Protein AF-A0A7Y5PHQ1-F1 (afdb_monomer)

Structure (mmCIF, N/CA/C/O backbone):
data_AF-A0A7Y5PHQ1-F1
#
_entry.id   AF-A0A7Y5PHQ1-F1
#
loop_
_atom_site.group_PDB
_atom_site.id
_atom_site.type_symbol
_atom_site.label_atom_id
_atom_site.label_alt_id
_atom_site.label_comp_id
_atom_site.label_asym_id
_atom_site.label_entity_id
_atom_site.label_seq_id
_atom_site.pdbx_PDB_ins_code
_atom_site.Cartn_x
_atom_site.Cartn_y
_atom_site.Cartn_z
_atom_site.occupancy
_atom_site.B_iso_or_equiv
_atom_site.auth_seq_id
_atom_site.auth_comp_id
_atom_site.auth_asym_id
_atom_site.auth_atom_id
_atom_site.pdbx_PDB_model_num
ATOM 1 N N . MET A 1 1 ? -17.947 -77.359 0.960 1.00 32.84 1 MET A N 1
ATOM 2 C CA . MET A 1 1 ? -16.778 -77.724 1.801 1.00 32.84 1 MET A CA 1
ATOM 3 C C . MET A 1 1 ? -15.516 -77.309 1.055 1.00 32.84 1 MET A C 1
ATOM 5 O O . MET A 1 1 ? -15.532 -77.548 -0.146 1.00 32.84 1 MET A O 1
ATOM 9 N N . PRO A 1 2 ? -14.446 -76.759 1.671 1.00 34.12 2 PRO A N 1
ATOM 10 C CA . PRO A 1 2 ? -14.236 -76.218 3.032 1.00 34.12 2 PRO A CA 1
ATOM 11 C C . PRO A 1 2 ? -14.144 -74.661 3.037 1.00 34.12 2 PRO A C 1
ATOM 13 O O . PRO A 1 2 ? -13.795 -74.059 2.034 1.00 34.12 2 PRO A O 1
ATOM 16 N N . ARG A 1 3 ? -14.679 -73.945 4.041 1.00 28.48 3 ARG A N 1
ATOM 17 C CA . ARG A 1 3 ? -14.024 -73.412 5.269 1.00 28.48 3 ARG A CA 1
ATOM 18 C C . ARG A 1 3 ? -12.760 -72.554 5.052 1.00 28.48 3 ARG A C 1
ATOM 20 O O . ARG A 1 3 ? -11.703 -73.120 4.802 1.00 28.48 3 ARG A O 1
ATOM 27 N N . ARG A 1 4 ? -12.866 -71.243 5.349 1.00 26.73 4 ARG A N 1
ATOM 28 C CA . ARG A 1 4 ? -12.079 -70.491 6.367 1.00 26.73 4 ARG A CA 1
ATOM 29 C C . ARG A 1 4 ? -12.508 -69.005 6.444 1.00 26.73 4 ARG A C 1
ATOM 31 O O . ARG A 1 4 ? -12.346 -68.262 5.489 1.00 26.73 4 ARG A O 1
ATOM 38 N N . THR A 1 5 ? -13.034 -68.592 7.596 1.00 26.98 5 THR A N 1
ATOM 39 C CA . THR A 1 5 ? -12.918 -67.241 8.200 1.00 26.98 5 THR A CA 1
ATOM 40 C C . THR A 1 5 ? -11.604 -67.171 9.016 1.00 26.98 5 THR A C 1
ATOM 42 O O . THR A 1 5 ? -10.972 -68.216 9.189 1.00 26.98 5 THR A O 1
ATOM 45 N N . PRO A 1 6 ? -11.244 -66.055 9.685 1.00 40.41 6 PRO A N 1
ATOM 46 C CA . PRO A 1 6 ? -11.075 -64.670 9.225 1.00 40.41 6 PRO A CA 1
ATOM 47 C C . PRO A 1 6 ? -9.682 -64.113 9.639 1.00 40.41 6 PRO A C 1
ATOM 49 O O . PRO A 1 6 ? -9.020 -64.663 10.514 1.00 40.41 6 PRO A O 1
ATOM 52 N N . ALA A 1 7 ? -9.251 -62.978 9.088 1.00 26.36 7 ALA A N 1
ATOM 53 C CA . ALA A 1 7 ? -8.226 -62.148 9.728 1.00 26.36 7 ALA A CA 1
ATOM 54 C C . ALA A 1 7 ? -8.713 -60.700 9.727 1.00 26.36 7 ALA A C 1
ATOM 56 O O . ALA A 1 7 ? -8.785 -60.047 8.689 1.00 26.36 7 ALA A O 1
ATOM 57 N N . ALA A 1 8 ? -9.122 -60.252 10.910 1.00 29.03 8 ALA A N 1
ATOM 58 C CA . ALA A 1 8 ? -9.400 -58.864 11.208 1.00 29.03 8 ALA A CA 1
ATOM 59 C C . ALA A 1 8 ? -8.099 -58.057 11.109 1.00 29.03 8 ALA A C 1
ATOM 61 O O . ALA A 1 8 ? -7.104 -58.417 11.735 1.00 29.03 8 ALA A O 1
ATOM 62 N N . ILE A 1 9 ? -8.122 -56.950 10.373 1.00 26.72 9 ILE A N 1
ATOM 63 C CA . ILE A 1 9 ? -7.193 -55.843 10.589 1.00 26.72 9 ILE A CA 1
ATOM 64 C C . ILE A 1 9 ? -8.068 -54.626 10.849 1.00 26.72 9 ILE A C 1
ATOM 66 O O . ILE A 1 9 ? -8.874 -54.221 10.013 1.00 26.72 9 ILE A O 1
ATOM 70 N N . ALA A 1 10 ? -7.967 -54.139 12.080 1.00 24.73 10 ALA A N 1
ATOM 71 C CA . ALA A 1 10 ? -8.690 -53.000 12.597 1.00 24.73 10 ALA A CA 1
ATOM 72 C C . ALA A 1 10 ? -8.439 -51.763 11.725 1.00 24.73 10 ALA A C 1
ATOM 74 O O . ALA A 1 10 ? -7.294 -51.376 11.494 1.00 24.73 10 ALA A O 1
ATOM 75 N N . ALA A 1 11 ? -9.522 -51.129 11.277 1.00 25.25 11 ALA A N 1
ATOM 76 C CA . ALA A 1 11 ? -9.487 -49.764 10.784 1.00 25.25 11 ALA A CA 1
ATOM 77 C C . ALA A 1 11 ? -9.199 -48.850 11.981 1.00 25.25 11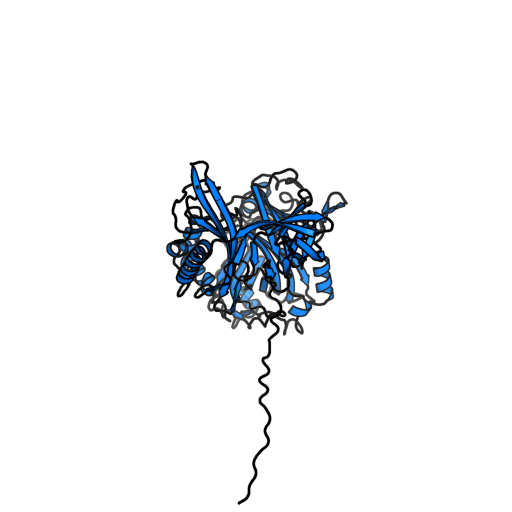 ALA A C 1
ATOM 79 O O . ALA A 1 11 ? -10.095 -48.476 12.734 1.00 25.25 11 ALA A O 1
ATOM 80 N N . LEU A 1 12 ? -7.918 -48.552 12.190 1.00 23.28 12 LEU A N 1
ATOM 81 C CA . LEU A 1 12 ? -7.487 -47.461 13.043 1.00 23.28 12 LEU A CA 1
ATOM 82 C C . LEU A 1 12 ? -7.802 -46.176 12.269 1.00 23.28 12 LEU A C 1
ATOM 84 O O . LEU A 1 12 ? -7.046 -45.766 11.391 1.00 23.28 12 LEU A O 1
ATOM 88 N N . THR A 1 13 ? -8.962 -45.578 12.535 1.00 24.84 13 THR A N 1
ATOM 89 C CA . THR A 1 13 ? -9.289 -44.222 12.092 1.00 24.84 13 THR A CA 1
ATOM 90 C C . THR A 1 13 ? -8.340 -43.279 12.825 1.00 24.84 13 THR A C 1
ATOM 92 O O . THR A 1 13 ? -8.631 -42.783 13.911 1.00 24.84 13 THR A O 1
ATOM 95 N N . LEU A 1 14 ? -7.146 -43.096 12.262 1.00 22.38 14 LEU A N 1
ATOM 96 C CA . LEU A 1 14 ? -6.234 -42.049 12.674 1.00 22.38 14 LEU A CA 1
ATOM 97 C C . LEU A 1 14 ? -6.908 -40.738 12.270 1.00 22.38 14 LEU A C 1
ATOM 99 O O . LEU A 1 14 ? -6.928 -40.360 11.099 1.00 22.38 14 LEU A O 1
ATOM 103 N N . VAL A 1 15 ? -7.526 -40.081 13.248 1.00 23.91 15 VAL A N 1
ATOM 104 C CA . VAL A 1 15 ? -7.834 -38.658 13.176 1.00 23.91 15 VAL A CA 1
ATOM 105 C C . VAL A 1 15 ? -6.485 -37.977 12.990 1.00 23.91 15 VAL A C 1
ATOM 107 O O . VAL A 1 15 ? -5.736 -37.779 13.944 1.00 23.91 15 VAL A O 1
ATOM 110 N N . VAL A 1 16 ? -6.127 -37.702 11.737 1.00 23.42 16 VAL A N 1
ATOM 111 C CA . VAL A 1 16 ? -5.035 -36.794 11.415 1.00 23.42 16 VAL A CA 1
ATOM 112 C C . VAL A 1 16 ? -5.528 -35.431 11.871 1.00 23.42 16 VAL A C 1
ATOM 114 O O . VAL A 1 16 ? -6.216 -34.718 11.143 1.00 23.42 16 VAL A O 1
ATOM 117 N N . ALA A 1 17 ? -5.226 -35.109 13.127 1.00 22.61 17 ALA A N 1
ATOM 118 C CA . ALA A 1 17 ? -5.084 -33.742 13.571 1.00 22.61 17 ALA A CA 1
ATOM 119 C C . ALA A 1 17 ? -4.004 -33.138 12.673 1.00 22.61 17 ALA A C 1
ATOM 121 O O . ALA A 1 17 ? -2.806 -33.279 12.919 1.00 22.61 17 ALA A O 1
ATOM 122 N N . ALA A 1 18 ? -4.439 -32.558 11.556 1.00 24.22 18 ALA A N 1
ATOM 123 C CA . ALA A 1 18 ? -3.630 -31.622 10.817 1.00 24.22 18 ALA A CA 1
ATOM 124 C C . ALA A 1 18 ? -3.289 -30.526 11.822 1.00 24.22 18 ALA A C 1
ATOM 126 O O . ALA A 1 18 ? -4.163 -29.768 12.243 1.00 24.22 18 ALA A O 1
ATOM 127 N N . ALA A 1 19 ? -2.033 -30.519 12.263 1.00 21.67 19 ALA A N 1
ATOM 128 C CA . ALA A 1 19 ? -1.434 -29.374 12.906 1.00 21.67 19 ALA A CA 1
ATOM 129 C C . ALA A 1 19 ? -1.627 -28.208 11.934 1.00 21.67 19 ALA A C 1
ATOM 131 O O . ALA A 1 19 ? -0.926 -28.094 10.928 1.00 21.67 19 ALA A O 1
ATOM 132 N N . GLN A 1 20 ? -2.661 -27.407 12.187 1.00 22.95 20 GLN A N 1
ATOM 133 C CA . GLN A 1 20 ? -2.781 -26.087 11.611 1.00 22.95 20 GLN A CA 1
ATOM 134 C C . GLN A 1 20 ? -1.508 -25.369 12.035 1.00 22.95 20 GLN A C 1
ATOM 136 O O . GLN A 1 20 ? -1.281 -25.144 13.222 1.00 22.95 20 GLN A O 1
ATOM 141 N N . ALA A 1 21 ? -0.633 -25.098 11.069 1.00 22.09 21 ALA A N 1
ATOM 142 C CA . ALA A 1 21 ? 0.415 -24.118 11.256 1.00 22.09 21 ALA A CA 1
ATOM 143 C C . ALA A 1 21 ? -0.269 -22.866 11.811 1.00 22.09 21 ALA A C 1
ATOM 145 O O . ALA A 1 21 ? -1.237 -22.390 11.215 1.00 22.09 21 ALA A O 1
ATOM 146 N N . ASN A 1 22 ? 0.169 -22.440 12.997 1.00 23.20 22 ASN A N 1
ATOM 147 C CA . ASN A 1 22 ? -0.414 -21.346 13.756 1.00 23.20 22 ASN A CA 1
ATOM 148 C C . ASN A 1 22 ? -0.631 -20.146 12.829 1.00 23.20 22 ASN A C 1
ATOM 150 O O . ASN A 1 22 ? 0.315 -19.442 12.475 1.00 23.20 22 ASN A O 1
ATOM 154 N N . ALA A 1 23 ? -1.881 -19.906 12.439 1.00 25.14 23 ALA A N 1
ATOM 155 C CA . ALA A 1 23 ? -2.300 -18.547 12.182 1.00 25.14 23 ALA A CA 1
ATOM 156 C C . ALA A 1 23 ? -2.100 -17.843 13.525 1.00 25.14 23 ALA A C 1
ATOM 158 O O . ALA A 1 23 ? -2.728 -18.234 14.508 1.00 25.14 23 ALA A O 1
ATOM 159 N N . GLU A 1 24 ? -1.152 -16.911 13.611 1.00 33.88 24 GLU A N 1
ATOM 160 C CA . GLU A 1 24 ? -1.009 -16.063 14.791 1.00 33.88 24 GLU A CA 1
ATOM 161 C C . GLU A 1 24 ? -2.308 -15.268 14.941 1.00 33.88 24 GLU A C 1
ATOM 163 O O . GLU A 1 24 ? -2.481 -14.202 14.358 1.00 33.88 24 GLU A O 1
ATOM 168 N N . THR A 1 25 ? -3.267 -15.814 15.684 1.00 38.88 25 THR A N 1
ATOM 169 C CA . THR A 1 25 ? -4.423 -15.064 16.152 1.00 38.88 25 THR A CA 1
ATOM 170 C C . THR A 1 25 ? -3.891 -13.940 17.027 1.00 38.88 25 THR A C 1
ATOM 172 O O . THR A 1 25 ? -3.351 -14.194 18.104 1.00 38.88 25 THR A O 1
ATOM 175 N N . GLN A 1 26 ? -4.059 -12.691 16.585 1.00 63.06 26 GLN A N 1
ATOM 176 C CA . GLN A 1 26 ? -3.770 -11.486 17.374 1.00 63.06 26 GLN A CA 1
ATOM 177 C C . GLN A 1 26 ? -4.796 -11.267 18.504 1.00 63.06 26 GLN A C 1
ATOM 179 O O . GLN A 1 26 ? -5.111 -10.138 18.875 1.00 63.06 26 GLN A O 1
ATOM 184 N N . GLU A 1 27 ? -5.351 -12.345 19.050 1.00 77.31 27 GLU A N 1
ATOM 185 C CA . GLU A 1 27 ? -6.377 -12.299 20.079 1.00 77.31 27 GLU A CA 1
ATOM 186 C C . GLU A 1 27 ? -5.736 -12.408 21.461 1.00 77.31 27 GLU A C 1
ATOM 188 O O . GLU A 1 27 ? -4.901 -13.279 21.712 1.00 77.31 27 GLU A O 1
ATOM 193 N N . ILE A 1 28 ? -6.134 -11.516 22.367 1.00 89.88 28 ILE A N 1
ATOM 194 C CA . ILE A 1 28 ? -5.777 -11.629 23.777 1.00 89.88 28 ILE A CA 1
ATOM 195 C C . ILE A 1 28 ? -6.799 -12.559 24.418 1.00 89.88 28 ILE A C 1
ATOM 197 O O . ILE A 1 28 ? -7.989 -12.244 24.465 1.00 89.88 28 ILE A O 1
ATOM 201 N N . VAL A 1 29 ? -6.343 -13.705 24.908 1.00 92.69 29 VAL A N 1
ATOM 202 C CA . VAL A 1 29 ? -7.222 -14.761 25.419 1.00 92.69 29 VAL A CA 1
ATOM 203 C C . VAL A 1 29 ? -6.878 -15.046 26.867 1.00 92.69 29 VAL A C 1
ATOM 205 O O . VAL A 1 29 ? -5.723 -15.302 27.197 1.00 92.69 29 VAL A O 1
ATOM 208 N N . TYR A 1 30 ? -7.891 -15.038 27.727 1.00 95.06 30 TYR A N 1
ATOM 209 C CA . TYR A 1 30 ? -7.808 -15.595 29.067 1.00 95.06 30 TYR A CA 1
ATOM 210 C C . TYR A 1 30 ? -8.525 -16.945 29.100 1.00 95.06 30 TYR A C 1
ATOM 212 O O . TYR A 1 30 ? -9.756 -17.023 29.027 1.00 95.06 30 TYR A O 1
ATOM 220 N N . ASP A 1 31 ? -7.750 -18.017 29.235 1.00 92.88 31 ASP A N 1
ATOM 221 C CA . ASP A 1 31 ? -8.287 -19.348 29.481 1.00 92.88 31 ASP A CA 1
ATOM 222 C C . ASP A 1 31 ? -8.535 -19.526 30.981 1.00 92.88 31 ASP A C 1
ATOM 224 O O . ASP A 1 31 ? -7.614 -19.705 31.780 1.00 92.88 31 ASP A O 1
ATOM 228 N N . ALA A 1 32 ? -9.809 -19.501 31.369 1.00 89.31 32 ALA A N 1
ATOM 229 C CA . ALA A 1 32 ? -10.227 -19.688 32.753 1.00 89.31 32 ALA A CA 1
ATOM 230 C C . ALA A 1 32 ? -9.879 -21.082 33.315 1.00 89.31 32 ALA A C 1
ATOM 232 O O . ALA A 1 32 ? -9.831 -21.240 34.533 1.00 89.31 32 ALA A O 1
ATOM 233 N N . THR A 1 33 ? -9.625 -22.080 32.458 1.00 91.12 33 THR A N 1
ATOM 234 C CA . THR A 1 33 ? -9.282 -23.451 32.870 1.00 91.12 33 THR A CA 1
ATOM 235 C C . THR A 1 33 ? -7.829 -23.548 33.315 1.00 91.12 33 THR A C 1
ATOM 237 O O . THR A 1 33 ? -7.544 -24.060 34.395 1.00 91.12 33 THR A O 1
ATOM 240 N N . SER A 1 34 ? -6.903 -23.055 32.489 1.00 93.56 34 SER A N 1
ATOM 241 C CA . SER A 1 34 ? -5.472 -23.017 32.818 1.00 93.56 34 SER A CA 1
ATOM 242 C C . SER A 1 34 ? -5.087 -21.812 33.679 1.00 93.56 34 SER A C 1
ATOM 244 O O . SER A 1 34 ? -4.012 -21.795 34.276 1.00 93.56 34 SER A O 1
ATOM 246 N N . GLY A 1 35 ? -5.948 -20.795 33.747 1.00 94.44 35 GLY A N 1
ATOM 247 C CA . GLY A 1 35 ? -5.654 -19.523 34.392 1.00 94.44 35 GLY A CA 1
ATOM 248 C C . GLY A 1 35 ? -4.663 -18.665 33.604 1.00 94.44 35 GLY A C 1
ATOM 249 O O . GLY A 1 35 ? -4.171 -17.681 34.151 1.00 94.44 35 GLY A O 1
ATOM 250 N N . VAL A 1 36 ? -4.355 -19.002 32.351 1.00 95.88 36 VAL A N 1
ATOM 251 C CA . VAL A 1 36 ? -3.359 -18.287 31.546 1.00 95.88 36 VAL A CA 1
ATOM 252 C C . VAL A 1 36 ? -4.026 -17.197 30.713 1.00 95.88 36 VAL A C 1
ATOM 254 O O . VAL A 1 36 ? -5.000 -17.435 30.004 1.00 95.88 36 VAL A O 1
ATOM 257 N N . LEU A 1 37 ? -3.476 -15.989 30.801 1.00 95.81 37 LEU A N 1
ATOM 258 C CA . LEU A 1 37 ? -3.756 -14.864 29.920 1.00 95.81 37 LEU A CA 1
ATOM 259 C C . LEU A 1 37 ? -2.630 -14.761 28.888 1.00 95.81 37 LEU A C 1
ATOM 261 O O . LEU A 1 37 ? -1.492 -14.442 29.237 1.00 95.81 37 LEU A O 1
ATOM 265 N N . THR A 1 38 ? -2.954 -15.025 27.629 1.00 94.56 38 THR A N 1
ATOM 266 C CA . THR A 1 38 ? -2.040 -14.918 26.492 1.00 94.56 38 THR A CA 1
ATOM 267 C C . THR A 1 38 ? -2.268 -13.595 25.782 1.00 94.56 38 THR A C 1
ATOM 269 O O . THR A 1 38 ? -3.381 -13.290 25.363 1.00 94.56 38 THR A O 1
ATOM 272 N N . ILE A 1 39 ? -1.202 -12.816 25.638 1.00 93.06 39 ILE A N 1
ATOM 273 C CA . ILE A 1 39 ? -1.182 -11.523 24.966 1.00 93.06 39 ILE A CA 1
ATOM 274 C C . ILE A 1 39 ? -0.179 -11.630 23.804 1.00 93.06 39 ILE A C 1
ATOM 276 O O . ILE A 1 39 ? 1.013 -11.842 24.053 1.00 93.06 39 ILE A O 1
ATOM 280 N N . PRO A 1 40 ? -0.619 -11.484 22.540 1.00 88.12 40 PRO A N 1
ATOM 281 C CA . PRO A 1 40 ? 0.257 -11.637 21.378 1.00 88.12 40 PRO A CA 1
ATOM 282 C C . PRO A 1 40 ? 1.474 -10.718 21.445 1.00 88.12 40 PRO A C 1
ATOM 284 O O . PRO A 1 40 ? 2.605 -11.169 21.252 1.00 88.12 40 PRO A O 1
ATOM 287 N N . SER A 1 41 ? 1.251 -9.448 21.789 1.00 87.75 41 SER A N 1
ATOM 288 C CA . SER A 1 41 ? 2.318 -8.471 21.970 1.00 87.75 41 SER A CA 1
ATOM 289 C C . SER A 1 41 ? 1.958 -7.340 22.937 1.00 87.75 41 SER A C 1
ATOM 291 O O . SER A 1 41 ? 0.814 -6.878 22.985 1.00 87.75 41 SER A O 1
ATOM 293 N N . VAL A 1 42 ? 2.956 -6.861 23.690 1.00 90.94 42 VAL A N 1
ATOM 294 C CA . VAL A 1 42 ? 2.874 -5.725 24.626 1.00 90.94 42 VAL A CA 1
ATOM 295 C C . VAL A 1 42 ? 3.959 -4.699 24.302 1.00 90.94 42 VAL A C 1
ATOM 297 O O . VAL A 1 42 ? 5.140 -5.034 24.231 1.00 90.94 42 VAL A O 1
ATOM 300 N N . SER A 1 43 ? 3.565 -3.436 24.149 1.00 89.94 43 SER A N 1
ATOM 301 C CA . SER A 1 43 ? 4.488 -2.304 24.028 1.00 89.94 43 SER A CA 1
ATOM 302 C C . SER A 1 43 ? 4.858 -1.789 25.419 1.00 89.94 43 SER A C 1
ATOM 304 O O . SER A 1 43 ? 3.988 -1.631 26.273 1.00 89.94 43 SER A O 1
ATOM 306 N N . VAL A 1 44 ? 6.145 -1.539 25.656 1.00 90.94 44 VAL A N 1
ATOM 307 C CA . VAL A 1 44 ? 6.713 -1.044 26.918 1.00 90.94 44 VAL A CA 1
ATOM 308 C C . VAL A 1 44 ? 7.654 0.114 26.589 1.00 90.94 44 VAL A C 1
ATOM 310 O O . VAL A 1 44 ? 8.818 -0.087 26.236 1.00 90.94 44 VAL A O 1
ATOM 313 N N . GLY A 1 45 ? 7.146 1.344 26.656 1.00 85.56 45 GLY A N 1
ATOM 314 C CA . GLY A 1 45 ? 7.883 2.510 26.164 1.00 85.56 45 GLY A CA 1
ATOM 315 C C . GLY A 1 45 ? 8.211 2.364 24.673 1.00 85.56 45 GLY A C 1
ATOM 316 O O . GLY A 1 45 ? 7.307 2.311 23.846 1.00 85.56 45 GLY A O 1
ATOM 317 N N . THR A 1 46 ? 9.500 2.294 24.335 1.00 76.88 46 THR A N 1
ATOM 318 C CA . THR A 1 46 ? 9.989 2.085 22.958 1.00 76.88 46 THR A CA 1
ATOM 319 C C . THR A 1 46 ? 10.262 0.619 22.610 1.00 76.88 46 THR A C 1
ATOM 321 O O . THR A 1 46 ? 10.633 0.331 21.474 1.00 76.88 46 THR A O 1
ATOM 324 N N . ALA A 1 47 ? 10.108 -0.303 23.564 1.00 85.31 47 ALA A N 1
ATOM 325 C CA . ALA A 1 47 ? 10.313 -1.732 23.366 1.00 85.31 47 ALA A CA 1
ATOM 326 C C . ALA A 1 47 ? 8.987 -2.460 23.122 1.00 85.31 47 ALA A C 1
ATOM 328 O O . ALA A 1 47 ? 7.928 -2.016 23.567 1.00 85.31 47 ALA A O 1
ATOM 329 N N . THR A 1 48 ? 9.063 -3.623 22.480 1.00 85.56 48 THR A N 1
ATOM 330 C CA . THR A 1 48 ? 7.919 -4.520 22.295 1.00 85.56 48 THR A CA 1
ATOM 331 C C . THR A 1 48 ? 8.299 -5.919 22.722 1.00 85.56 48 THR A C 1
ATOM 333 O O . THR A 1 48 ? 9.412 -6.374 22.468 1.00 85.56 48 THR A O 1
ATOM 336 N N . PHE A 1 49 ? 7.367 -6.604 23.366 1.00 88.75 49 PHE A N 1
ATOM 337 C CA . PHE A 1 49 ? 7.488 -7.997 23.757 1.00 88.75 49 PHE A CA 1
ATOM 338 C C . PHE A 1 49 ? 6.377 -8.794 23.089 1.00 88.75 49 PHE A C 1
ATOM 340 O O . PHE A 1 49 ? 5.257 -8.306 22.983 1.00 88.75 49 PHE A O 1
ATOM 347 N N . THR A 1 50 ? 6.680 -10.006 22.645 1.00 88.69 50 THR A N 1
ATOM 348 C CA . THR A 1 50 ? 5.737 -10.940 22.020 1.00 88.69 50 THR A CA 1
ATOM 349 C C . THR A 1 50 ? 5.573 -12.183 22.876 1.00 88.69 50 THR A C 1
ATOM 351 O O . THR A 1 50 ? 6.396 -12.443 23.761 1.00 88.69 50 THR A O 1
ATOM 354 N N . GLN A 1 51 ? 4.509 -12.946 22.610 1.00 87.56 51 GLN A N 1
ATOM 355 C CA . GLN A 1 51 ? 4.202 -14.190 23.323 1.00 87.56 51 GLN A CA 1
ATOM 356 C C . GLN A 1 51 ? 4.145 -13.957 24.839 1.00 87.56 51 GLN A C 1
ATOM 358 O O . GLN A 1 51 ? 4.706 -14.715 25.630 1.00 87.56 51 GLN A O 1
ATOM 363 N N . VAL A 1 52 ? 3.519 -12.848 25.241 1.00 94.25 52 VAL A N 1
ATOM 364 C CA . VAL A 1 52 ? 3.441 -12.471 26.647 1.00 94.25 52 VAL A CA 1
ATOM 365 C C . VAL A 1 52 ? 2.377 -13.332 27.310 1.00 94.25 52 VAL A C 1
ATOM 367 O O . VAL A 1 52 ? 1.224 -13.345 26.891 1.00 94.25 52 VAL A O 1
ATOM 370 N N . THR A 1 53 ? 2.754 -14.051 28.358 1.00 96.44 53 THR A N 1
ATOM 371 C CA . THR A 1 53 ? 1.835 -14.911 29.111 1.00 96.44 53 THR A CA 1
ATOM 372 C C . THR A 1 53 ? 1.837 -14.518 30.574 1.00 96.44 53 THR A C 1
ATOM 374 O O . THR A 1 53 ? 2.904 -14.461 31.194 1.00 96.44 53 THR A O 1
ATOM 377 N N . LEU A 1 54 ? 0.655 -14.287 31.140 1.00 97.44 54 LEU A N 1
ATOM 378 C CA . LEU A 1 54 ? 0.460 -14.057 32.568 1.00 97.44 54 LEU A CA 1
ATOM 379 C C . LEU A 1 54 ? -0.353 -15.210 33.170 1.00 97.44 54 LEU A C 1
ATOM 381 O O . LEU A 1 54 ? -1.304 -15.681 32.556 1.00 97.44 54 LEU A O 1
ATOM 385 N N . LEU A 1 55 ? -0.008 -15.653 34.377 1.00 97.38 55 LEU A N 1
ATOM 386 C CA . LEU A 1 55 ? -0.732 -16.699 35.101 1.00 97.38 55 LEU A CA 1
ATOM 387 C C . LEU A 1 55 ? -1.581 -16.083 36.209 1.00 97.38 55 LEU A C 1
ATOM 389 O O . LEU A 1 55 ? -1.044 -15.394 37.073 1.00 97.38 55 LEU A O 1
ATOM 393 N N . ASN A 1 56 ? -2.881 -16.367 36.216 1.00 96.19 56 ASN A N 1
ATOM 394 C CA . ASN A 1 56 ? -3.780 -15.995 37.300 1.00 96.19 56 ASN A CA 1
ATOM 395 C C . ASN A 1 56 ? -3.446 -16.810 38.558 1.00 96.19 56 ASN A C 1
ATOM 397 O O . ASN A 1 56 ? -3.679 -18.016 38.614 1.00 96.19 56 ASN A O 1
ATOM 401 N N . THR A 1 57 ? -2.930 -16.141 39.584 1.00 94.56 57 THR A N 1
ATOM 402 C CA . THR A 1 57 ? -2.595 -16.718 40.891 1.00 94.56 57 THR A CA 1
ATOM 403 C C . THR A 1 57 ? -3.753 -16.632 41.894 1.00 94.56 57 THR A C 1
ATOM 405 O O . THR A 1 57 ? -3.567 -16.918 43.075 1.00 94.56 57 THR A O 1
ATOM 408 N N . GLY A 1 58 ? -4.944 -16.221 41.446 1.00 90.69 58 GLY A N 1
ATOM 409 C CA . GLY A 1 58 ? -6.149 -16.035 42.255 1.00 90.69 58 GLY A CA 1
ATOM 410 C C . GLY A 1 58 ? -6.559 -14.565 42.381 1.00 90.69 58 GLY A C 1
ATOM 411 O O . GLY A 1 58 ? -5.742 -13.660 42.227 1.00 90.69 58 GLY A O 1
ATOM 412 N N . ASN A 1 59 ? -7.846 -14.320 42.659 1.00 91.00 59 ASN A N 1
ATOM 413 C CA . ASN A 1 59 ? -8.427 -12.975 42.819 1.00 91.00 59 ASN A CA 1
ATOM 414 C C . ASN A 1 59 ? -8.103 -12.009 41.660 1.00 91.00 59 ASN A C 1
ATOM 416 O O . ASN A 1 59 ? -7.870 -10.825 41.890 1.00 91.00 59 ASN A O 1
ATOM 420 N N . TYR A 1 60 ? -8.044 -12.524 40.424 1.00 92.38 60 TYR A N 1
ATOM 421 C CA . TYR A 1 60 ? -7.665 -11.763 39.223 1.00 92.38 60 TYR A CA 1
ATOM 422 C C . TYR A 1 60 ? -6.314 -11.043 39.362 1.00 92.38 60 TYR A C 1
ATOM 424 O O . TYR A 1 60 ? -6.132 -9.912 38.906 1.00 92.38 60 TYR A O 1
ATOM 432 N N . THR A 1 61 ? -5.374 -11.717 40.023 1.00 95.69 61 THR A N 1
ATOM 433 C CA . THR A 1 61 ? -3.973 -11.317 40.126 1.00 95.69 61 THR A CA 1
ATOM 434 C C . THR A 1 61 ? -3.157 -12.180 39.176 1.00 95.69 61 THR A C 1
ATOM 436 O O . THR A 1 61 ? -3.244 -13.400 39.231 1.00 95.69 61 THR A O 1
ATOM 439 N N . PHE A 1 62 ? -2.377 -11.559 38.302 1.00 97.25 62 PHE A N 1
ATOM 440 C CA . PHE A 1 62 ? -1.701 -12.197 37.185 1.00 97.25 62 PHE A CA 1
ATOM 441 C C . PHE A 1 62 ? -0.189 -12.005 37.289 1.00 97.25 62 PHE A C 1
ATOM 443 O O . PHE A 1 62 ? 0.291 -10.878 37.252 1.00 97.25 62 PHE A O 1
ATOM 450 N N . ALA A 1 63 ? 0.577 -13.086 37.384 1.00 96.50 63 ALA A N 1
ATOM 451 C CA . ALA A 1 63 ? 2.037 -13.037 37.423 1.00 96.50 63 ALA A CA 1
ATOM 452 C C . ALA A 1 63 ? 2.633 -13.331 36.041 1.00 96.50 63 ALA A C 1
ATOM 454 O O . ALA A 1 63 ? 2.290 -14.346 35.427 1.00 96.50 63 ALA A O 1
ATOM 455 N N . LEU A 1 64 ? 3.548 -12.482 35.565 1.00 96.94 64 LEU A N 1
ATOM 456 C CA . LEU A 1 64 ? 4.270 -12.704 34.309 1.00 96.94 64 LEU A CA 1
ATOM 457 C C . LEU A 1 64 ? 5.004 -14.054 34.312 1.00 96.94 64 LEU A C 1
ATOM 459 O O . LEU A 1 64 ? 5.800 -14.331 35.204 1.00 96.94 64 LEU A O 1
ATOM 463 N N . GLN A 1 65 ? 4.740 -14.879 33.299 1.00 96.88 65 GLN A N 1
ATOM 464 C CA . GLN A 1 65 ? 5.392 -16.179 33.093 1.00 96.88 65 GLN A CA 1
ATOM 465 C C . GLN A 1 65 ? 6.427 -16.140 31.969 1.00 96.88 65 GLN A C 1
ATOM 467 O O . GLN A 1 65 ? 7.441 -16.828 32.031 1.00 96.88 65 GLN A O 1
ATOM 472 N N . GLY A 1 66 ? 6.173 -15.339 30.935 1.00 92.56 66 GLY A N 1
ATOM 473 C CA . GLY A 1 66 ? 6.994 -15.312 29.735 1.00 92.56 66 GLY A CA 1
ATOM 474 C C . GLY A 1 66 ? 6.723 -14.069 28.907 1.00 92.56 66 GLY A C 1
ATOM 475 O O . GLY A 1 66 ? 5.600 -13.568 28.883 1.00 92.56 66 GLY A O 1
ATOM 476 N N . ALA A 1 67 ? 7.779 -13.558 28.284 1.00 93.56 67 ALA A N 1
ATOM 477 C CA . ALA A 1 67 ? 7.753 -12.462 27.331 1.00 93.56 67 ALA A CA 1
ATOM 478 C C . ALA A 1 67 ? 9.049 -12.508 26.517 1.00 93.56 67 ALA A C 1
ATOM 480 O O . ALA A 1 67 ? 10.144 -12.468 27.081 1.00 93.56 67 ALA A O 1
ATOM 481 N N . SER A 1 68 ? 8.931 -12.568 25.197 1.00 90.94 68 SER A N 1
ATOM 482 C CA . SER A 1 68 ? 10.075 -12.548 24.286 1.00 90.94 68 SER A CA 1
ATOM 483 C C . SER A 1 68 ? 10.269 -11.140 23.753 1.00 90.94 68 SER A C 1
ATOM 485 O O . SER A 1 68 ? 9.360 -10.585 23.138 1.00 90.94 68 SER A O 1
ATOM 487 N N . ALA A 1 69 ? 11.438 -10.538 23.976 1.00 86.56 69 ALA A N 1
ATOM 488 C CA . ALA A 1 69 ? 11.738 -9.234 23.393 1.00 86.56 69 ALA A CA 1
ATOM 489 C C . ALA A 1 69 ? 11.658 -9.314 21.859 1.00 86.56 69 ALA A C 1
ATOM 491 O O . ALA A 1 69 ? 12.314 -10.151 21.240 1.00 86.56 69 ALA A O 1
ATOM 492 N N . GLN A 1 70 ? 10.860 -8.439 21.254 1.00 76.62 70 GLN A N 1
ATOM 493 C CA . GLN A 1 70 ? 10.787 -8.275 19.811 1.00 76.62 70 GLN A CA 1
ATOM 494 C C . GLN A 1 70 ? 11.761 -7.174 19.401 1.00 76.62 70 GLN A C 1
ATOM 496 O O . GLN A 1 70 ? 11.630 -6.019 19.815 1.00 76.62 70 GLN A O 1
ATOM 501 N N . VAL A 1 71 ? 12.754 -7.545 18.597 1.00 70.81 71 VAL A N 1
ATOM 502 C CA . VAL A 1 71 ? 13.767 -6.620 18.094 1.00 70.81 71 VAL A CA 1
ATOM 503 C C . VAL A 1 71 ? 13.751 -6.644 16.574 1.00 70.81 71 VAL A C 1
ATOM 505 O O . VAL A 1 71 ? 13.950 -7.711 15.992 1.00 70.81 71 VAL A O 1
ATOM 508 N N . PRO A 1 72 ? 13.584 -5.477 15.930 1.00 60.31 72 PRO A N 1
ATOM 509 C CA . PRO A 1 72 ? 13.125 -4.194 16.454 1.00 60.31 72 PRO A CA 1
ATOM 510 C C . PRO A 1 72 ? 11.699 -4.260 17.003 1.00 60.31 72 PRO A C 1
ATOM 512 O O . PRO A 1 72 ? 10.906 -5.129 16.647 1.00 60.31 72 PRO A O 1
ATOM 515 N N . ALA A 1 73 ? 11.381 -3.283 17.845 1.00 65.12 73 ALA A N 1
ATOM 516 C CA . ALA A 1 73 ? 10.042 -3.103 18.372 1.00 65.12 73 ALA A CA 1
ATOM 517 C C . ALA A 1 73 ? 9.004 -2.938 17.246 1.00 65.12 73 ALA A C 1
ATOM 519 O O . ALA A 1 73 ? 9.254 -2.288 16.227 1.00 65.12 73 ALA A O 1
ATOM 520 N N . ALA A 1 74 ? 7.821 -3.504 17.462 1.00 62.06 74 ALA A N 1
ATOM 521 C CA . ALA A 1 74 ? 6.653 -3.364 16.602 1.00 62.06 74 ALA A CA 1
ATOM 522 C C . ALA A 1 74 ? 5.436 -2.882 17.409 1.00 62.06 74 ALA A C 1
ATOM 524 O O . ALA A 1 74 ? 5.437 -2.963 18.633 1.00 62.06 74 ALA A O 1
ATOM 525 N N . PRO A 1 75 ? 4.363 -2.389 16.785 1.00 65.69 75 PRO A N 1
ATOM 526 C CA . PRO A 1 75 ? 3.121 -2.109 17.468 1.00 65.69 75 PRO A CA 1
ATOM 527 C C . PRO A 1 75 ? 2.615 -3.377 18.101 1.00 65.69 75 PRO A C 1
ATOM 529 O O . PRO A 1 75 ? 2.689 -4.472 17.544 1.00 65.69 75 PRO A O 1
ATOM 532 N N . ALA A 1 76 ? 2.112 -3.178 19.295 1.00 76.19 76 ALA A N 1
ATOM 533 C CA . ALA A 1 76 ? 1.666 -4.246 20.128 1.00 76.19 76 ALA A CA 1
ATOM 534 C C . ALA A 1 76 ? 0.147 -4.251 20.207 1.00 76.19 76 ALA A C 1
ATOM 536 O O . ALA A 1 76 ? -0.484 -3.195 20.161 1.00 76.19 76 ALA A O 1
ATOM 537 N N . THR A 1 77 ? -0.424 -5.435 20.403 1.00 82.31 77 THR A N 1
ATOM 538 C CA . THR A 1 77 ? -1.850 -5.593 20.706 1.00 82.31 77 THR A CA 1
ATOM 539 C C . THR A 1 77 ? -2.235 -4.963 22.045 1.00 82.31 77 THR A C 1
ATOM 541 O O . THR A 1 77 ? -3.394 -4.637 22.255 1.00 82.31 77 THR A O 1
ATOM 544 N N . ALA A 1 78 ? -1.271 -4.769 22.946 1.00 89.81 78 ALA A N 1
ATOM 545 C CA . ALA A 1 78 ? -1.452 -4.193 24.272 1.00 89.81 78 ALA A CA 1
ATOM 546 C C . ALA A 1 78 ? -0.349 -3.174 24.602 1.00 89.81 78 ALA A C 1
ATOM 548 O O . ALA A 1 78 ? 0.710 -3.130 23.965 1.00 89.81 78 ALA A O 1
ATOM 549 N N . ARG A 1 79 ? -0.568 -2.358 25.635 1.00 93.00 79 ARG A N 1
ATOM 550 C CA . ARG A 1 79 ? 0.406 -1.358 26.094 1.00 93.00 79 ARG A CA 1
ATOM 551 C C . ARG A 1 79 ? 0.584 -1.427 27.598 1.00 93.00 79 ARG A C 1
ATOM 553 O O . ARG A 1 79 ? -0.382 -1.311 28.337 1.00 93.00 79 ARG A O 1
ATOM 560 N N . TYR A 1 80 ? 1.828 -1.524 28.041 1.00 95.25 80 TYR A N 1
ATOM 561 C CA . TYR A 1 80 ? 2.216 -1.303 29.423 1.00 95.25 80 TYR A CA 1
ATOM 562 C C . TYR A 1 80 ? 2.836 0.084 29.570 1.00 95.25 80 TYR A C 1
ATOM 564 O O . TYR A 1 80 ? 3.859 0.406 28.960 1.00 95.25 80 TYR A O 1
ATOM 572 N N . ASP A 1 81 ? 2.198 0.921 30.376 1.00 93.38 81 ASP A N 1
ATOM 573 C CA . ASP A 1 81 ? 2.668 2.262 30.673 1.00 93.38 81 ASP A CA 1
ATOM 574 C C . ASP A 1 81 ? 3.485 2.256 31.968 1.00 93.38 81 ASP A C 1
ATOM 576 O O . ASP A 1 81 ? 2.960 2.068 33.064 1.00 93.38 81 ASP A O 1
ATOM 580 N N . THR A 1 82 ? 4.791 2.484 31.845 1.00 90.88 82 THR A N 1
ATOM 581 C CA . THR A 1 82 ? 5.724 2.470 32.979 1.00 90.88 82 THR A CA 1
ATOM 582 C C . THR A 1 82 ? 5.565 3.665 33.918 1.00 90.88 82 THR A C 1
ATOM 584 O O . THR A 1 82 ? 6.115 3.639 35.013 1.00 90.88 82 THR A O 1
ATOM 587 N N . SER A 1 83 ? 4.860 4.725 33.508 1.00 92.69 83 SER A N 1
ATOM 588 C CA . SER A 1 83 ? 4.608 5.895 34.358 1.00 92.69 83 SER A CA 1
ATOM 589 C C . SER A 1 83 ? 3.412 5.684 35.284 1.00 92.69 83 SER A C 1
ATOM 591 O O . SER A 1 83 ? 3.436 6.122 36.432 1.00 92.69 83 SER A O 1
ATOM 593 N N . THR A 1 84 ? 2.390 4.973 34.805 1.00 94.44 84 THR A N 1
ATOM 594 C CA . THR A 1 84 ? 1.180 4.658 35.580 1.00 94.44 84 THR A CA 1
ATOM 595 C C . THR A 1 84 ? 1.184 3.241 36.145 1.00 94.44 84 THR A C 1
ATOM 597 O O . THR A 1 84 ? 0.340 2.919 36.977 1.00 94.44 84 THR A O 1
ATOM 600 N N . ASN A 1 85 ? 2.140 2.402 35.733 1.00 96.19 85 ASN A N 1
ATOM 601 C CA . ASN A 1 85 ? 2.212 0.974 36.039 1.00 96.19 85 ASN A CA 1
ATOM 602 C C . ASN A 1 85 ? 0.978 0.186 35.568 1.00 96.19 85 ASN A C 1
ATOM 604 O O . ASN A 1 85 ? 0.675 -0.868 36.121 1.00 96.19 85 ASN A O 1
ATOM 608 N N . VAL A 1 86 ? 0.273 0.658 34.538 1.00 96.62 86 VAL A N 1
ATOM 609 C CA . VAL A 1 86 ? -0.934 0.003 34.013 1.00 96.62 86 VAL A CA 1
ATOM 610 C C . VAL A 1 86 ? -0.628 -0.722 32.707 1.00 96.62 86 VAL A C 1
ATOM 612 O O . VAL A 1 86 ? -0.075 -0.146 31.770 1.00 96.62 86 VAL A O 1
ATOM 615 N N . LEU A 1 87 ? -1.021 -1.992 32.639 1.00 96.50 87 LEU A N 1
ATOM 616 C CA . LEU A 1 87 ? -1.121 -2.775 31.414 1.00 96.50 87 LEU A CA 1
ATOM 617 C C . LEU A 1 87 ? -2.547 -2.657 30.872 1.00 96.50 87 LEU A C 1
ATOM 619 O O . LEU A 1 87 ? -3.497 -3.114 31.503 1.00 96.50 87 LEU A O 1
ATOM 623 N N . TRP A 1 88 ? -2.681 -2.034 29.709 1.00 94.50 88 TRP A N 1
ATOM 624 C CA . TRP A 1 88 ? -3.932 -1.866 28.984 1.00 94.50 88 TRP A CA 1
ATOM 625 C C . TRP A 1 88 ? -4.052 -2.905 27.871 1.00 94.50 88 TRP A C 1
ATOM 627 O O . TRP A 1 88 ? -3.146 -3.056 27.041 1.00 94.50 88 TRP A O 1
ATOM 637 N N . LEU A 1 89 ? -5.187 -3.601 27.861 1.00 92.75 89 LEU A N 1
ATOM 638 C CA . LEU A 1 89 ? -5.562 -4.612 26.884 1.00 92.75 89 LEU A CA 1
ATOM 639 C C . LEU A 1 89 ? -6.875 -4.151 26.214 1.00 92.75 89 LEU A C 1
ATOM 641 O O . LEU A 1 89 ? -7.880 -4.005 26.912 1.00 92.75 89 LEU A O 1
ATOM 645 N N . PRO A 1 90 ? -6.900 -3.923 24.889 1.00 87.12 90 PRO A N 1
ATOM 646 C CA . PRO A 1 90 ? -8.072 -3.374 24.198 1.00 87.12 90 PRO A CA 1
ATOM 647 C C . PRO A 1 90 ? -9.306 -4.268 24.314 1.00 87.12 90 PRO A C 1
ATOM 649 O O . PRO A 1 90 ? -10.402 -3.794 24.603 1.00 87.12 90 PRO A O 1
ATOM 652 N N . ALA A 1 91 ? -9.117 -5.568 24.098 1.00 89.25 91 ALA A N 1
ATOM 653 C CA . ALA A 1 91 ? -10.160 -6.574 24.167 1.00 89.25 91 ALA A CA 1
ATOM 654 C C . ALA A 1 91 ? -9.552 -7.902 24.628 1.00 89.25 91 ALA A C 1
ATOM 656 O O . ALA A 1 91 ? -8.518 -8.308 24.104 1.00 89.25 91 ALA A O 1
ATOM 657 N N . VAL A 1 92 ? -10.189 -8.568 25.591 1.00 91.56 92 VAL A N 1
ATOM 658 C CA . VAL A 1 92 ? -9.787 -9.872 26.131 1.00 91.56 92 VAL A CA 1
ATOM 659 C C . VAL A 1 92 ? -10.945 -10.848 25.992 1.00 91.56 92 VAL A C 1
ATOM 661 O O . VAL A 1 92 ? -12.034 -10.612 26.522 1.00 91.56 92 VAL A O 1
ATOM 664 N N . GLN A 1 93 ? -10.707 -11.961 25.310 1.00 90.06 93 GLN A N 1
ATOM 665 C CA . GLN A 1 93 ? -11.664 -13.052 25.213 1.00 90.06 93 GLN A CA 1
ATOM 666 C C . GLN A 1 93 ? -11.577 -13.936 26.461 1.00 90.06 93 GLN A C 1
ATOM 668 O O . GLN A 1 93 ? -10.510 -14.441 26.807 1.00 90.06 93 GLN A O 1
ATOM 673 N N . VAL A 1 94 ? -12.709 -14.135 27.135 1.00 90.31 94 VAL A N 1
ATOM 674 C CA . VAL A 1 94 ? -12.856 -14.974 28.330 1.00 90.31 94 VAL A CA 1
ATOM 675 C C . VAL A 1 94 ? -13.959 -15.994 28.061 1.00 90.31 94 VAL A C 1
ATOM 677 O O . VAL A 1 94 ? -15.153 -15.705 28.185 1.00 90.31 94 VAL A O 1
ATOM 680 N N . GLY A 1 95 ? -13.571 -17.199 27.645 1.00 85.31 95 GLY A N 1
ATOM 681 C CA . GLY A 1 95 ? -14.527 -18.203 27.177 1.00 85.31 95 GLY A CA 1
ATOM 682 C C . GLY A 1 95 ? -15.355 -17.673 25.999 1.00 85.31 95 GLY A C 1
ATOM 683 O O . GLY A 1 95 ? -14.810 -17.382 24.939 1.00 85.31 95 GLY A O 1
ATOM 684 N N . GLY A 1 96 ? -16.673 -17.539 26.180 1.00 81.62 96 GLY A N 1
ATOM 685 C CA . GLY A 1 96 ? -17.590 -17.001 25.164 1.00 81.62 96 GLY A CA 1
ATOM 686 C C . GLY A 1 96 ? -17.794 -15.481 25.199 1.00 81.62 96 GLY A C 1
ATOM 687 O O . GLY A 1 96 ? -18.480 -14.955 24.325 1.00 81.62 96 GLY A O 1
ATOM 688 N N . THR A 1 97 ? -17.224 -14.777 26.180 1.00 86.56 97 THR A N 1
ATOM 689 C CA . THR A 1 97 ? -17.479 -13.349 26.423 1.00 86.56 97 THR A CA 1
ATOM 690 C C . THR A 1 97 ? -16.233 -12.519 26.143 1.00 86.56 97 THR A C 1
ATOM 692 O O . THR A 1 97 ? -15.143 -12.872 26.584 1.00 86.56 97 THR A O 1
ATOM 695 N N . THR A 1 98 ? -16.393 -11.382 25.470 1.00 89.94 98 THR A N 1
ATOM 696 C CA . THR A 1 98 ? -15.318 -10.398 25.286 1.00 89.94 98 THR A CA 1
ATOM 697 C C . THR A 1 98 ? -15.419 -9.310 26.354 1.00 89.94 98 THR A C 1
ATOM 699 O O . THR A 1 98 ? -16.508 -8.799 26.618 1.00 89.94 98 THR A O 1
ATOM 702 N N . PHE A 1 99 ? -14.292 -8.930 26.947 1.00 91.31 99 PHE A N 1
ATOM 703 C CA . PHE A 1 99 ? -14.172 -7.769 27.827 1.00 91.31 99 PHE A CA 1
ATOM 704 C C . PHE A 1 99 ? -13.310 -6.703 27.157 1.00 91.31 99 PHE A C 1
ATOM 706 O O . PHE A 1 99 ? -12.246 -7.021 26.640 1.00 91.31 99 PHE A O 1
ATOM 713 N N . LEU A 1 100 ? -13.763 -5.456 27.166 1.00 91.06 100 LEU A N 1
ATOM 714 C CA . LEU A 1 100 ? -13.091 -4.305 26.574 1.00 91.06 100 LEU A CA 1
ATOM 715 C C . LEU A 1 100 ? -12.382 -3.464 27.633 1.00 91.06 100 LEU A C 1
ATOM 717 O O . LEU A 1 100 ? -12.756 -3.494 28.812 1.00 91.06 100 LEU A O 1
ATOM 721 N N . ASP A 1 101 ? -11.389 -2.700 27.175 1.00 89.12 101 ASP A N 1
ATOM 722 C CA . ASP A 1 101 ? -10.644 -1.715 27.966 1.00 89.12 101 ASP A CA 1
ATOM 723 C C . ASP A 1 101 ? -10.122 -2.297 29.287 1.00 89.12 101 ASP A C 1
ATOM 725 O O . ASP A 1 101 ? -10.216 -1.685 30.356 1.00 89.12 101 ASP A O 1
ATOM 729 N N . VAL A 1 102 ? -9.593 -3.521 29.218 1.00 93.94 102 VAL A N 1
ATOM 730 C CA . VAL A 1 102 ? -9.128 -4.240 30.400 1.00 93.94 102 VAL A CA 1
ATOM 731 C C . VAL A 1 102 ? -7.835 -3.603 30.890 1.00 93.94 102 VAL A C 1
ATOM 733 O O . VAL A 1 102 ? -6.853 -3.498 30.155 1.00 93.94 102 VAL A O 1
ATOM 736 N N . THR A 1 103 ? -7.823 -3.188 32.151 1.00 96.56 103 THR A N 1
ATOM 737 C CA . THR A 1 103 ? -6.663 -2.570 32.795 1.00 96.56 103 THR A CA 1
ATOM 738 C C . THR A 1 103 ? -6.175 -3.432 33.944 1.00 96.56 103 THR A C 1
ATOM 740 O O . THR A 1 103 ? -6.942 -3.806 34.834 1.00 96.56 103 THR A O 1
ATOM 743 N N . LEU A 1 104 ? -4.881 -3.751 33.930 1.00 97.38 104 LEU A N 1
ATOM 744 C CA . LEU A 1 104 ? -4.211 -4.482 34.998 1.00 97.38 104 LEU A CA 1
ATOM 745 C C . LEU A 1 104 ? -3.111 -3.599 35.609 1.00 97.38 104 LEU A C 1
ATOM 747 O O . LEU A 1 104 ? -2.211 -3.150 34.901 1.00 97.38 104 LEU A O 1
ATOM 751 N N . LEU A 1 105 ? -3.156 -3.351 36.917 1.00 97.38 105 LEU A N 1
ATOM 752 C CA . LEU A 1 105 ? -2.147 -2.564 37.631 1.00 97.38 105 LEU A CA 1
ATOM 753 C C . LEU A 1 105 ? -0.997 -3.450 38.083 1.00 97.38 105 LEU A C 1
ATOM 755 O O . LEU A 1 105 ? -1.211 -4.377 38.857 1.00 97.38 105 LEU A O 1
ATOM 759 N N . ASN A 1 106 ? 0.228 -3.123 37.687 1.00 96.31 106 ASN A N 1
ATOM 760 C CA . ASN A 1 106 ? 1.423 -3.750 38.230 1.00 96.31 106 ASN A CA 1
ATOM 761 C C . ASN A 1 106 ? 1.623 -3.320 39.692 1.00 96.31 106 ASN A C 1
ATOM 763 O O . ASN A 1 106 ? 1.942 -2.167 39.979 1.00 96.31 106 ASN A O 1
ATOM 767 N N . VAL A 1 107 ? 1.454 -4.269 40.610 1.00 95.25 107 VAL A N 1
ATOM 768 C CA . VAL A 1 107 ? 1.633 -4.090 42.060 1.00 95.25 107 VAL A CA 1
ATOM 769 C C . VAL A 1 107 ? 3.039 -4.478 42.537 1.00 95.25 107 VAL A C 1
ATOM 771 O O . VAL A 1 107 ? 3.311 -4.483 43.736 1.00 95.25 107 VAL A O 1
ATOM 774 N N . GLY A 1 108 ? 3.946 -4.784 41.605 1.00 91.56 108 GLY A N 1
ATOM 775 C CA . GLY A 1 108 ? 5.339 -5.141 41.865 1.00 91.56 108 GLY A CA 1
ATOM 776 C C . GLY A 1 108 ? 5.717 -6.489 41.257 1.00 91.56 108 GLY A C 1
ATOM 777 O O . GLY A 1 108 ? 4.876 -7.364 41.074 1.00 91.56 108 GLY A O 1
ATOM 778 N N . ASN A 1 109 ? 7.004 -6.663 40.933 1.00 91.38 109 ASN A N 1
ATOM 779 C CA . ASN A 1 109 ? 7.559 -7.895 40.349 1.00 91.38 109 ASN A CA 1
ATOM 780 C C . ASN A 1 109 ? 6.790 -8.408 39.114 1.00 91.38 109 ASN A C 1
ATOM 782 O O . ASN A 1 109 ? 6.664 -9.615 38.926 1.00 91.38 109 ASN A O 1
ATOM 786 N N . TYR A 1 110 ? 6.243 -7.497 38.298 1.00 92.12 110 TYR A N 1
ATOM 787 C CA . TYR A 1 110 ? 5.397 -7.828 37.141 1.00 92.12 110 TYR A CA 1
ATOM 788 C C . TYR A 1 110 ? 4.213 -8.738 37.506 1.00 92.12 110 TYR A C 1
ATOM 790 O O . TYR A 1 110 ? 3.824 -9.634 36.754 1.00 92.12 110 TYR A O 1
ATOM 798 N N . THR A 1 111 ? 3.659 -8.501 38.694 1.00 95.81 111 THR A N 1
ATOM 799 C CA . THR A 1 111 ? 2.389 -9.053 39.151 1.00 95.81 111 THR A CA 1
ATOM 800 C C . THR A 1 111 ? 1.327 -7.984 38.973 1.00 95.81 111 THR A C 1
ATOM 802 O O . THR A 1 111 ? 1.479 -6.872 39.474 1.00 95.81 111 THR A O 1
ATOM 805 N N . PHE A 1 112 ? 0.260 -8.308 38.254 1.00 97.19 112 PHE A N 1
ATOM 806 C CA . PHE A 1 112 ? -0.763 -7.362 37.844 1.00 97.19 112 PHE A CA 1
ATOM 807 C C . PHE A 1 112 ? -2.113 -7.690 38.475 1.00 97.19 112 PHE A C 1
ATOM 809 O O . PHE A 1 112 ? -2.548 -8.833 38.420 1.00 97.19 112 PHE A O 1
ATOM 816 N N . THR A 1 113 ? -2.811 -6.708 39.032 1.00 96.69 113 THR A N 1
ATOM 817 C CA . THR A 1 113 ? -4.172 -6.877 39.559 1.00 96.69 113 THR A CA 1
ATOM 818 C C . THR A 1 113 ? -5.188 -6.222 38.635 1.00 96.69 113 THR A C 1
ATOM 820 O O . THR A 1 113 ? -4.969 -5.114 38.146 1.00 96.69 113 THR A O 1
ATOM 823 N N . LEU A 1 114 ? -6.308 -6.900 38.378 1.00 96.69 114 LEU A N 1
ATOM 824 C CA . LEU A 1 114 ? -7.392 -6.339 37.572 1.00 96.69 114 LEU A CA 1
ATOM 825 C C . LEU A 1 114 ? -7.956 -5.062 38.218 1.00 96.69 114 LEU A C 1
ATOM 827 O O . LEU A 1 114 ? -8.385 -5.086 39.370 1.00 96.69 114 LEU A O 1
ATOM 831 N N . GLN A 1 115 ? -7.984 -3.964 37.463 1.00 95.81 115 GLN A N 1
ATOM 832 C CA . GLN A 1 115 ? -8.589 -2.693 37.875 1.00 95.81 115 GLN A CA 1
ATOM 833 C C . GLN A 1 115 ? -9.935 -2.438 37.204 1.00 95.81 115 GLN A C 1
ATOM 835 O O . GLN A 1 115 ? -10.856 -1.929 37.842 1.00 95.81 115 GLN A O 1
ATOM 840 N N . GLY A 1 116 ? -10.055 -2.783 35.925 1.00 93.44 116 GLY A N 1
ATOM 841 C CA . GLY A 1 116 ? -11.258 -2.541 35.144 1.00 93.44 116 GLY A CA 1
ATOM 842 C C . GLY A 1 116 ? -11.375 -3.522 33.991 1.00 93.44 116 GLY A C 1
ATOM 843 O O . GLY A 1 116 ? -10.371 -3.941 33.422 1.00 93.44 116 GLY A O 1
ATOM 844 N N . ALA A 1 117 ? -12.610 -3.900 33.681 1.00 93.06 117 ALA A N 1
ATOM 845 C CA . ALA A 1 117 ? -12.978 -4.681 32.510 1.00 93.06 117 ALA A CA 1
ATOM 846 C C . ALA A 1 117 ? -14.457 -4.422 32.214 1.00 93.06 117 ALA A C 1
ATOM 848 O O . ALA A 1 117 ? -15.310 -4.649 33.076 1.00 93.06 117 ALA A O 1
ATOM 849 N N . ALA A 1 118 ? -14.771 -3.949 31.011 1.00 90.88 118 ALA A N 1
ATOM 850 C CA . ALA A 1 118 ? -16.147 -3.730 30.586 1.00 90.88 118 ALA A CA 1
ATOM 851 C C . ALA A 1 118 ? -16.613 -4.920 29.744 1.00 90.88 118 ALA A C 1
ATOM 853 O O . ALA A 1 118 ? -16.041 -5.194 28.695 1.00 90.88 118 ALA A O 1
ATOM 854 N N . ALA A 1 119 ? -17.642 -5.647 30.179 1.00 90.38 119 ALA A N 1
ATOM 855 C CA . ALA A 1 119 ? -18.198 -6.718 29.356 1.00 90.38 119 ALA A CA 1
ATOM 856 C C . ALA A 1 119 ? -18.794 -6.133 28.066 1.00 90.38 119 ALA A C 1
ATOM 858 O O . ALA A 1 119 ? -19.564 -5.170 28.113 1.00 90.38 119 ALA A O 1
ATOM 859 N N . LEU A 1 120 ? -18.447 -6.722 26.921 1.00 90.38 120 LEU A N 1
ATOM 860 C CA . LEU A 1 120 ? -19.037 -6.356 25.643 1.00 90.38 120 LEU A CA 1
ATOM 861 C C . LEU A 1 120 ? -20.529 -6.703 25.655 1.00 90.38 120 LEU A C 1
ATOM 863 O O . LEU A 1 120 ? -20.917 -7.839 25.933 1.00 90.38 120 LEU A O 1
ATOM 867 N N . ASP A 1 121 ? -21.357 -5.723 25.311 1.00 90.25 121 ASP A N 1
ATOM 868 C CA . ASP A 1 121 ? -22.790 -5.923 25.138 1.00 90.25 121 ASP A CA 1
ATOM 869 C C . ASP A 1 121 ? -23.056 -6.914 23.991 1.00 90.25 121 ASP A C 1
ATOM 871 O O . ASP A 1 121 ? -22.670 -6.693 22.839 1.00 90.25 121 ASP A O 1
ATOM 875 N N . ALA A 1 122 ? -23.731 -8.020 24.308 1.00 87.62 122 ALA A N 1
ATOM 876 C CA . ALA A 1 122 ? -24.082 -9.044 23.332 1.00 87.62 122 ALA A CA 1
ATOM 877 C C . ALA A 1 122 ? -24.983 -8.491 22.216 1.00 87.62 122 ALA A C 1
ATOM 879 O O . ALA A 1 122 ? -24.861 -8.925 21.068 1.00 87.62 122 ALA A O 1
ATOM 880 N N . GLN A 1 123 ? -25.845 -7.514 22.529 1.00 91.88 123 GLN A N 1
ATOM 881 C CA . GLN A 1 123 ? -26.689 -6.865 21.530 1.00 91.88 123 GLN A CA 1
ATOM 882 C C . GLN A 1 123 ? -25.849 -6.024 20.568 1.00 91.88 123 GLN A C 1
ATOM 884 O O . GLN A 1 123 ? -26.046 -6.105 19.359 1.00 91.88 123 GLN A O 1
ATOM 889 N N . LEU A 1 124 ? -24.849 -5.297 21.078 1.00 92.94 124 LEU A N 1
ATOM 890 C CA . LEU A 1 124 ? -23.921 -4.535 20.244 1.00 92.94 124 LEU A CA 1
ATOM 891 C C . LEU A 1 124 ? -23.207 -5.430 19.223 1.00 92.94 124 LEU A C 1
ATOM 893 O O . LEU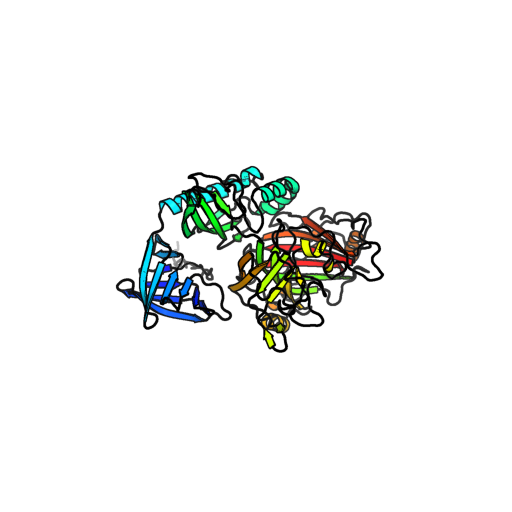 A 1 124 ? -23.141 -5.098 18.039 1.00 92.94 124 LEU A O 1
ATOM 897 N N . LEU A 1 125 ? -22.699 -6.585 19.663 1.00 90.88 125 LEU A N 1
ATOM 898 C CA . LEU A 1 125 ? -22.055 -7.545 18.767 1.00 90.88 125 LEU A CA 1
ATOM 899 C C . LEU A 1 125 ? -23.034 -8.108 17.726 1.00 90.88 125 LEU A C 1
ATOM 901 O O . LEU A 1 125 ? -22.660 -8.275 16.563 1.00 90.88 125 LEU A O 1
ATOM 905 N N . ALA A 1 126 ? -24.277 -8.394 18.120 1.00 93.25 126 ALA A N 1
ATOM 906 C CA . ALA A 1 126 ? -25.314 -8.861 17.204 1.00 93.25 126 ALA A CA 1
ATOM 907 C C . ALA A 1 126 ? -25.659 -7.805 16.138 1.00 93.25 126 ALA A C 1
ATOM 909 O O . ALA A 1 126 ? -25.724 -8.136 14.954 1.00 93.25 126 ALA A O 1
ATOM 910 N N . ASP A 1 127 ? -25.796 -6.539 16.531 1.00 95.62 127 ASP A N 1
ATOM 911 C CA . ASP A 1 127 ? -26.109 -5.433 15.623 1.00 95.62 127 ASP A CA 1
ATOM 912 C C . ASP A 1 127 ? -24.975 -5.177 14.617 1.00 95.62 127 ASP A C 1
ATOM 914 O O . ASP A 1 127 ? -25.219 -4.994 13.421 1.00 95.62 127 ASP A O 1
ATOM 918 N N . VAL A 1 128 ? -23.719 -5.222 15.076 1.00 95.62 128 VAL A N 1
ATOM 919 C CA . VAL A 1 128 ? -22.541 -5.113 14.200 1.00 95.62 128 VAL A CA 1
ATOM 920 C C . VAL A 1 128 ? -22.491 -6.278 13.210 1.00 95.62 128 VAL A C 1
ATOM 922 O O . VAL A 1 128 ? -22.271 -6.064 12.017 1.00 95.62 128 VAL A O 1
ATOM 925 N N . ARG A 1 129 ? -22.755 -7.510 13.663 1.00 95.50 129 ARG A N 1
ATOM 926 C CA . ARG A 1 129 ? -22.841 -8.682 12.775 1.00 95.50 129 ARG A CA 1
ATOM 927 C C . ARG A 1 129 ? -23.962 -8.546 11.748 1.00 95.50 129 ARG A C 1
ATOM 929 O O . ARG A 1 129 ? -23.763 -8.938 10.604 1.00 95.50 129 ARG A O 1
ATOM 936 N N . ALA A 1 130 ? -25.102 -7.964 12.118 1.00 96.50 130 ALA A N 1
ATOM 937 C CA . ALA A 1 130 ? -26.198 -7.714 11.186 1.00 96.50 130 ALA A CA 1
ATOM 938 C C . ALA A 1 130 ? -25.802 -6.718 10.081 1.00 96.50 130 ALA A C 1
ATOM 940 O O . ALA A 1 130 ? -26.099 -6.963 8.912 1.00 96.50 130 ALA A O 1
ATOM 941 N N . LEU A 1 131 ? -25.078 -5.641 10.417 1.00 97.38 131 LEU A N 1
ATOM 942 C CA . LEU A 1 131 ? -24.543 -4.708 9.416 1.00 97.38 131 LEU A CA 1
ATOM 943 C C . LEU A 1 131 ? -23.550 -5.395 8.465 1.00 97.38 131 LEU A C 1
ATOM 945 O O . LEU A 1 131 ? -23.620 -5.196 7.254 1.00 97.38 131 LEU A O 1
ATOM 949 N N . LEU A 1 132 ? -22.635 -6.208 8.998 1.00 96.50 132 LEU A N 1
ATOM 950 C CA . LEU A 1 132 ? -21.634 -6.916 8.192 1.00 96.50 132 LEU A CA 1
ATOM 951 C C . LEU A 1 132 ? -22.275 -7.977 7.285 1.00 96.50 132 LEU A C 1
ATOM 953 O O . LEU A 1 132 ? -21.903 -8.090 6.122 1.00 96.50 132 LEU A O 1
ATOM 957 N N . ALA A 1 133 ? -23.297 -8.688 7.766 1.00 96.31 133 ALA A N 1
ATOM 958 C CA . ALA A 1 133 ? -24.079 -9.605 6.939 1.00 96.31 133 ALA A CA 1
ATOM 959 C C . ALA A 1 133 ? -24.837 -8.872 5.816 1.00 96.31 133 ALA A C 1
ATOM 961 O O . ALA A 1 133 ? -24.969 -9.399 4.711 1.00 96.31 133 ALA A O 1
ATOM 962 N N . ALA A 1 134 ? -25.312 -7.646 6.070 1.00 96.88 134 ALA A N 1
ATOM 963 C CA . ALA A 1 134 ? -25.899 -6.808 5.029 1.00 96.88 134 ALA A CA 1
ATOM 964 C C . ALA A 1 134 ? -24.859 -6.387 3.976 1.00 96.88 134 ALA A C 1
ATOM 966 O O . ALA A 1 134 ? -25.193 -6.357 2.794 1.00 96.88 134 ALA A O 1
ATOM 967 N N . ASP A 1 135 ? -23.610 -6.114 4.371 1.00 95.94 135 ASP A N 1
ATOM 968 C CA . ASP A 1 135 ? -22.514 -5.851 3.427 1.00 95.94 135 ASP A CA 1
ATOM 969 C C . ASP A 1 135 ? -22.189 -7.088 2.575 1.00 95.94 135 ASP A C 1
ATOM 971 O O . ASP A 1 135 ? -22.115 -6.976 1.353 1.00 95.94 135 ASP A O 1
ATOM 975 N N . ASP A 1 136 ? -22.091 -8.281 3.170 1.00 95.88 136 ASP A N 1
ATOM 976 C CA . ASP A 1 136 ? -21.916 -9.533 2.414 1.00 95.88 136 ASP A CA 1
ATOM 977 C C . ASP A 1 136 ? -23.051 -9.755 1.401 1.00 95.88 136 ASP A C 1
ATOM 979 O O . ASP A 1 136 ? -22.803 -10.126 0.251 1.00 95.88 136 ASP A O 1
ATOM 983 N N . ALA A 1 137 ? -24.296 -9.455 1.784 1.00 96.62 137 ALA A N 1
ATOM 984 C CA . ALA A 1 137 ? -25.451 -9.580 0.900 1.00 96.62 137 ALA A CA 1
ATOM 985 C C . ALA A 1 137 ? -25.364 -8.670 -0.339 1.00 96.62 137 ALA A C 1
ATOM 987 O O . ALA A 1 137 ? -25.824 -9.073 -1.410 1.00 96.62 137 ALA A O 1
ATOM 988 N N . LEU A 1 138 ? -24.742 -7.485 -0.235 1.00 96.62 138 LEU A N 1
ATOM 989 C CA . LEU A 1 138 ? -24.512 -6.617 -1.397 1.00 96.62 138 LEU A CA 1
ATOM 990 C C . LEU A 1 138 ? -23.631 -7.312 -2.442 1.00 96.62 138 LEU A C 1
ATOM 992 O O . LEU A 1 138 ? -23.899 -7.216 -3.637 1.00 96.62 138 LEU A O 1
ATOM 996 N N . TRP A 1 139 ? -22.606 -8.037 -1.994 1.00 96.25 139 TRP A N 1
ATOM 997 C CA . TRP A 1 139 ? -21.600 -8.676 -2.847 1.00 96.25 139 TRP A CA 1
ATOM 998 C C . TRP A 1 139 ? -21.934 -10.121 -3.235 1.00 96.25 139 TRP A C 1
ATOM 1000 O O . TRP A 1 139 ? -21.153 -10.762 -3.935 1.00 96.25 139 TRP A O 1
ATOM 1010 N N . ALA A 1 140 ? -23.080 -10.657 -2.814 1.00 95.88 140 ALA A N 1
ATOM 1011 C CA . ALA A 1 140 ? -23.385 -12.082 -2.939 1.00 95.88 140 ALA A CA 1
ATOM 1012 C C . ALA A 1 140 ? -23.438 -12.598 -4.390 1.00 95.88 140 ALA A C 1
ATOM 1014 O O . ALA A 1 140 ? -23.090 -13.751 -4.638 1.00 95.88 140 ALA A O 1
ATOM 1015 N N . GLN A 1 141 ? -23.888 -11.773 -5.343 1.00 94.56 141 GLN A N 1
ATOM 1016 C CA . GLN A 1 141 ? -24.166 -12.217 -6.721 1.00 94.56 141 GLN A CA 1
ATOM 1017 C C . GLN A 1 141 ? -23.418 -11.430 -7.801 1.00 94.56 141 GLN A C 1
ATOM 1019 O O . GLN A 1 141 ? -23.176 -11.957 -8.884 1.00 94.56 141 GLN A O 1
ATOM 1024 N N . ALA A 1 142 ? -23.070 -10.173 -7.535 1.00 94.31 142 ALA A N 1
ATOM 1025 C CA . ALA A 1 142 ? -22.424 -9.289 -8.496 1.00 94.31 142 ALA A CA 1
ATOM 1026 C C . ALA A 1 142 ? -21.667 -8.174 -7.770 1.00 94.31 142 ALA A C 1
ATOM 1028 O O . ALA A 1 142 ? -21.863 -7.951 -6.576 1.00 94.31 142 ALA A O 1
ATOM 1029 N N . VAL A 1 143 ? -20.833 -7.441 -8.509 1.00 94.75 143 VAL A N 1
ATOM 1030 C CA . VAL A 1 143 ? -20.284 -6.173 -8.018 1.00 94.75 143 VAL A CA 1
ATOM 1031 C C . VAL A 1 143 ? -21.436 -5.161 -7.909 1.00 94.75 143 VAL A C 1
ATOM 1033 O O . VAL A 1 143 ? -22.073 -4.880 -8.929 1.00 94.75 143 VAL A O 1
ATOM 1036 N N . PRO A 1 144 ? -21.731 -4.605 -6.717 1.00 94.56 144 PRO A N 1
ATOM 1037 C CA . PRO A 1 144 ? -22.817 -3.643 -6.562 1.00 94.56 144 PRO A CA 1
ATOM 1038 C C . PRO A 1 144 ? -22.544 -2.357 -7.343 1.00 94.56 144 PRO A C 1
ATOM 1040 O O . PRO A 1 144 ? -21.408 -1.878 -7.398 1.00 94.56 144 PRO A O 1
ATOM 1043 N N . ALA A 1 145 ? -23.606 -1.736 -7.861 1.00 91.50 145 ALA A N 1
ATOM 1044 C CA . ALA A 1 145 ? -23.529 -0.375 -8.386 1.00 91.50 145 ALA A CA 1
ATOM 1045 C C . ALA A 1 145 ? -23.053 0.610 -7.300 1.00 91.50 145 ALA A C 1
ATOM 1047 O O . ALA A 1 145 ? -23.274 0.385 -6.107 1.00 91.50 145 ALA A O 1
ATOM 1048 N N . ALA A 1 146 ? -22.430 1.721 -7.707 1.00 88.81 146 ALA A N 1
ATOM 1049 C CA . ALA A 1 146 ? -21.748 2.650 -6.801 1.00 88.81 146 ALA A CA 1
ATOM 1050 C C . ALA A 1 146 ? -22.629 3.134 -5.631 1.00 88.81 146 ALA A C 1
ATOM 1052 O O . ALA A 1 146 ? -22.233 3.022 -4.470 1.00 88.81 146 ALA A O 1
ATOM 1053 N N . ALA A 1 147 ? -23.854 3.589 -5.917 1.00 88.44 147 ALA A N 1
ATOM 1054 C CA . ALA A 1 147 ? -24.796 4.036 -4.890 1.00 88.44 147 ALA A CA 1
ATOM 1055 C C . ALA A 1 147 ? -25.181 2.914 -3.907 1.00 88.44 147 ALA A C 1
ATOM 1057 O O . ALA A 1 147 ? -25.221 3.133 -2.697 1.00 88.44 147 ALA A O 1
ATOM 1058 N N . THR A 1 148 ? -25.421 1.701 -4.414 1.00 92.75 148 THR A N 1
ATOM 1059 C CA . THR A 1 148 ? -25.770 0.532 -3.595 1.00 92.75 148 THR A CA 1
ATOM 1060 C C . THR A 1 148 ? -24.598 0.099 -2.719 1.00 92.75 148 THR A C 1
ATOM 1062 O O . THR A 1 148 ? -24.795 -0.182 -1.543 1.00 92.75 148 THR A O 1
ATOM 1065 N N . ARG A 1 149 ? -23.371 0.115 -3.252 1.00 89.94 149 ARG A N 1
ATOM 1066 C CA . ARG A 1 149 ? -22.144 -0.235 -2.520 1.00 89.94 149 ARG A CA 1
ATOM 1067 C C . ARG A 1 149 ? -21.946 0.610 -1.262 1.00 89.94 149 ARG A C 1
ATOM 1069 O O . ARG A 1 149 ? -21.450 0.108 -0.262 1.00 89.94 149 ARG A O 1
ATOM 1076 N N . PHE A 1 150 ?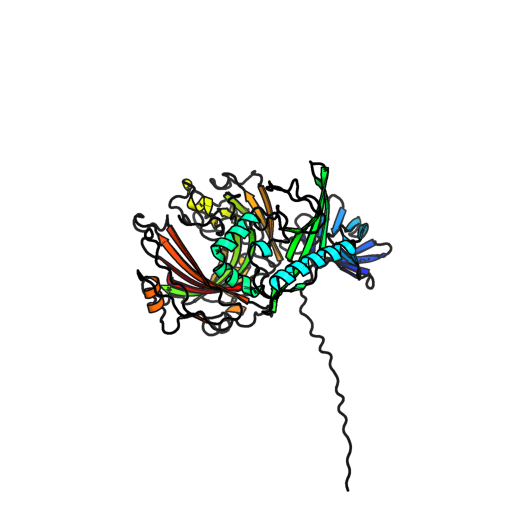 -22.323 1.887 -1.312 1.00 92.56 150 PHE A N 1
ATOM 1077 C CA . PHE A 1 150 ? -22.188 2.817 -0.190 1.00 92.56 150 PHE A CA 1
ATOM 1078 C C . PHE A 1 150 ? -23.521 3.141 0.501 1.00 92.56 150 PHE A C 1
ATOM 1080 O O . PHE A 1 150 ? -23.604 4.138 1.226 1.00 92.56 150 PHE A O 1
ATOM 1087 N N . SER A 1 151 ? -24.558 2.312 0.327 1.00 94.56 151 SER A N 1
ATOM 1088 C CA . SER A 1 151 ? -25.840 2.489 1.029 1.00 94.56 151 SER A CA 1
ATOM 1089 C C . SER A 1 151 ? -25.701 2.303 2.545 1.00 94.56 151 SER A C 1
ATOM 1091 O O . SER A 1 151 ? -26.389 2.969 3.312 1.00 94.56 151 SER A O 1
ATOM 1093 N N . LEU A 1 152 ? -24.757 1.458 2.969 1.00 96.25 152 LEU A N 1
ATOM 1094 C CA . LEU A 1 152 ? -24.440 1.163 4.370 1.00 96.25 152 LEU A CA 1
ATOM 1095 C C . LEU A 1 152 ? -23.387 2.112 4.973 1.00 96.25 152 LEU A C 1
ATOM 1097 O O . LEU A 1 152 ? -23.034 1.988 6.146 1.00 96.25 152 LEU A O 1
ATOM 1101 N N . ALA A 1 153 ? -22.851 3.045 4.184 1.00 96.44 153 ALA A N 1
ATOM 1102 C CA . ALA A 1 153 ? -21.840 3.998 4.631 1.00 96.44 153 ALA A CA 1
ATOM 1103 C C . ALA A 1 153 ? -22.474 5.317 5.087 1.00 96.44 153 ALA A C 1
ATOM 1105 O O . ALA A 1 153 ? -23.375 5.841 4.426 1.00 96.44 153 ALA A O 1
ATOM 1106 N N . ASP A 1 154 ? -21.949 5.883 6.171 1.00 97.19 154 ASP A N 1
ATOM 1107 C CA . ASP A 1 154 ? -22.326 7.203 6.675 1.00 97.19 154 ASP A CA 1
ATOM 1108 C C . ASP A 1 154 ? -22.013 8.302 5.642 1.00 97.19 154 ASP A C 1
ATOM 1110 O O . ASP A 1 154 ? -21.141 8.139 4.780 1.00 97.19 154 ASP A O 1
ATOM 1114 N N . SER A 1 155 ? -22.709 9.438 5.705 1.00 94.88 155 SER A N 1
ATOM 1115 C CA . SER A 1 155 ? -22.399 10.595 4.854 1.00 94.88 155 SER A CA 1
ATOM 1116 C C . SER A 1 155 ? -20.974 11.119 5.075 1.00 94.88 155 SER A C 1
ATOM 1118 O O . SER A 1 155 ? -20.336 11.556 4.118 1.00 94.88 155 SER A O 1
ATOM 1120 N N . CYS A 1 156 ? -20.443 10.991 6.296 1.00 94.94 156 CYS A N 1
ATOM 1121 C CA . CYS A 1 156 ? -19.072 11.353 6.658 1.00 94.94 156 CYS A CA 1
ATOM 1122 C C . CYS A 1 156 ? -18.044 10.237 6.403 1.00 94.94 156 CYS A C 1
ATOM 1124 O O . CYS A 1 156 ? -16.922 10.295 6.920 1.00 94.94 156 CYS A O 1
ATOM 1126 N N . TYR A 1 157 ? -18.400 9.199 5.639 1.00 95.38 157 TYR A N 1
ATOM 1127 C CA . TYR A 1 157 ? -17.480 8.106 5.351 1.00 95.38 157 TYR A CA 1
ATOM 1128 C C . TYR A 1 157 ? -16.218 8.608 4.644 1.00 95.38 157 TYR A C 1
ATOM 1130 O O . TYR A 1 157 ? -16.272 9.250 3.586 1.00 95.38 157 TYR A O 1
ATOM 1138 N N . ARG A 1 158 ? -15.070 8.240 5.218 1.00 92.75 158 ARG A N 1
ATOM 1139 C CA . ARG A 1 158 ? -13.749 8.454 4.633 1.00 92.75 158 ARG A CA 1
ATOM 1140 C C . ARG A 1 158 ? -12.866 7.244 4.873 1.00 92.75 158 ARG A C 1
ATOM 1142 O O . ARG A 1 158 ? -12.753 6.747 5.996 1.00 92.75 158 ARG A O 1
ATOM 1149 N N . ARG A 1 159 ? -12.188 6.807 3.817 1.00 91.56 159 ARG A N 1
ATOM 1150 C CA . ARG A 1 159 ? -11.241 5.700 3.865 1.00 91.56 159 ARG A CA 1
ATOM 1151 C C . ARG A 1 159 ? -10.022 5.998 3.010 1.00 91.56 159 ARG A C 1
ATOM 1153 O O . ARG A 1 159 ? -10.168 6.295 1.829 1.00 91.56 159 ARG A O 1
ATOM 1160 N N . ASP A 1 160 ? -8.835 5.867 3.598 1.00 91.44 160 ASP A N 1
ATOM 1161 C CA . ASP A 1 160 ? -7.554 5.912 2.879 1.00 91.44 160 ASP A CA 1
ATOM 1162 C C . ASP A 1 160 ? -7.433 7.140 1.952 1.00 91.44 160 ASP A C 1
ATOM 1164 O O . ASP A 1 160 ? -7.098 7.024 0.769 1.00 91.44 160 ASP A O 1
ATOM 1168 N N . GLY A 1 161 ? -7.780 8.316 2.489 1.00 90.00 161 GLY A N 1
ATOM 1169 C CA . GLY A 1 161 ? -7.750 9.600 1.784 1.00 90.00 161 GLY A CA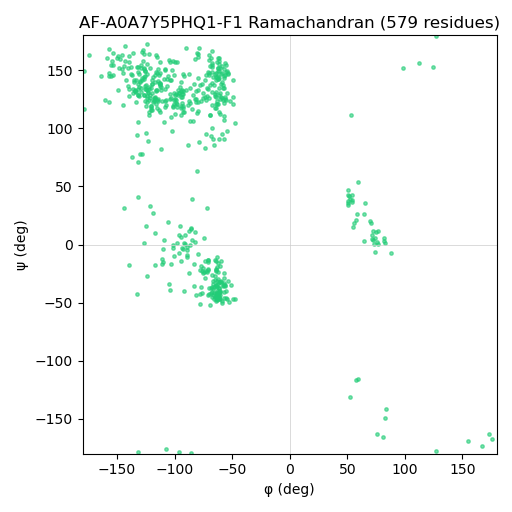 1
ATOM 1170 C C . GLY A 1 161 ? -8.871 9.839 0.775 1.00 90.00 161 GLY A C 1
ATOM 1171 O O . GLY A 1 161 ? -8.796 10.793 0.012 1.00 90.00 161 GLY A O 1
ATOM 1172 N N . ARG A 1 162 ? -9.911 8.996 0.749 1.00 92.44 162 ARG A N 1
ATOM 1173 C CA . ARG A 1 162 ? -11.060 9.130 -0.158 1.00 92.44 162 ARG A CA 1
ATOM 1174 C C . ARG A 1 162 ? -12.356 9.294 0.625 1.00 92.44 162 ARG A C 1
ATOM 1176 O O . ARG A 1 162 ? -12.642 8.500 1.523 1.00 92.44 162 ARG A O 1
ATOM 1183 N N . THR A 1 163 ? -13.162 10.291 0.278 1.00 92.88 163 THR A N 1
ATOM 1184 C CA . THR A 1 163 ? -14.536 10.435 0.786 1.00 92.88 163 THR A CA 1
ATOM 1185 C C . THR A 1 163 ? -15.497 9.512 0.047 1.00 92.88 163 THR A C 1
ATOM 1187 O O . THR A 1 163 ? -15.232 9.086 -1.077 1.00 92.88 163 THR A O 1
ATOM 1190 N N . LYS A 1 164 ? -16.667 9.256 0.640 1.00 93.19 164 LYS A N 1
ATOM 1191 C CA . LYS A 1 164 ? -17.778 8.563 -0.034 1.00 93.19 164 LYS A CA 1
ATOM 1192 C C . LYS A 1 164 ? -18.093 9.157 -1.407 1.00 93.19 164 LYS A C 1
ATOM 1194 O O . LYS A 1 164 ? -18.212 8.409 -2.368 1.00 93.19 164 LYS A O 1
ATOM 1199 N N . SER A 1 165 ? -18.194 10.484 -1.507 1.00 91.31 165 SER A N 1
ATOM 1200 C CA . SER A 1 165 ? -18.514 11.168 -2.765 1.00 91.31 165 SER A CA 1
ATOM 1201 C C . SER A 1 165 ? -17.450 10.949 -3.837 1.00 91.31 165 SER A C 1
ATOM 1203 O O . SER A 1 165 ? -17.797 10.635 -4.972 1.00 91.31 165 SER A O 1
ATOM 1205 N N . TRP A 1 166 ? -16.169 11.055 -3.470 1.00 91.81 166 TRP A N 1
ATOM 1206 C CA . TRP A 1 166 ? -15.062 10.806 -4.389 1.00 91.81 166 TRP A CA 1
ATOM 1207 C C . TRP A 1 166 ? -15.097 9.369 -4.910 1.00 91.81 166 TRP A C 1
ATOM 1209 O O . TRP A 1 166 ? -15.014 9.154 -6.115 1.00 91.81 166 TRP A O 1
ATOM 1219 N N . ILE A 1 167 ? -15.279 8.384 -4.017 1.00 92.12 167 ILE A N 1
ATOM 1220 C CA . ILE A 1 167 ? -15.291 6.977 -4.433 1.00 92.12 167 ILE A CA 1
ATOM 1221 C C . ILE A 1 167 ? -16.496 6.704 -5.327 1.00 92.12 167 ILE A C 1
ATOM 1223 O O . ILE A 1 167 ? -16.324 6.115 -6.383 1.00 92.12 167 ILE A O 1
ATOM 1227 N N . THR A 1 168 ? -17.697 7.150 -4.956 1.00 93.50 168 THR A N 1
ATOM 1228 C CA . THR A 1 168 ? -18.890 6.974 -5.799 1.00 93.50 168 THR A CA 1
ATOM 1229 C C . THR A 1 168 ? -18.667 7.530 -7.206 1.00 93.50 168 THR A C 1
ATOM 1231 O O . THR A 1 168 ? -18.921 6.817 -8.173 1.00 93.50 168 THR A O 1
ATOM 1234 N N . ALA A 1 169 ? -18.116 8.743 -7.323 1.00 92.00 169 ALA A N 1
ATOM 1235 C CA . ALA A 1 169 ? -17.826 9.361 -8.616 1.00 92.00 169 ALA A CA 1
ATOM 1236 C C . ALA A 1 169 ? -16.785 8.572 -9.434 1.00 92.00 169 ALA A C 1
ATOM 1238 O O . ALA A 1 169 ? -16.968 8.387 -10.636 1.00 92.00 169 ALA A O 1
ATOM 1239 N N . ASP A 1 170 ? -15.722 8.065 -8.800 1.00 90.00 170 ASP A N 1
ATOM 1240 C CA . ASP A 1 170 ? -14.718 7.226 -9.469 1.00 90.00 170 ASP A CA 1
ATOM 1241 C C . ASP A 1 170 ? -15.318 5.906 -9.982 1.00 90.00 170 ASP A C 1
ATOM 1243 O O . ASP A 1 170 ? -15.084 5.509 -11.127 1.00 90.00 170 ASP A O 1
ATOM 1247 N N . LEU A 1 171 ? -16.147 5.246 -9.166 1.00 91.56 171 LEU A N 1
ATOM 1248 C CA . LEU A 1 171 ? -16.816 4.005 -9.560 1.00 91.56 171 LEU A CA 1
ATOM 1249 C C . LEU A 1 171 ? -17.791 4.226 -10.723 1.00 91.56 171 LEU A C 1
ATOM 1251 O O . LEU A 1 171 ? -17.916 3.352 -11.576 1.00 91.56 171 LEU A O 1
ATOM 1255 N N . GLU A 1 172 ? -18.476 5.369 -10.771 1.00 92.44 172 GLU A N 1
ATOM 1256 C CA . GLU A 1 172 ? -19.381 5.723 -11.870 1.00 92.44 172 GLU A CA 1
ATOM 1257 C C . GLU A 1 172 ? -18.614 6.048 -13.158 1.00 92.44 172 GLU A C 1
ATOM 1259 O O . GLU A 1 172 ? -18.972 5.552 -14.227 1.00 92.44 172 GLU A O 1
ATOM 1264 N N . ALA A 1 173 ? -17.521 6.811 -13.062 1.00 92.00 173 ALA A N 1
ATOM 1265 C CA . ALA A 1 173 ? -16.692 7.175 -14.210 1.00 92.00 173 ALA A CA 1
ATOM 1266 C C . ALA A 1 173 ? -15.963 5.968 -14.831 1.00 92.00 173 ALA A C 1
ATOM 1268 O O . ALA A 1 173 ? -15.749 5.932 -16.043 1.00 92.00 173 ALA A O 1
ATOM 1269 N N . ASN A 1 174 ? -15.604 4.969 -14.016 1.00 89.38 174 ASN A N 1
ATOM 1270 C CA . ASN A 1 174 ? -14.784 3.820 -14.413 1.00 89.38 174 ASN A CA 1
ATOM 1271 C C . ASN A 1 174 ? -15.506 2.467 -14.258 1.00 89.38 174 ASN A C 1
ATOM 1273 O O . ASN A 1 174 ? -14.855 1.434 -14.074 1.00 89.38 174 ASN A O 1
ATOM 1277 N N . ALA A 1 175 ? -16.842 2.451 -14.347 1.00 89.56 175 ALA A N 1
ATOM 1278 C CA . ALA A 1 175 ? -17.694 1.325 -13.945 1.00 89.56 175 ALA A CA 1
ATOM 1279 C C . ALA A 1 175 ? -17.247 -0.054 -14.467 1.00 89.56 175 ALA A C 1
ATOM 1281 O O . ALA A 1 175 ? -17.167 -1.004 -13.690 1.00 89.56 175 ALA A O 1
ATOM 1282 N N . ALA A 1 176 ? -16.910 -0.176 -15.756 1.00 89.31 176 ALA A N 1
ATOM 1283 C CA . ALA A 1 176 ? -16.504 -1.457 -16.343 1.00 89.31 176 ALA A CA 1
ATOM 1284 C C . ALA A 1 176 ? -15.150 -1.959 -15.806 1.00 89.31 176 ALA A C 1
ATOM 1286 O O . ALA A 1 176 ? -15.022 -3.126 -15.434 1.00 89.31 176 ALA A O 1
ATOM 1287 N N . LEU A 1 177 ? -14.150 -1.074 -15.727 1.00 88.81 177 LEU A N 1
ATOM 1288 C CA . LEU A 1 177 ? -12.821 -1.411 -15.209 1.00 88.81 177 LEU A CA 1
ATOM 1289 C C . LEU A 1 177 ? -12.899 -1.796 -13.727 1.00 88.81 177 LEU A C 1
ATOM 1291 O O . LEU A 1 177 ? -12.313 -2.788 -13.300 1.00 88.81 177 LEU A O 1
ATOM 1295 N N . VAL A 1 178 ? -13.661 -1.022 -12.956 1.00 88.94 178 VAL A N 1
ATOM 1296 C CA . VAL A 1 178 ? -13.901 -1.243 -11.529 1.00 88.94 178 VAL A CA 1
ATOM 1297 C C . VAL A 1 178 ? -14.637 -2.555 -11.279 1.00 88.94 178 VAL A C 1
ATOM 1299 O O . VAL A 1 178 ? -14.245 -3.300 -10.384 1.00 88.94 178 VAL A O 1
ATOM 1302 N N . ALA A 1 179 ? -15.677 -2.861 -12.059 1.00 91.38 179 ALA A N 1
ATOM 1303 C CA . ALA A 1 179 ? -16.407 -4.117 -11.933 1.00 91.38 179 ALA A CA 1
ATOM 1304 C C . ALA A 1 179 ? -15.495 -5.323 -12.191 1.00 91.38 179 ALA A C 1
ATOM 1306 O O . ALA A 1 179 ? -15.544 -6.295 -11.443 1.00 91.38 179 ALA A O 1
ATOM 1307 N N . ALA A 1 180 ? -14.612 -5.243 -13.191 1.00 92.25 180 ALA A N 1
ATOM 1308 C CA . ALA A 1 180 ? -13.634 -6.294 -13.458 1.00 92.25 180 ALA A CA 1
ATOM 1309 C C . ALA A 1 180 ? -12.593 -6.425 -12.327 1.00 92.25 180 ALA A C 1
ATOM 1311 O O . ALA A 1 180 ? -12.300 -7.535 -11.887 1.00 92.25 180 ALA A O 1
ATOM 1312 N N . ARG A 1 181 ? -12.078 -5.300 -11.810 1.00 92.75 181 ARG A N 1
ATOM 1313 C CA . ARG A 1 181 ? -11.131 -5.258 -10.679 1.00 92.75 181 ARG A CA 1
ATOM 1314 C C . ARG A 1 181 ? -11.714 -5.864 -9.402 1.00 92.75 181 ARG A C 1
ATOM 1316 O O . ARG A 1 181 ? -11.020 -6.587 -8.694 1.00 92.75 181 ARG A O 1
ATOM 1323 N N . ASP A 1 182 ? -12.972 -5.550 -9.099 1.00 93.56 182 ASP A N 1
ATOM 1324 C CA . ASP A 1 182 ? -13.621 -5.918 -7.837 1.00 93.56 182 ASP A CA 1
ATOM 1325 C C . ASP A 1 182 ? -14.382 -7.255 -7.922 1.00 93.56 182 ASP A C 1
ATOM 1327 O O . ASP A 1 182 ? -14.859 -7.748 -6.900 1.00 93.56 182 ASP A O 1
ATOM 1331 N N . ALA A 1 183 ? -14.449 -7.887 -9.100 1.00 93.00 183 ALA A N 1
ATOM 1332 C CA . ALA A 1 183 ? -15.091 -9.187 -9.311 1.00 93.00 183 ALA A CA 1
ATOM 1333 C C . ALA A 1 183 ? -14.644 -10.301 -8.338 1.00 93.00 183 ALA A C 1
ATOM 1335 O O . ALA A 1 183 ? -15.507 -11.080 -7.932 1.00 93.00 183 ALA A O 1
ATOM 1336 N N . PRO A 1 184 ? -13.373 -10.385 -7.880 1.00 90.88 184 PRO A N 1
ATOM 1337 C CA . PRO A 1 184 ? -12.977 -11.369 -6.865 1.00 90.88 184 PRO A CA 1
ATOM 1338 C C . PRO A 1 184 ? -13.715 -11.230 -5.523 1.00 90.88 184 PRO A C 1
ATOM 1340 O O . PRO A 1 184 ? -13.743 -12.174 -4.741 1.00 90.88 184 PRO A O 1
ATOM 1343 N N . SER A 1 185 ? -14.332 -10.072 -5.253 1.00 93.50 185 SER A N 1
ATOM 1344 C CA . SER A 1 185 ? -15.149 -9.849 -4.051 1.00 93.50 185 SER A CA 1
ATOM 1345 C C . SER A 1 185 ? -16.562 -10.433 -4.156 1.00 93.50 185 SER A C 1
ATOM 1347 O O . SER A 1 185 ? -17.279 -10.434 -3.157 1.00 93.50 185 SER A O 1
ATOM 1349 N N . ILE A 1 186 ? -16.987 -10.915 -5.331 1.00 95.00 186 ILE A N 1
ATOM 1350 C CA . ILE A 1 186 ? -18.296 -11.558 -5.496 1.00 95.00 186 ILE A CA 1
ATOM 1351 C C . ILE A 1 186 ? -18.333 -12.840 -4.660 1.00 95.00 186 ILE A C 1
ATOM 1353 O O . ILE A 1 186 ? -17.462 -13.700 -4.776 1.00 95.00 186 ILE A O 1
ATOM 1357 N N . GLY A 1 187 ? -19.352 -12.966 -3.811 1.00 95.38 187 GLY A N 1
ATOM 1358 C CA . GLY A 1 187 ? -19.499 -14.099 -2.899 1.00 95.38 187 GLY A CA 1
ATOM 1359 C C . GLY A 1 187 ? -18.480 -14.116 -1.755 1.00 95.38 187 GLY A C 1
ATOM 1360 O O . GLY A 1 187 ? -18.278 -15.174 -1.155 1.00 95.38 187 GLY A O 1
ATOM 1361 N N . LYS A 1 188 ? -17.833 -12.977 -1.450 1.00 95.19 188 LYS A N 1
ATOM 1362 C CA . LYS A 1 188 ? -17.008 -12.843 -0.242 1.00 95.19 188 LYS A CA 1
ATOM 1363 C C . LYS A 1 188 ? -17.821 -13.183 1.013 1.00 95.19 188 LYS A C 1
ATOM 1365 O O . LYS A 1 188 ? -19.044 -13.034 1.028 1.00 95.19 188 LYS A O 1
ATOM 1370 N N . ARG A 1 189 ? -17.127 -13.602 2.068 1.00 95.69 189 ARG A N 1
ATOM 1371 C CA . ARG A 1 189 ? -17.720 -13.837 3.388 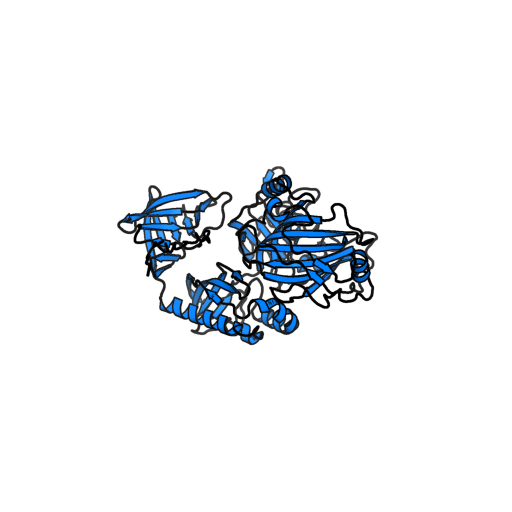1.00 95.69 189 ARG A CA 1
ATOM 1372 C C . ARG A 1 189 ? -16.908 -13.152 4.467 1.00 95.69 189 ARG A C 1
ATOM 1374 O O . ARG A 1 189 ? -15.699 -13.372 4.552 1.00 95.69 189 ARG A O 1
ATOM 1381 N N . ILE A 1 190 ? -17.579 -12.366 5.294 1.00 95.88 190 ILE A N 1
ATOM 1382 C CA . ILE A 1 190 ? -17.014 -11.801 6.510 1.00 95.88 190 ILE A CA 1
ATOM 1383 C C . ILE A 1 190 ? -17.074 -12.858 7.618 1.00 95.88 190 ILE A C 1
ATOM 1385 O O . ILE A 1 190 ? -18.123 -13.421 7.930 1.00 95.88 190 ILE A O 1
ATOM 1389 N N . GLU A 1 191 ? -15.924 -13.133 8.220 1.00 93.00 191 GLU A N 1
ATOM 1390 C CA . GLU A 1 191 ? -15.728 -14.156 9.243 1.00 93.00 191 GLU A CA 1
ATOM 1391 C C . GLU A 1 191 ? -15.033 -13.545 10.471 1.00 93.00 191 GLU A C 1
ATOM 1393 O O . GLU A 1 191 ? -14.503 -12.432 10.426 1.00 93.00 191 GLU A O 1
ATOM 1398 N N . ASN A 1 192 ? -15.051 -14.271 11.594 1.00 89.75 192 ASN A N 1
ATOM 1399 C CA . ASN A 1 192 ? -14.305 -13.926 12.811 1.00 89.75 192 ASN A CA 1
ATOM 1400 C C . ASN A 1 192 ? -14.514 -12.480 13.309 1.00 89.75 192 ASN A C 1
ATOM 1402 O O . ASN A 1 192 ? -13.571 -11.810 13.721 1.00 89.75 192 ASN A O 1
ATOM 1406 N N . VAL A 1 193 ? -15.762 -11.999 13.278 1.00 91.06 193 VAL A N 1
ATOM 1407 C CA . VAL A 1 193 ? -16.123 -10.636 13.699 1.00 91.06 193 VAL A CA 1
ATOM 1408 C C . VAL A 1 193 ? -15.829 -10.415 15.183 1.00 91.06 193 VAL A C 1
ATOM 1410 O O . VAL A 1 193 ? -16.431 -11.075 16.037 1.00 91.06 193 VAL A O 1
ATOM 1413 N N . ARG A 1 194 ? -14.976 -9.426 15.468 1.00 88.00 194 ARG A N 1
ATOM 1414 C CA . ARG A 1 194 ? -14.573 -8.983 16.809 1.00 88.00 194 ARG A CA 1
ATOM 1415 C C . ARG A 1 194 ? -14.788 -7.479 16.968 1.00 88.00 194 ARG A C 1
ATOM 1417 O O . ARG A 1 194 ? -14.533 -6.713 16.043 1.00 88.00 194 ARG A O 1
ATOM 1424 N N . ILE A 1 195 ? -15.212 -7.050 18.152 1.00 90.00 195 ILE A N 1
ATOM 1425 C CA . ILE A 1 195 ? -15.236 -5.633 18.535 1.00 90.00 195 ILE A CA 1
ATOM 1426 C C . ILE A 1 195 ? -13.989 -5.365 19.370 1.00 90.00 195 ILE A C 1
ATOM 1428 O O . ILE A 1 195 ? -13.788 -6.026 20.384 1.00 90.00 195 ILE A O 1
ATOM 1432 N N . VAL A 1 196 ? -13.154 -4.425 18.923 1.00 85.62 196 VAL A N 1
ATOM 1433 C CA . VAL A 1 196 ? -11.857 -4.130 19.561 1.00 85.62 196 VAL A CA 1
ATOM 1434 C C . VAL A 1 196 ? -11.825 -2.782 20.276 1.00 85.62 196 VAL A C 1
ATOM 1436 O O . VAL A 1 196 ? -10.930 -2.550 21.080 1.00 85.62 196 VAL A O 1
ATOM 1439 N N . ALA A 1 197 ? -12.794 -1.904 20.010 1.00 86.56 197 ALA A N 1
ATOM 1440 C CA . ALA A 1 197 ? -12.979 -0.659 20.747 1.00 86.56 197 ALA A CA 1
ATOM 1441 C C . ALA A 1 197 ? -14.426 -0.165 20.635 1.00 86.56 197 ALA A C 1
ATOM 1443 O O . ALA A 1 197 ? -15.065 -0.344 19.594 1.00 86.56 197 ALA A O 1
ATOM 1444 N N . VAL A 1 198 ? -14.915 0.497 21.686 1.00 91.12 198 VAL A N 1
ATOM 1445 C CA . VAL A 1 198 ? -16.216 1.180 21.726 1.00 91.12 198 VAL A CA 1
ATOM 1446 C C . VAL A 1 198 ? -16.001 2.580 22.289 1.00 91.12 198 VAL A C 1
ATOM 1448 O O . VAL A 1 198 ? -15.298 2.748 23.281 1.00 91.12 198 VAL A O 1
ATOM 1451 N N . ARG A 1 199 ? -16.584 3.598 21.655 1.00 91.38 199 ARG A N 1
ATOM 1452 C CA . ARG A 1 199 ? -16.492 4.989 22.112 1.00 91.38 199 ARG A CA 1
ATOM 1453 C C . ARG A 1 199 ? -17.865 5.631 22.088 1.00 91.38 199 ARG A C 1
ATOM 1455 O O . ARG A 1 199 ? -18.490 5.708 21.035 1.00 91.38 199 ARG A O 1
ATOM 1462 N N . ASP A 1 200 ? -18.294 6.133 23.235 1.00 92.31 200 ASP A N 1
ATOM 1463 C CA . ASP A 1 200 ? -19.506 6.928 23.384 1.00 92.31 200 ASP A CA 1
ATOM 1464 C C . ASP A 1 200 ? -19.103 8.387 23.624 1.00 92.31 200 ASP A C 1
ATOM 1466 O O . ASP A 1 200 ? -18.385 8.700 24.576 1.00 92.31 200 ASP A O 1
ATOM 1470 N N . THR A 1 201 ? -19.524 9.288 22.737 1.00 91.88 201 THR A N 1
ATOM 1471 C CA . THR A 1 201 ? -19.173 10.710 22.794 1.00 91.88 201 THR A CA 1
ATOM 1472 C C . THR A 1 201 ? -20.400 11.601 22.636 1.00 91.88 201 THR A C 1
ATOM 1474 O O . THR A 1 201 ? -21.377 11.274 21.959 1.00 91.88 201 THR A O 1
ATOM 1477 N N . VAL A 1 202 ? -20.346 12.761 23.289 1.00 92.81 202 VAL A N 1
ATOM 1478 C CA . VAL A 1 202 ? -21.276 13.866 23.052 1.00 92.81 202 VAL A CA 1
ATOM 1479 C C . VAL A 1 202 ? -20.543 14.874 22.181 1.00 92.81 202 VAL A C 1
ATOM 1481 O O . VAL A 1 202 ? -19.486 15.382 22.559 1.00 92.81 202 VAL A O 1
ATOM 1484 N N . ASN A 1 203 ? -21.081 15.125 20.995 1.00 89.06 203 ASN A N 1
ATOM 1485 C CA . ASN A 1 203 ? -20.528 16.079 20.049 1.00 89.06 203 ASN A CA 1
ATOM 1486 C C . ASN A 1 203 ? -20.678 17.518 20.588 1.00 89.06 203 ASN A C 1
ATOM 1488 O O . ASN A 1 203 ? -21.534 17.776 21.439 1.00 89.06 203 ASN A O 1
ATOM 1492 N N . PRO A 1 204 ? -19.904 18.492 20.072 1.00 84.81 204 PRO A N 1
ATOM 1493 C CA . PRO A 1 204 ? -20.019 19.895 20.486 1.00 84.81 204 PRO A CA 1
ATOM 1494 C C . PRO A 1 204 ? -21.420 20.503 20.308 1.00 84.81 204 PRO A C 1
ATOM 1496 O O . PRO A 1 204 ? -21.775 21.442 21.012 1.00 84.81 204 PRO A O 1
ATOM 1499 N N . ASP A 1 205 ? -22.223 19.962 19.389 1.00 87.94 205 ASP A N 1
ATOM 1500 C CA . ASP A 1 205 ? -23.620 20.349 19.154 1.00 87.94 205 ASP A CA 1
ATOM 1501 C C . ASP A 1 205 ? -24.629 19.617 20.066 1.00 87.94 205 ASP A C 1
ATOM 1503 O O . ASP A 1 205 ? -25.831 19.644 19.806 1.00 87.94 205 ASP A O 1
ATOM 1507 N N . ALA A 1 206 ? -24.145 18.953 21.121 1.00 91.44 206 ALA A N 1
ATOM 1508 C CA . ALA A 1 206 ? -24.893 18.121 22.067 1.00 91.44 206 ALA A CA 1
ATOM 1509 C C . ALA A 1 206 ? -25.535 16.847 21.483 1.00 91.44 206 ALA A C 1
ATOM 1511 O O . ALA A 1 206 ? -26.189 16.103 22.217 1.00 91.44 206 ALA A O 1
ATOM 1512 N N . SER A 1 207 ? -25.335 16.544 20.196 1.00 93.81 207 SER A N 1
ATOM 1513 C CA . SER A 1 207 ? -25.759 15.262 19.631 1.00 93.81 207 SER A CA 1
ATOM 1514 C C . SER A 1 207 ? -24.886 14.116 20.151 1.00 93.81 207 SER A C 1
ATOM 1516 O O . SER A 1 207 ? -23.702 14.293 20.434 1.00 93.81 207 SER A O 1
ATOM 1518 N N . THR A 1 208 ? -25.462 12.924 20.292 1.00 94.44 208 THR A N 1
ATOM 1519 C CA . THR A 1 208 ? -24.723 11.743 20.749 1.00 94.44 208 THR A CA 1
ATOM 1520 C C . THR A 1 208 ? -24.176 10.945 19.575 1.00 94.44 208 THR A C 1
ATOM 1522 O O . THR A 1 208 ? -24.788 10.853 18.505 1.00 94.44 208 THR A O 1
ATOM 1525 N N . ARG A 1 209 ? -23.011 10.348 19.795 1.00 94.88 209 ARG A N 1
ATOM 1526 C CA . ARG A 1 209 ? -22.278 9.539 18.834 1.00 94.88 209 ARG A CA 1
ATOM 1527 C C . ARG A 1 209 ? -21.763 8.297 19.532 1.00 94.88 209 ARG A C 1
ATOM 1529 O O . ARG A 1 209 ? -21.181 8.384 20.609 1.00 94.88 209 ARG A O 1
ATOM 1536 N N . ARG A 1 210 ? -21.945 7.154 18.883 1.00 95.62 210 ARG A N 1
ATOM 1537 C CA . ARG A 1 210 ? -21.347 5.894 19.300 1.00 95.62 210 ARG A CA 1
ATOM 1538 C C . ARG A 1 210 ? -20.530 5.321 18.163 1.00 95.62 210 ARG A C 1
ATOM 1540 O O . ARG A 1 210 ? -21.044 5.152 17.061 1.00 95.62 210 ARG A O 1
ATOM 1547 N N . GLU A 1 211 ? -19.274 5.016 18.432 1.00 95.19 211 GLU A N 1
ATOM 1548 C CA . GLU A 1 211 ? -18.373 4.369 17.491 1.00 95.19 211 GLU A CA 1
ATOM 1549 C C . GLU A 1 211 ? -17.941 3.000 17.972 1.00 95.19 211 GLU A C 1
ATOM 1551 O O . GLU A 1 211 ? -17.765 2.769 19.169 1.00 95.19 211 GLU A O 1
ATOM 1556 N N . VAL A 1 212 ? -17.703 2.121 17.008 1.00 94.25 212 VAL A N 1
ATOM 1557 C CA . VAL A 1 212 ? -17.135 0.798 17.234 1.00 94.25 212 VAL A CA 1
ATOM 1558 C C . VAL A 1 212 ? -16.045 0.547 16.215 1.00 94.25 212 VAL A C 1
ATOM 1560 O O . VAL A 1 212 ? -16.280 0.723 15.023 1.00 94.25 212 VAL A O 1
ATOM 1563 N N . ASP A 1 213 ? -14.889 0.072 16.660 1.00 92.88 213 ASP A N 1
ATOM 1564 C CA . ASP A 1 213 ? -13.917 -0.528 15.751 1.00 92.88 213 ASP A CA 1
ATOM 1565 C C . ASP A 1 213 ? -14.180 -2.033 15.687 1.00 92.88 213 ASP A C 1
ATOM 1567 O O . ASP A 1 213 ? -14.041 -2.755 16.679 1.00 92.88 213 ASP A O 1
ATOM 1571 N N . ALA A 1 214 ? -14.603 -2.494 14.511 1.00 92.38 214 ALA A N 1
ATOM 1572 C CA . ALA A 1 214 ? -14.841 -3.899 14.224 1.00 92.38 214 ALA A CA 1
ATOM 1573 C C . ALA A 1 214 ? -13.655 -4.467 13.442 1.00 92.38 214 ALA A C 1
ATOM 1575 O O . ALA A 1 214 ? -13.302 -3.946 12.382 1.00 92.38 214 ALA A O 1
ATOM 1576 N N . MET A 1 215 ? -13.055 -5.533 13.965 1.00 90.94 215 MET A N 1
ATOM 1577 C CA . MET A 1 215 ? -12.009 -6.311 13.313 1.00 90.94 215 MET A CA 1
ATOM 1578 C C . MET A 1 215 ? -12.619 -7.575 12.713 1.00 90.94 215 MET A C 1
ATOM 1580 O O . MET A 1 215 ? -13.367 -8.284 13.389 1.00 90.94 215 MET A O 1
ATOM 1584 N N . VAL A 1 216 ? -12.322 -7.842 11.443 1.00 93.06 216 VAL A N 1
ATOM 1585 C CA . VAL A 1 216 ? -12.899 -8.964 10.698 1.00 93.06 216 VAL A CA 1
ATOM 1586 C C . VAL A 1 216 ? -11.869 -9.650 9.814 1.00 93.06 216 VAL A C 1
ATOM 1588 O O . VAL A 1 216 ? -10.908 -9.022 9.366 1.00 93.06 216 VAL A O 1
ATOM 1591 N N . ASP A 1 217 ? -12.145 -10.904 9.481 1.00 94.00 217 ASP A N 1
ATOM 1592 C CA . ASP A 1 217 ? -11.505 -11.586 8.363 1.00 94.00 217 ASP A CA 1
ATOM 1593 C C . ASP A 1 217 ? -12.466 -11.618 7.169 1.00 94.00 217 ASP A C 1
ATOM 1595 O O . ASP A 1 217 ? -13.686 -11.639 7.331 1.00 94.00 217 ASP A O 1
ATOM 1599 N N . VAL A 1 218 ? -11.929 -11.627 5.952 1.00 95.44 218 VAL A N 1
ATOM 1600 C CA . VAL A 1 218 ? -12.705 -11.739 4.713 1.00 95.44 218 VAL A CA 1
ATOM 1601 C C . VAL A 1 218 ? -12.171 -12.910 3.909 1.00 95.44 218 VAL A C 1
ATOM 1603 O O . VAL A 1 218 ? -11.009 -12.903 3.507 1.00 95.44 218 VAL A O 1
ATOM 1606 N N . ALA A 1 219 ? -13.018 -13.903 3.659 1.00 94.88 219 ALA A N 1
ATOM 1607 C CA . ALA A 1 219 ? -12.716 -15.026 2.782 1.00 94.88 219 ALA A CA 1
ATOM 1608 C C . ALA A 1 219 ? -13.286 -14.779 1.379 1.00 94.88 219 ALA A C 1
ATOM 1610 O O . ALA A 1 219 ? -14.453 -14.407 1.237 1.00 94.88 219 ALA A O 1
ATOM 1611 N N . TYR A 1 220 ? -12.474 -15.019 0.349 1.00 94.25 220 TYR A N 1
ATOM 1612 C CA . TYR A 1 220 ? -12.865 -14.887 -1.055 1.00 94.25 220 TYR A CA 1
ATOM 1613 C C . TYR A 1 220 ? -13.074 -16.256 -1.709 1.00 94.25 220 TYR A C 1
ATOM 1615 O O . TYR A 1 220 ? -12.555 -17.279 -1.253 1.00 94.25 220 TYR A O 1
ATOM 1623 N N . ALA A 1 221 ? -13.833 -16.281 -2.807 1.00 90.88 221 ALA A N 1
ATOM 1624 C CA . ALA A 1 221 ? -14.174 -17.515 -3.518 1.00 90.88 221 ALA A CA 1
ATOM 1625 C C . ALA A 1 221 ? -12.958 -18.230 -4.135 1.00 90.88 221 ALA A C 1
ATOM 1627 O O . ALA A 1 221 ? -13.000 -19.437 -4.360 1.00 90.88 221 ALA A O 1
ATOM 1628 N N . ASP A 1 222 ? -11.868 -17.504 -4.389 1.00 87.44 222 ASP A N 1
ATOM 1629 C CA . ASP A 1 222 ? -10.623 -18.055 -4.931 1.00 87.44 222 ASP A CA 1
ATOM 1630 C C . ASP A 1 222 ? -9.682 -18.645 -3.869 1.00 87.44 222 ASP A C 1
ATOM 1632 O O . ASP A 1 222 ? -8.584 -19.092 -4.201 1.00 87.44 222 ASP A O 1
ATOM 1636 N N . GLY A 1 223 ? -10.116 -18.672 -2.605 1.00 89.75 223 GLY A N 1
ATOM 1637 C CA . GLY A 1 223 ? -9.363 -19.214 -1.478 1.00 89.75 223 GLY A CA 1
ATOM 1638 C C . GLY A 1 223 ? -8.430 -18.210 -0.802 1.00 89.75 223 GLY A C 1
ATOM 1639 O O . GLY A 1 223 ? -7.882 -18.527 0.255 1.00 89.75 223 GLY A O 1
ATOM 1640 N N . THR A 1 224 ? -8.264 -17.004 -1.352 1.00 93.06 224 THR A N 1
ATOM 1641 C CA . THR A 1 224 ? -7.531 -15.939 -0.660 1.00 93.06 224 THR A CA 1
ATOM 1642 C C . THR A 1 224 ? -8.311 -15.415 0.546 1.00 93.06 224 THR A C 1
ATOM 1644 O O . THR A 1 224 ? -9.533 -15.576 0.660 1.00 93.06 224 THR A O 1
ATOM 1647 N N . ARG A 1 225 ? -7.592 -14.793 1.485 1.00 93.19 225 ARG A N 1
ATOM 1648 C CA . ARG A 1 225 ? -8.159 -14.249 2.720 1.00 93.19 225 ARG A CA 1
ATOM 1649 C C . ARG A 1 225 ? -7.517 -12.919 3.059 1.00 93.19 225 ARG A C 1
ATOM 1651 O O . ARG A 1 225 ? -6.301 -12.819 3.023 1.00 93.19 225 ARG A O 1
ATOM 1658 N N . ALA A 1 226 ? -8.313 -11.938 3.458 1.00 92.19 226 ALA A N 1
ATOM 1659 C CA . ALA A 1 226 ? -7.823 -10.735 4.118 1.00 92.19 226 ALA A CA 1
ATOM 1660 C C . ALA A 1 226 ? -8.061 -10.877 5.624 1.00 92.19 226 ALA A C 1
ATOM 1662 O O . ALA A 1 226 ? -9.213 -11.030 6.021 1.00 92.19 226 ALA A O 1
ATOM 1663 N N . THR A 1 227 ? -7.024 -10.826 6.452 1.00 89.06 227 THR A N 1
ATOM 1664 C CA . THR A 1 227 ? -7.157 -10.987 7.907 1.00 89.06 227 THR A CA 1
ATOM 1665 C C . THR A 1 227 ? -7.051 -9.656 8.644 1.00 89.06 227 THR A C 1
ATOM 1667 O O . THR A 1 227 ? -6.501 -8.684 8.116 1.00 89.06 227 THR A O 1
ATOM 1670 N N . ASP A 1 228 ? -7.614 -9.609 9.853 1.00 84.88 228 ASP A N 1
ATOM 1671 C CA . ASP A 1 228 ? -7.489 -8.496 10.808 1.00 84.88 228 ASP A CA 1
ATOM 1672 C C . ASP A 1 228 ? -7.836 -7.118 10.217 1.00 84.88 228 ASP A C 1
ATOM 1674 O O . ASP A 1 228 ? -7.210 -6.086 10.484 1.00 84.88 228 ASP A O 1
ATOM 1678 N N . ARG A 1 229 ? -8.869 -7.075 9.372 1.00 87.12 229 ARG A N 1
ATOM 1679 C CA . ARG A 1 229 ? -9.337 -5.839 8.747 1.00 87.12 229 ARG A CA 1
ATOM 1680 C C . ARG A 1 229 ? -10.193 -5.059 9.729 1.00 87.12 229 ARG A C 1
ATOM 1682 O O . ARG A 1 229 ? -11.284 -5.485 10.089 1.00 87.12 229 ARG A O 1
ATOM 1689 N N . VAL A 1 230 ? -9.704 -3.887 10.123 1.00 88.38 230 VAL A N 1
ATOM 1690 C CA . VAL A 1 230 ? -10.418 -2.978 11.024 1.00 88.38 230 VAL A CA 1
ATOM 1691 C C . VAL A 1 230 ? -11.236 -1.964 10.230 1.00 88.38 230 VAL A C 1
ATOM 1693 O O . VAL A 1 230 ? -10.734 -1.331 9.298 1.00 88.38 230 VAL A O 1
ATOM 1696 N N . SER A 1 231 ? -12.498 -1.790 10.615 1.00 89.06 231 SER A N 1
ATOM 1697 C CA . SER A 1 231 ? -13.370 -0.711 10.146 1.00 89.06 231 SER A CA 1
ATOM 1698 C C . SER A 1 231 ? -14.037 -0.017 11.326 1.00 89.06 231 SER A C 1
ATOM 1700 O O . SER A 1 231 ? -14.563 -0.688 12.212 1.00 89.06 231 SER A O 1
ATOM 1702 N N . THR A 1 232 ? -14.073 1.316 11.306 1.00 94.44 232 THR A N 1
ATOM 1703 C CA . THR A 1 232 ? -14.862 2.084 12.272 1.00 94.44 232 THR A CA 1
ATOM 1704 C C . THR A 1 232 ? -16.304 2.188 11.786 1.00 94.44 232 THR A C 1
ATOM 1706 O O . THR A 1 232 ? -16.586 2.567 10.642 1.00 94.44 232 THR A O 1
ATOM 1709 N N . LEU A 1 233 ? -17.221 1.832 12.673 1.00 97.00 233 LEU A N 1
ATOM 1710 C CA . LEU A 1 233 ? -18.664 1.905 12.520 1.00 97.00 233 LEU A CA 1
ATOM 1711 C C . LEU A 1 233 ? -19.199 3.024 13.409 1.00 97.00 233 LEU A C 1
ATOM 1713 O O . LEU A 1 233 ? -18.625 3.305 14.459 1.00 97.00 233 LEU A O 1
ATOM 1717 N N . ILE A 1 234 ? -20.303 3.642 13.005 1.00 97.44 234 ILE A N 1
ATOM 1718 C CA . ILE A 1 234 ? -20.947 4.727 13.744 1.00 97.44 234 ILE A CA 1
ATOM 1719 C C . ILE A 1 234 ? -22.458 4.515 13.859 1.00 97.44 234 ILE A C 1
ATOM 1721 O O . ILE A 1 234 ? -23.117 4.086 12.909 1.00 97.44 234 ILE A O 1
ATOM 1725 N N . SER A 1 235 ? -23.000 4.857 15.023 1.00 97.44 235 SER A N 1
ATOM 1726 C CA . SER A 1 235 ? -24.420 5.066 15.295 1.00 97.44 235 SER A CA 1
ATOM 1727 C C . SER A 1 235 ? -24.606 6.420 15.997 1.00 97.44 235 SER A C 1
ATOM 1729 O O . SER A 1 235 ? -23.683 6.955 16.613 1.00 97.44 235 SER A O 1
ATOM 1731 N N . GLY A 1 236 ? -25.788 7.020 15.869 1.00 96.56 236 GLY A N 1
ATOM 1732 C CA . GLY A 1 236 ? -26.049 8.395 16.291 1.00 96.56 236 GLY A CA 1
ATOM 1733 C C . GLY A 1 236 ? -25.624 9.407 15.227 1.00 96.56 236 GLY A C 1
ATOM 1734 O O . GLY A 1 236 ? -25.856 9.183 14.033 1.00 96.56 236 GLY A O 1
ATOM 1735 N N . SER A 1 237 ? -25.060 10.529 15.671 1.00 96.56 237 SER A N 1
ATOM 1736 C CA . SER A 1 237 ? -24.667 11.678 14.851 1.00 96.56 237 SER A CA 1
ATOM 1737 C C . SER A 1 237 ? -23.190 11.637 14.464 1.00 96.56 237 SER A C 1
ATOM 1739 O O . SER A 1 237 ? -22.317 11.517 15.323 1.00 96.56 237 SER A O 1
ATOM 1741 N N . SER A 1 238 ? -22.895 11.820 13.176 1.00 95.50 238 SER A N 1
ATOM 1742 C CA . SER A 1 238 ? -21.528 11.998 12.670 1.00 95.50 238 SER A CA 1
ATOM 1743 C C . SER A 1 238 ? -21.038 13.453 12.688 1.00 95.50 238 SER A C 1
ATOM 1745 O O . SER A 1 238 ? -19.969 13.753 12.143 1.00 95.50 238 SER A O 1
ATOM 1747 N N . SER A 1 239 ? -21.771 14.354 13.352 1.00 93.69 239 SER A N 1
ATOM 1748 C CA . SER A 1 239 ? -21.335 15.731 13.610 1.00 93.69 239 SER A CA 1
ATOM 1749 C C . SER A 1 239 ? -19.965 15.771 14.298 1.00 93.69 239 SER A C 1
ATOM 1751 O O . SER A 1 239 ? -19.587 14.861 15.036 1.00 93.69 239 SER A O 1
ATOM 1753 N N . GLY A 1 240 ? -19.171 16.795 13.987 1.00 87.56 240 GLY A N 1
ATOM 1754 C CA . GLY A 1 240 ? -17.800 16.931 14.489 1.00 87.56 240 GLY A CA 1
ATOM 1755 C C . GLY A 1 240 ? -16.770 15.977 13.865 1.00 87.56 240 GLY A C 1
ATOM 1756 O O . GLY A 1 240 ? -15.596 16.056 14.219 1.00 87.56 240 GLY A O 1
ATOM 1757 N N . THR A 1 241 ? -17.150 15.101 12.923 1.00 90.38 241 THR A N 1
ATOM 1758 C CA . THR A 1 241 ? -16.166 14.304 12.168 1.00 90.38 241 THR A CA 1
ATOM 1759 C C . THR A 1 241 ? -15.283 15.224 11.329 1.00 90.38 241 THR A C 1
ATOM 1761 O O . THR A 1 241 ? -15.774 15.951 10.465 1.00 90.38 241 THR A O 1
ATOM 1764 N N . THR A 1 242 ? -13.971 15.180 11.559 1.00 85.12 242 THR A N 1
ATOM 1765 C CA . THR A 1 242 ? -13.005 16.050 10.882 1.00 85.12 242 THR A CA 1
ATOM 1766 C C . THR A 1 242 ? -13.103 15.940 9.360 1.00 85.12 242 THR A C 1
ATOM 1768 O O . THR A 1 242 ? -12.962 14.853 8.800 1.00 85.12 242 THR A O 1
ATOM 1771 N N . GLY A 1 243 ? -13.302 17.076 8.686 1.00 82.31 243 GLY A N 1
ATOM 1772 C CA . GLY A 1 243 ? -13.436 17.147 7.226 1.00 82.31 243 GLY A CA 1
ATOM 1773 C C . GLY A 1 243 ? -14.832 16.804 6.691 1.00 82.31 243 GLY A C 1
ATOM 1774 O O . GLY A 1 243 ? -15.022 16.809 5.478 1.00 82.31 243 GLY A O 1
ATOM 1775 N N . CYS A 1 244 ? -15.815 16.531 7.556 1.00 88.50 244 CYS A N 1
ATOM 1776 C CA . CYS A 1 244 ? -17.196 16.303 7.142 1.00 88.50 244 CYS A CA 1
ATOM 1777 C C . CYS A 1 244 ? -18.036 17.583 7.221 1.00 88.50 244 CYS A C 1
ATOM 1779 O O . CYS A 1 244 ? -18.122 18.215 8.271 1.00 88.50 244 CYS A O 1
ATOM 1781 N N . THR A 1 245 ? -18.700 17.939 6.120 1.00 88.31 245 THR A N 1
ATOM 1782 C CA . THR A 1 245 ? -19.562 19.133 6.034 1.00 88.31 245 THR A CA 1
ATOM 1783 C C . THR A 1 245 ? -21.056 18.818 6.093 1.00 88.31 245 THR A C 1
ATOM 1785 O O . THR A 1 245 ? -21.862 19.712 6.325 1.00 88.31 245 THR A O 1
ATOM 1788 N N . THR A 1 246 ? -21.444 17.560 5.878 1.00 92.00 246 THR A N 1
ATOM 1789 C CA . THR A 1 246 ? -22.845 17.110 5.841 1.00 92.00 246 THR A CA 1
ATOM 1790 C C . THR A 1 246 ? -23.012 15.886 6.739 1.00 92.00 246 THR A C 1
ATOM 1792 O O . THR A 1 246 ? -23.011 14.755 6.248 1.00 92.00 246 THR A O 1
ATOM 1795 N N . PRO A 1 247 ? -23.093 16.077 8.068 1.00 93.44 247 PRO A N 1
ATOM 1796 C CA . PRO A 1 247 ? -23.251 14.971 9.000 1.00 93.44 247 PRO A CA 1
ATOM 1797 C C . PRO A 1 247 ? -24.615 14.297 8.857 1.00 93.44 247 PRO A C 1
ATOM 1799 O O . PRO A 1 247 ? -25.599 14.903 8.431 1.00 93.44 247 PRO A O 1
ATOM 1802 N N . GLN A 1 248 ? -24.660 13.030 9.243 1.00 95.00 248 GLN A N 1
ATOM 1803 C CA . GLN A 1 248 ? -25.855 12.205 9.273 1.00 95.00 248 GLN A CA 1
ATOM 1804 C C . GLN A 1 248 ? -26.147 11.792 10.714 1.00 95.00 248 GLN A C 1
ATOM 1806 O O . GLN A 1 248 ? -25.247 11.420 11.467 1.00 95.00 248 GLN A O 1
ATOM 1811 N N . THR A 1 249 ? -27.430 11.797 11.071 1.00 95.94 249 THR A N 1
ATOM 1812 C CA . THR A 1 249 ? -27.919 11.286 12.354 1.00 95.94 249 THR A CA 1
ATOM 1813 C C . THR A 1 249 ? -28.827 10.090 12.116 1.00 95.94 249 THR A C 1
ATOM 1815 O O . THR A 1 249 ? -29.732 10.146 11.284 1.00 95.94 249 THR A O 1
ATOM 1818 N N . GLY A 1 250 ? -28.610 9.004 12.853 1.00 94.56 250 GLY A N 1
ATOM 1819 C CA . GLY A 1 250 ? -29.489 7.838 12.811 1.00 94.56 250 GLY A CA 1
ATOM 1820 C C . GLY A 1 250 ? -29.058 6.733 13.768 1.00 94.56 250 GLY A C 1
ATOM 1821 O O . GLY A 1 250 ? -27.867 6.565 14.017 1.00 94.56 250 GLY A O 1
ATOM 1822 N N . ALA A 1 251 ? -30.022 5.964 14.275 1.00 92.69 251 ALA A N 1
ATOM 1823 C CA . ALA A 1 251 ? -29.778 4.902 15.256 1.00 92.69 251 ALA A CA 1
ATOM 1824 C C . ALA A 1 251 ? -29.157 3.621 14.660 1.00 92.69 251 ALA A C 1
ATOM 1826 O O . ALA A 1 251 ? -28.526 2.852 15.380 1.00 92.69 251 ALA A O 1
ATOM 1827 N N . GLY A 1 252 ? -29.321 3.378 13.355 1.00 94.31 252 GLY A N 1
ATOM 1828 C CA . GLY A 1 252 ? -28.734 2.210 12.691 1.00 94.31 252 GLY A CA 1
ATOM 1829 C C . GLY A 1 252 ? -27.224 2.351 12.500 1.00 94.31 252 GLY A C 1
ATOM 1830 O O . GLY A 1 252 ? -26.752 3.438 12.170 1.00 94.31 252 GLY A O 1
ATOM 1831 N N . TRP A 1 253 ? -26.478 1.260 12.668 1.00 97.50 253 TRP A N 1
ATOM 1832 C CA . TRP A 1 253 ? -25.037 1.234 12.414 1.00 97.50 253 TRP A CA 1
ATOM 1833 C C . TRP A 1 253 ? -24.707 1.484 10.946 1.00 97.50 253 TRP A C 1
ATOM 1835 O O . TRP A 1 253 ? -25.399 1.006 10.047 1.00 97.50 253 TRP A O 1
ATOM 1845 N N . ARG A 1 254 ? -23.631 2.234 10.711 1.00 97.88 254 ARG A N 1
ATOM 1846 C CA . ARG A 1 254 ? -23.129 2.584 9.379 1.00 97.88 254 ARG A CA 1
ATOM 1847 C C . ARG A 1 254 ? -21.611 2.536 9.366 1.00 97.88 254 ARG A C 1
ATOM 1849 O O . ARG A 1 254 ? -20.976 2.805 10.383 1.00 97.88 254 ARG A O 1
ATOM 1856 N N . PHE A 1 255 ? -21.012 2.256 8.215 1.00 97.19 255 PHE A N 1
ATOM 1857 C CA . PHE A 1 255 ? -19.563 2.376 8.066 1.00 97.19 255 PHE A CA 1
ATOM 1858 C C . PHE A 1 255 ? -19.155 3.850 8.084 1.00 97.19 255 PHE A C 1
ATOM 1860 O O . PHE A 1 255 ? -19.635 4.634 7.267 1.00 97.19 255 PHE A O 1
ATOM 1867 N N . LEU A 1 256 ? -18.223 4.212 8.964 1.00 96.06 256 LEU A N 1
ATOM 1868 C CA . LEU A 1 256 ? -17.576 5.526 8.977 1.00 96.06 256 LEU A CA 1
ATOM 1869 C C . LEU A 1 256 ? -16.243 5.512 8.199 1.00 96.06 256 LEU A C 1
ATOM 1871 O O . LEU A 1 256 ? -15.716 6.563 7.837 1.00 96.06 256 LEU A O 1
ATOM 1875 N N . GLY A 1 257 ? -15.712 4.327 7.889 1.00 92.62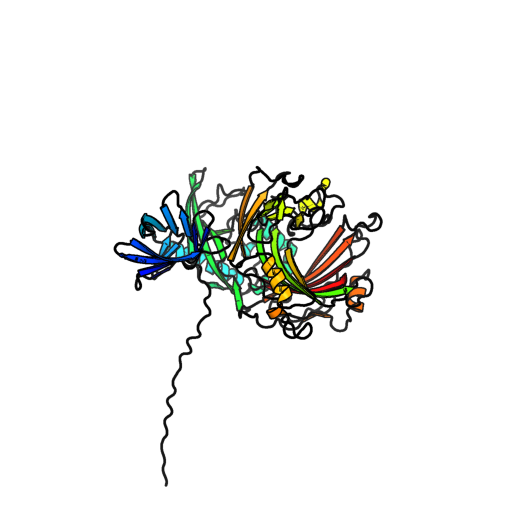 257 GLY A N 1
ATOM 1876 C CA . GLY A 1 257 ? -14.401 4.162 7.257 1.00 92.62 257 GLY A CA 1
ATOM 1877 C C . GLY A 1 257 ? -13.268 4.262 8.281 1.00 92.62 257 GLY A C 1
ATOM 1878 O O . GLY A 1 257 ? -13.515 4.159 9.473 1.00 92.62 257 GLY A O 1
ATOM 1879 N N . ASN A 1 258 ? -12.020 4.425 7.839 1.00 88.44 258 ASN A N 1
ATOM 1880 C CA . ASN A 1 258 ? -10.862 4.492 8.747 1.00 88.44 258 ASN A CA 1
ATOM 1881 C C . ASN A 1 258 ? -10.406 5.923 9.065 1.00 88.44 258 ASN A C 1
ATOM 1883 O O . ASN A 1 258 ? -9.408 6.109 9.757 1.00 88.44 258 ASN A O 1
ATOM 1887 N N . GLN A 1 259 ? -11.101 6.925 8.516 1.00 88.19 259 GLN A N 1
ATOM 1888 C CA . GLN A 1 259 ? -10.864 8.346 8.770 1.00 88.19 259 GLN A CA 1
ATOM 1889 C C . GLN A 1 259 ? -9.426 8.824 8.492 1.00 88.19 259 GLN A C 1
ATOM 1891 O O . GLN A 1 259 ? -9.033 9.906 8.927 1.00 88.19 259 GLN A O 1
ATOM 1896 N N . LYS A 1 260 ? -8.645 8.066 7.712 1.00 90.75 260 LYS A N 1
ATOM 1897 C CA . LYS A 1 260 ? -7.307 8.480 7.283 1.00 90.75 260 LYS A CA 1
ATOM 1898 C C . LYS A 1 260 ? -7.392 9.518 6.159 1.00 90.75 260 LYS A C 1
ATOM 1900 O O . LYS A 1 260 ? -8.175 9.368 5.221 1.00 90.75 260 LYS A O 1
ATOM 1905 N N . TRP A 1 261 ? -6.543 10.539 6.249 1.00 90.62 261 TRP A N 1
ATOM 1906 C CA . TRP A 1 261 ? -6.339 11.602 5.261 1.00 90.62 261 TRP A CA 1
ATOM 1907 C C . TRP A 1 261 ? -5.585 11.124 4.026 1.00 90.62 261 TRP A C 1
ATOM 1909 O O . TRP A 1 261 ? -5.814 11.643 2.944 1.00 90.62 261 TRP A O 1
ATOM 1919 N N . VAL A 1 262 ? -4.731 10.113 4.178 1.00 94.75 262 VAL A N 1
ATOM 1920 C CA . VAL A 1 262 ? -4.054 9.441 3.067 1.00 94.75 262 VAL A CA 1
ATOM 1921 C C . VAL A 1 262 ? -4.163 7.930 3.241 1.00 94.75 262 VAL A C 1
ATOM 1923 O O . VAL A 1 262 ? -4.275 7.425 4.361 1.00 94.75 262 VAL A O 1
ATOM 1926 N N . GLY A 1 263 ? -4.127 7.191 2.138 1.00 94.38 263 GLY A N 1
ATOM 1927 C CA . GLY A 1 263 ? -3.874 5.755 2.184 1.00 94.38 263 GLY A CA 1
ATOM 1928 C C . GLY A 1 263 ? -2.414 5.518 2.548 1.00 94.38 263 GLY A C 1
ATOM 1929 O O . GLY A 1 263 ? -1.546 6.176 1.984 1.00 94.38 263 GLY A O 1
ATOM 1930 N N . ALA A 1 264 ? -2.143 4.606 3.481 1.00 94.25 264 ALA A N 1
ATOM 1931 C CA . ALA A 1 264 ? -0.788 4.262 3.903 1.00 94.25 264 ALA A CA 1
ATOM 1932 C C . ALA A 1 264 ? -0.693 2.768 4.236 1.00 94.25 264 ALA A C 1
ATOM 1934 O O . ALA A 1 264 ? -1.392 2.284 5.129 1.00 94.25 264 ALA A O 1
ATOM 1935 N N . SER A 1 265 ? 0.179 2.056 3.526 1.00 93.00 265 SER A N 1
ATOM 1936 C CA . SER A 1 265 ? 0.485 0.637 3.744 1.00 93.00 265 SER A CA 1
ATOM 1937 C C . SER A 1 265 ? 1.937 0.349 3.377 1.00 93.00 265 SER A C 1
ATOM 1939 O O . SER A 1 265 ? 2.481 1.000 2.483 1.00 93.00 265 SER A O 1
ATOM 1941 N N . VAL A 1 266 ? 2.545 -0.651 4.012 1.00 94.62 266 VAL A N 1
ATOM 1942 C CA . VAL A 1 266 ? 3.858 -1.165 3.612 1.00 94.62 266 VAL A CA 1
ATOM 1943 C C . VAL A 1 266 ? 3.689 -2.613 3.176 1.00 94.62 266 VAL A C 1
ATOM 1945 O O . VAL A 1 266 ? 3.112 -3.408 3.910 1.00 94.62 266 VAL A O 1
ATOM 1948 N N . ARG A 1 267 ? 4.143 -2.939 1.965 1.00 94.56 267 ARG A N 1
ATOM 1949 C CA . ARG A 1 267 ? 3.886 -4.234 1.323 1.00 94.56 267 ARG A CA 1
ATOM 1950 C C . ARG A 1 267 ? 5.176 -4.966 1.020 1.00 94.56 267 ARG A C 1
ATOM 1952 O O . ARG A 1 267 ? 6.114 -4.356 0.516 1.00 94.56 267 ARG A O 1
ATOM 1959 N N . ALA A 1 268 ? 5.199 -6.268 1.257 1.00 95.88 268 ALA A N 1
ATOM 1960 C CA . ALA A 1 268 ? 6.287 -7.136 0.834 1.00 95.88 268 ALA A CA 1
ATOM 1961 C C . ALA A 1 268 ? 6.114 -7.523 -0.637 1.00 95.88 268 ALA A C 1
ATOM 1963 O O . ALA A 1 268 ? 5.028 -7.932 -1.048 1.00 95.88 268 ALA A O 1
ATOM 1964 N N . ARG A 1 269 ? 7.176 -7.406 -1.439 1.00 96.38 269 ARG A N 1
ATOM 1965 C CA . ARG A 1 269 ? 7.141 -7.724 -2.868 1.00 96.38 269 ARG A CA 1
ATOM 1966 C C . ARG A 1 269 ? 8.270 -8.656 -3.273 1.00 96.38 269 ARG A C 1
ATOM 1968 O O . ARG A 1 269 ? 9.443 -8.392 -3.006 1.00 96.38 269 ARG A O 1
ATOM 1975 N N . ASN A 1 270 ? 7.889 -9.702 -3.993 1.00 96.62 270 ASN A N 1
ATOM 1976 C CA . ASN A 1 270 ? 8.777 -10.535 -4.787 1.00 96.62 270 ASN A CA 1
ATOM 1977 C C . ASN A 1 270 ? 8.514 -10.236 -6.260 1.00 96.62 270 ASN A C 1
ATOM 1979 O O . ASN A 1 270 ? 7.379 -10.359 -6.719 1.00 96.62 270 ASN A O 1
ATOM 1983 N N . VAL A 1 271 ? 9.545 -9.836 -7.000 1.00 96.81 271 VAL A N 1
ATOM 1984 C CA . VAL A 1 271 ? 9.420 -9.491 -8.420 1.00 96.81 271 VAL A CA 1
ATOM 1985 C C . VAL A 1 271 ? 10.397 -10.308 -9.246 1.00 96.81 271 VAL A C 1
ATOM 1987 O O . VAL A 1 271 ? 11.577 -10.383 -8.905 1.00 96.81 271 VAL A O 1
ATOM 1990 N N . ARG A 1 272 ? 9.904 -10.874 -10.345 1.00 96.19 272 ARG A N 1
ATOM 1991 C CA . ARG A 1 272 ? 10.703 -11.402 -11.450 1.00 96.19 272 ARG A CA 1
ATOM 1992 C C . ARG A 1 272 ? 10.559 -10.459 -12.634 1.00 96.19 272 ARG A C 1
ATOM 1994 O O . ARG A 1 272 ? 9.445 -10.235 -13.083 1.00 96.19 272 ARG A O 1
ATOM 2001 N N . ASP A 1 273 ? 11.666 -9.958 -13.154 1.00 96.44 273 ASP A N 1
ATOM 2002 C CA . ASP A 1 273 ? 11.693 -9.048 -14.298 1.00 96.44 273 ASP A CA 1
ATOM 2003 C C . ASP A 1 273 ? 12.513 -9.663 -15.430 1.00 96.44 273 ASP A C 1
ATOM 2005 O O . ASP A 1 273 ? 13.714 -9.897 -15.280 1.00 96.44 273 ASP A O 1
ATOM 2009 N N . GLU A 1 274 ? 11.855 -9.956 -16.549 1.00 96.50 274 GLU A N 1
ATOM 2010 C CA . GLU A 1 274 ? 12.484 -10.430 -17.776 1.00 96.50 274 GLU A CA 1
ATOM 2011 C C . GLU A 1 274 ? 12.785 -9.258 -18.707 1.00 96.50 274 GLU A C 1
ATOM 2013 O O . GLU A 1 274 ? 11.897 -8.501 -19.093 1.00 96.50 274 GLU A O 1
ATOM 2018 N N . ARG A 1 275 ? 14.060 -9.099 -19.059 1.00 97.38 275 ARG A N 1
ATOM 2019 C CA . ARG A 1 275 ? 14.614 -7.806 -19.452 1.00 97.38 275 ARG A CA 1
ATOM 2020 C C . ARG A 1 275 ? 15.114 -7.805 -20.882 1.00 97.38 275 ARG A C 1
ATOM 2022 O O . ARG A 1 275 ? 16.007 -8.572 -21.248 1.00 97.38 275 ARG A O 1
ATOM 2029 N N . TYR A 1 276 ? 14.622 -6.847 -21.652 1.00 98.31 276 TYR A N 1
ATOM 2030 C CA . TYR A 1 276 ? 14.962 -6.651 -23.053 1.00 98.31 276 TYR A CA 1
ATOM 2031 C C . TYR A 1 276 ? 15.429 -5.214 -23.311 1.00 98.31 276 TYR A C 1
ATOM 2033 O O . TYR A 1 276 ? 15.039 -4.279 -22.615 1.00 98.31 276 TYR A O 1
ATOM 2041 N N . ALA A 1 277 ? 16.288 -5.025 -24.310 1.00 97.88 277 ALA A N 1
ATOM 2042 C CA . ALA A 1 277 ? 16.735 -3.705 -24.735 1.00 97.88 277 ALA A CA 1
ATOM 2043 C C . ALA A 1 277 ? 15.627 -2.994 -25.524 1.00 97.88 277 ALA A C 1
ATOM 2045 O O . ALA A 1 277 ? 15.114 -3.532 -26.505 1.00 97.88 277 ALA A O 1
ATOM 2046 N N . MET A 1 278 ? 15.314 -1.749 -25.181 1.00 95.50 278 MET A N 1
ATOM 2047 C CA . MET A 1 278 ? 14.342 -0.916 -25.893 1.00 95.50 278 MET A CA 1
ATOM 2048 C C . MET A 1 278 ? 14.770 -0.647 -27.347 1.00 95.50 278 MET A C 1
ATOM 2050 O O . MET A 1 278 ? 13.946 -0.505 -28.254 1.00 95.50 278 MET A O 1
ATOM 2054 N N . SER A 1 279 ? 16.080 -0.611 -27.598 1.00 94.88 279 SER A N 1
ATOM 2055 C CA . SER A 1 279 ? 16.662 -0.315 -28.911 1.00 94.88 279 SER A CA 1
ATOM 2056 C C . SER A 1 279 ? 16.568 -1.465 -29.916 1.00 94.88 279 SER A C 1
ATOM 2058 O O . SER A 1 279 ? 16.543 -1.204 -31.121 1.00 94.88 279 SER A O 1
ATOM 2060 N N . SER A 1 280 ? 16.469 -2.719 -29.466 1.00 95.75 280 SER A N 1
ATOM 2061 C CA . SER A 1 280 ? 16.525 -3.894 -30.351 1.00 95.75 280 SER A CA 1
ATOM 2062 C C . SER A 1 280 ? 15.550 -5.022 -30.011 1.00 95.75 280 SER A C 1
ATOM 2064 O O . SER A 1 280 ? 15.326 -5.886 -30.850 1.00 95.75 280 SER A O 1
ATOM 2066 N N . GLY A 1 281 ? 14.991 -5.052 -28.801 1.00 96.25 281 GLY A N 1
ATOM 2067 C CA . GLY A 1 281 ? 14.245 -6.193 -28.268 1.00 96.25 281 GLY A CA 1
ATOM 2068 C C . GLY A 1 281 ? 15.120 -7.404 -27.919 1.00 96.25 281 GLY A C 1
ATOM 2069 O O . GLY A 1 281 ? 14.584 -8.467 -27.619 1.00 96.25 281 GLY A O 1
ATOM 2070 N N . ALA A 1 282 ? 16.453 -7.277 -27.962 1.00 97.44 282 ALA A N 1
ATOM 2071 C CA . ALA A 1 282 ? 17.367 -8.335 -27.537 1.00 97.44 282 ALA A CA 1
ATOM 2072 C C . ALA A 1 282 ? 17.366 -8.478 -26.009 1.00 97.44 282 ALA A C 1
ATOM 2074 O O . ALA A 1 282 ? 17.252 -7.480 -25.298 1.00 97.44 282 ALA A O 1
ATOM 2075 N N . ALA A 1 283 ? 17.523 -9.704 -25.506 1.00 96.75 283 ALA A N 1
ATOM 2076 C CA . ALA A 1 283 ? 17.638 -9.952 -24.071 1.00 96.75 283 ALA A CA 1
ATOM 2077 C C . ALA A 1 283 ? 18.852 -9.213 -23.482 1.00 96.75 283 ALA A C 1
ATOM 2079 O O . ALA A 1 283 ? 19.930 -9.186 -24.083 1.00 96.75 283 ALA A O 1
ATOM 2080 N N . LEU A 1 284 ? 18.675 -8.610 -22.306 1.00 96.50 284 LEU A N 1
ATOM 2081 C CA . LEU A 1 284 ? 19.756 -7.967 -21.562 1.00 96.50 284 LEU A CA 1
ATOM 2082 C C . LEU A 1 284 ? 20.610 -9.005 -20.818 1.00 96.50 284 LEU A C 1
ATOM 2084 O O . LEU A 1 284 ? 20.261 -10.179 -20.733 1.00 96.50 284 LEU A O 1
ATOM 2088 N N . SER A 1 285 ? 21.756 -8.573 -20.287 1.00 93.44 285 SER A N 1
ATOM 2089 C CA . SER A 1 285 ? 22.594 -9.388 -19.401 1.00 93.44 285 SER A CA 1
ATOM 2090 C C . SER A 1 285 ? 22.638 -8.749 -18.006 1.00 93.44 285 SER A C 1
ATOM 2092 O O . SER A 1 285 ? 23.102 -7.610 -17.891 1.00 93.44 285 SER A O 1
ATOM 2094 N N . PRO A 1 286 ? 22.140 -9.424 -16.953 1.00 92.56 286 PRO A N 1
ATOM 2095 C CA . PRO A 1 286 ? 21.382 -10.680 -16.996 1.00 92.56 286 PRO A CA 1
ATOM 2096 C C . PRO A 1 286 ? 20.000 -10.501 -17.654 1.00 92.56 286 PRO A C 1
ATOM 2098 O O . PRO A 1 286 ? 19.413 -9.416 -17.595 1.00 92.56 286 PRO A O 1
ATOM 2101 N N . ALA A 1 287 ? 19.483 -11.580 -18.254 1.00 93.25 287 ALA A N 1
ATOM 2102 C CA . ALA A 1 287 ? 18.189 -11.582 -18.951 1.00 93.25 287 ALA A CA 1
ATOM 2103 C C . ALA A 1 287 ? 16.997 -11.564 -17.989 1.00 93.25 287 ALA A C 1
ATOM 2105 O O . ALA A 1 287 ? 15.910 -11.131 -18.357 1.00 93.25 287 ALA A O 1
ATOM 2106 N N . VAL A 1 288 ? 17.205 -12.023 -16.755 1.00 94.62 288 VAL A N 1
ATOM 2107 C CA . VAL A 1 288 ? 16.208 -12.001 -15.687 1.00 94.62 288 VAL A CA 1
ATOM 2108 C C . VAL A 1 288 ? 16.836 -11.376 -14.453 1.00 94.62 288 VAL A C 1
ATOM 2110 O O . VAL A 1 288 ? 17.959 -11.725 -14.086 1.00 94.62 288 VAL A O 1
ATOM 2113 N N . ASN A 1 289 ? 16.103 -10.468 -13.817 1.00 94.94 289 ASN A N 1
ATOM 2114 C CA . ASN A 1 289 ? 16.395 -9.975 -12.480 1.00 94.94 289 ASN A CA 1
ATOM 2115 C C . ASN A 1 289 ? 15.312 -10.426 -11.506 1.00 94.94 289 ASN A C 1
ATOM 2117 O O . ASN A 1 289 ? 14.131 -10.491 -11.841 1.00 94.94 289 ASN A O 1
ATOM 2121 N N . TYR A 1 290 ? 15.728 -10.646 -10.268 1.00 96.19 290 TYR A N 1
ATOM 2122 C CA . TYR A 1 290 ? 14.845 -10.864 -9.136 1.00 96.19 290 TYR A CA 1
ATOM 2123 C C . TYR A 1 290 ? 14.968 -9.686 -8.186 1.00 96.19 290 TYR A C 1
ATOM 2125 O O . TYR A 1 290 ? 16.079 -9.224 -7.912 1.00 96.19 290 TYR A O 1
ATOM 2133 N N . ARG A 1 291 ? 13.843 -9.222 -7.647 1.00 95.88 291 ARG A N 1
ATOM 2134 C CA . ARG A 1 291 ? 13.802 -8.169 -6.633 1.00 95.88 291 ARG A CA 1
ATOM 2135 C C . ARG A 1 291 ? 13.027 -8.637 -5.407 1.00 95.88 291 ARG A C 1
ATOM 2137 O O . ARG A 1 291 ? 11.934 -9.190 -5.531 1.00 95.88 291 ARG A O 1
ATOM 2144 N N . ARG A 1 292 ? 13.606 -8.389 -4.233 1.00 95.50 292 ARG A N 1
ATOM 2145 C CA . ARG A 1 292 ? 12.947 -8.460 -2.923 1.00 95.50 292 ARG A CA 1
ATOM 2146 C C . ARG A 1 292 ? 12.900 -7.044 -2.381 1.00 95.50 292 ARG A C 1
ATOM 2148 O O . ARG A 1 292 ? 13.955 -6.449 -2.163 1.00 95.50 292 ARG A O 1
ATOM 2155 N N . ASP A 1 293 ? 11.709 -6.487 -2.202 1.00 96.69 293 ASP A N 1
ATOM 2156 C CA . ASP A 1 293 ? 11.551 -5.114 -1.724 1.00 96.69 293 ASP A CA 1
ATOM 2157 C C . ASP A 1 293 ? 10.355 -4.934 -0.792 1.00 96.69 293 ASP A C 1
ATOM 2159 O O . ASP A 1 293 ? 9.409 -5.724 -0.790 1.00 96.69 293 ASP A O 1
ATOM 2163 N N . LEU A 1 294 ? 10.426 -3.876 0.016 1.00 97.50 294 LEU A N 1
ATOM 2164 C CA . LEU A 1 294 ? 9.262 -3.299 0.665 1.00 97.50 294 LEU A CA 1
ATOM 2165 C C . LEU A 1 294 ? 8.769 -2.112 -0.158 1.00 97.50 294 LEU A C 1
ATOM 2167 O O . LEU A 1 294 ? 9.535 -1.197 -0.470 1.00 97.50 294 LEU A O 1
ATOM 2171 N N . GLN A 1 295 ? 7.477 -2.105 -0.471 1.00 97.19 295 GLN A N 1
ATOM 2172 C CA . GLN A 1 295 ? 6.782 -0.970 -1.063 1.00 97.19 295 GLN A CA 1
ATOM 2173 C C . GLN A 1 295 ? 6.120 -0.135 0.027 1.00 97.19 295 GLN A C 1
ATOM 2175 O O . GLN A 1 295 ? 5.200 -0.594 0.696 1.00 97.19 295 GLN A O 1
ATOM 2180 N N . PHE A 1 296 ? 6.525 1.123 0.133 1.00 96.88 296 PHE A N 1
ATOM 2181 C CA . PHE A 1 296 ? 5.912 2.146 0.970 1.00 96.88 296 PHE A CA 1
ATOM 2182 C C . PHE A 1 296 ? 4.811 2.842 0.171 1.00 96.88 296 PHE A C 1
ATOM 2184 O O . PHE A 1 296 ? 5.024 3.840 -0.520 1.00 96.88 296 PHE A O 1
ATOM 2191 N N . GLN A 1 297 ? 3.621 2.256 0.200 1.00 95.81 297 GLN A N 1
ATOM 2192 C CA . GLN A 1 297 ? 2.490 2.704 -0.592 1.00 95.81 297 GLN A CA 1
ATOM 2193 C C . GLN A 1 297 ? 1.728 3.802 0.152 1.00 95.81 297 GLN A C 1
ATOM 2195 O O . GLN A 1 297 ? 0.991 3.517 1.097 1.00 95.81 297 GLN A O 1
ATOM 2200 N N . VAL A 1 298 ? 1.872 5.044 -0.317 1.00 97.44 298 VAL A N 1
ATOM 2201 C CA . VAL A 1 298 ? 1.091 6.195 0.155 1.00 97.44 298 VAL A CA 1
ATOM 2202 C C . VAL A 1 298 ? 0.365 6.850 -1.013 1.00 97.44 298 VAL A C 1
ATOM 2204 O O . VAL A 1 298 ? 0.990 7.105 -2.040 1.00 97.44 298 VAL A O 1
ATOM 2207 N N . THR A 1 299 ? -0.936 7.105 -0.868 1.00 96.69 299 THR A N 1
ATOM 2208 C CA . THR A 1 299 ? -1.781 7.748 -1.894 1.00 96.69 299 THR A CA 1
ATOM 2209 C C . THR A 1 299 ? -2.666 8.809 -1.263 1.00 96.69 299 THR A C 1
ATOM 2211 O O . THR A 1 299 ? -3.235 8.553 -0.200 1.00 96.69 299 THR A O 1
ATOM 2214 N N . ASP A 1 300 ? -2.872 9.931 -1.945 1.00 95.38 300 ASP A N 1
ATOM 2215 C CA . ASP A 1 300 ? -3.695 11.039 -1.448 1.00 95.38 300 ASP A CA 1
ATOM 2216 C C . ASP A 1 300 ? -4.601 11.612 -2.551 1.00 95.38 300 ASP A C 1
ATOM 2218 O O . ASP A 1 300 ? -4.346 12.689 -3.089 1.00 95.38 300 ASP A O 1
ATOM 2222 N N . PRO A 1 301 ? -5.683 10.900 -2.899 1.00 92.62 301 PRO A N 1
ATOM 2223 C CA . PRO A 1 301 ? -6.538 11.265 -4.031 1.00 92.62 301 PRO A CA 1
ATOM 2224 C C . PRO A 1 301 ? -7.280 12.593 -3.868 1.00 92.62 301 PRO A C 1
ATOM 2226 O O . PRO A 1 301 ? -7.871 13.083 -4.827 1.00 92.62 301 PRO A O 1
ATOM 2229 N N . MET A 1 302 ? -7.303 13.140 -2.653 1.00 91.69 302 MET A N 1
ATOM 2230 C CA . MET A 1 302 ? -7.936 14.415 -2.335 1.00 91.69 302 MET A CA 1
ATOM 2231 C C . MET A 1 302 ? -6.934 15.571 -2.203 1.00 91.69 302 MET A C 1
ATOM 2233 O O . MET A 1 302 ? -7.368 16.703 -2.011 1.00 91.69 302 MET A O 1
ATOM 2237 N N . GLY A 1 303 ? -5.625 15.314 -2.328 1.00 93.00 303 GLY A N 1
ATOM 2238 C CA . GLY A 1 303 ? -4.589 16.351 -2.305 1.00 93.00 303 GLY A CA 1
ATOM 2239 C C . GLY A 1 303 ? -4.452 17.075 -0.961 1.00 93.00 303 GLY A C 1
ATOM 2240 O O . GLY A 1 303 ? -4.199 18.276 -0.938 1.00 93.00 303 GLY A O 1
ATOM 2241 N N . ASN A 1 304 ? -4.642 16.364 0.150 1.00 92.69 304 ASN A N 1
ATOM 2242 C CA . ASN A 1 304 ? -4.502 16.889 1.507 1.00 92.69 304 ASN A CA 1
ATOM 2243 C C . ASN A 1 304 ? -3.043 17.079 1.962 1.00 92.69 304 ASN A C 1
ATOM 2245 O O . ASN A 1 304 ? -2.808 17.789 2.933 1.00 92.69 304 ASN A O 1
ATOM 2249 N N . ALA A 1 305 ? -2.076 16.408 1.336 1.00 96.38 305 ALA A N 1
ATOM 2250 C CA . ALA A 1 305 ? -0.693 16.322 1.789 1.00 96.38 305 ALA A CA 1
ATOM 2251 C C . ALA A 1 305 ? 0.311 16.685 0.685 1.00 96.38 305 ALA A C 1
ATOM 2253 O O . ALA A 1 305 ? 0.189 16.306 -0.485 1.00 96.38 305 ALA A O 1
ATOM 2254 N N . THR A 1 306 ? 1.375 17.377 1.081 1.00 97.94 306 THR A N 1
ATOM 2255 C CA . THR A 1 306 ? 2.506 17.724 0.211 1.00 97.94 306 THR A CA 1
ATOM 2256 C C . THR A 1 306 ? 3.595 16.658 0.283 1.00 97.94 306 THR A C 1
ATOM 2258 O O . THR A 1 306 ? 4.171 16.277 -0.742 1.00 97.94 306 THR A O 1
ATOM 2261 N N . TYR A 1 307 ? 3.858 16.130 1.480 1.00 98.56 307 TYR A N 1
ATOM 2262 C CA . TYR A 1 307 ? 4.840 15.077 1.705 1.00 98.56 307 TYR A CA 1
ATOM 2263 C C . TYR A 1 307 ? 4.509 14.229 2.935 1.00 98.56 307 TYR A C 1
ATOM 2265 O O . TYR A 1 307 ? 3.706 14.594 3.793 1.00 98.56 307 TYR A O 1
ATOM 22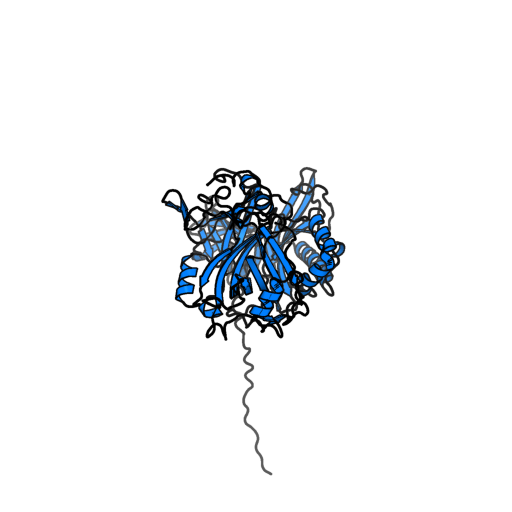73 N N . VAL A 1 308 ? 5.166 13.078 3.028 1.00 98.50 308 VAL A N 1
ATOM 2274 C CA . VAL A 1 308 ? 5.146 12.225 4.217 1.00 98.50 308 VAL A CA 1
ATOM 2275 C C . VAL A 1 308 ? 6.564 11.861 4.630 1.00 98.50 308 VAL A C 1
ATOM 2277 O O . VAL A 1 308 ? 7.462 11.782 3.789 1.00 98.50 308 VAL A O 1
ATOM 2280 N N . VAL A 1 309 ? 6.764 11.611 5.919 1.00 98.38 309 VAL A N 1
ATOM 2281 C CA . VAL A 1 309 ? 7.975 10.979 6.449 1.00 98.38 309 VAL A CA 1
ATOM 2282 C C . VAL A 1 309 ? 7.584 9.635 7.034 1.00 98.38 309 VAL A C 1
ATOM 2284 O O . VAL A 1 309 ? 6.673 9.548 7.855 1.00 98.38 309 VAL A O 1
ATOM 2287 N N . ILE A 1 310 ? 8.248 8.582 6.573 1.00 97.69 310 ILE A N 1
ATOM 2288 C CA . ILE A 1 310 ? 8.037 7.219 7.045 1.00 97.69 310 ILE A CA 1
ATOM 2289 C C . ILE A 1 310 ? 9.278 6.794 7.810 1.00 97.69 310 ILE A C 1
ATOM 2291 O O . ILE A 1 310 ? 10.356 6.804 7.228 1.00 97.69 310 ILE A O 1
ATOM 2295 N N . THR A 1 311 ? 9.122 6.386 9.065 1.00 95.50 311 THR A N 1
ATOM 2296 C CA . THR A 1 311 ? 10.225 5.945 9.932 1.00 95.50 311 THR A CA 1
ATOM 2297 C C . THR A 1 311 ? 9.931 4.556 10.475 1.00 95.50 311 THR A C 1
ATOM 2299 O O . THR A 1 311 ? 8.810 4.278 10.901 1.00 95.50 311 THR A O 1
ATOM 2302 N N . GLY A 1 312 ? 10.927 3.677 10.476 1.00 92.12 312 GLY A N 1
ATOM 2303 C CA . GLY A 1 312 ? 10.791 2.317 10.994 1.00 92.12 312 GLY A CA 1
ATOM 2304 C C . GLY A 1 312 ? 12.063 1.502 10.776 1.00 92.12 312 GLY A C 1
ATOM 2305 O O . GLY A 1 312 ? 13.100 2.068 10.438 1.00 92.12 312 GLY A O 1
ATOM 2306 N N . PRO A 1 313 ? 12.013 0.177 10.962 1.00 90.88 313 PRO A N 1
ATOM 2307 C CA . PRO A 1 313 ? 13.154 -0.690 10.692 1.00 90.88 313 PRO A CA 1
ATOM 2308 C C . PRO A 1 313 ? 13.575 -0.701 9.226 1.00 90.88 313 PRO A C 1
ATOM 2310 O O . PRO A 1 313 ? 12.734 -0.656 8.326 1.00 90.88 313 PRO A O 1
ATOM 2313 N N . GLY A 1 314 ? 14.874 -0.803 8.982 1.00 94.19 314 GLY A N 1
ATOM 2314 C CA . GLY A 1 314 ? 15.455 -0.768 7.648 1.00 94.19 314 GLY A CA 1
ATOM 2315 C C . GLY A 1 314 ? 16.909 -0.301 7.687 1.00 94.19 314 GLY A C 1
ATOM 2316 O O . GLY A 1 314 ? 17.494 -0.192 8.772 1.00 94.19 314 GLY A O 1
ATOM 2317 N N . PRO A 1 315 ? 17.503 -0.005 6.520 1.00 94.69 315 PRO A N 1
ATOM 2318 C CA . PRO A 1 315 ? 18.925 0.276 6.447 1.00 94.69 315 PRO A CA 1
ATOM 2319 C C . PRO A 1 315 ? 19.201 1.657 7.038 1.00 94.69 315 PRO A C 1
ATOM 2321 O O . PRO A 1 315 ? 18.581 2.645 6.647 1.00 94.69 315 PRO A O 1
ATOM 2324 N N . ALA A 1 316 ? 20.133 1.732 7.987 1.00 92.38 316 ALA A N 1
ATOM 2325 C CA . ALA A 1 316 ? 20.499 2.996 8.612 1.00 92.38 316 ALA A CA 1
ATOM 2326 C C . ALA A 1 316 ? 21.092 3.974 7.584 1.00 92.38 316 ALA A C 1
ATOM 2328 O O . ALA A 1 316 ? 21.834 3.587 6.677 1.00 92.38 316 ALA A O 1
ATOM 2329 N N . GLY A 1 317 ? 20.765 5.255 7.741 1.00 92.75 317 GLY A N 1
ATOM 2330 C CA . GLY A 1 317 ? 21.365 6.337 6.970 1.00 92.75 317 GLY A CA 1
ATOM 2331 C C . GLY A 1 317 ? 22.522 6.995 7.707 1.00 92.75 317 GLY A C 1
ATOM 2332 O O . GLY A 1 317 ? 22.874 6.630 8.826 1.00 92.75 317 GLY A O 1
ATOM 2333 N N . THR A 1 318 ? 23.111 8.011 7.082 1.00 94.50 318 THR A N 1
ATOM 2334 C CA . THR A 1 318 ? 24.106 8.873 7.727 1.00 94.50 318 THR A CA 1
ATOM 2335 C C . THR A 1 318 ? 23.679 10.325 7.591 1.00 94.50 318 THR A C 1
ATOM 2337 O O . THR A 1 318 ? 23.495 10.812 6.479 1.00 94.50 318 THR A O 1
ATOM 2340 N N . ALA A 1 319 ? 23.557 11.023 8.717 1.00 92.50 319 ALA A N 1
ATOM 2341 C CA . ALA A 1 319 ? 23.285 12.453 8.772 1.00 92.50 319 ALA A CA 1
ATOM 2342 C C . ALA A 1 319 ? 24.344 13.128 9.645 1.00 92.50 319 ALA A C 1
ATOM 2344 O O . ALA A 1 319 ? 24.606 12.691 10.763 1.00 92.50 319 ALA A O 1
ATOM 2345 N N . ASN A 1 320 ? 24.986 14.182 9.129 1.00 90.06 320 ASN A N 1
ATOM 2346 C CA . ASN A 1 320 ? 26.050 14.915 9.833 1.00 90.06 320 ASN A CA 1
ATOM 2347 C C . ASN A 1 320 ? 27.167 14.008 10.397 1.00 90.06 320 ASN A C 1
ATOM 2349 O O . ASN A 1 320 ? 27.675 14.240 11.490 1.00 90.06 320 ASN A O 1
ATOM 2353 N N . GLY A 1 321 ? 27.529 12.951 9.662 1.00 89.94 321 GLY A N 1
ATOM 2354 C CA . GLY A 1 321 ? 28.554 11.982 10.071 1.00 89.94 321 GLY A CA 1
ATOM 2355 C C . GLY A 1 321 ? 28.110 10.963 11.129 1.00 89.94 321 GLY A C 1
ATOM 2356 O O . GLY A 1 321 ? 28.911 10.113 11.505 1.00 89.94 321 GLY A O 1
ATOM 2357 N N . ALA A 1 322 ? 26.856 11.008 11.585 1.00 93.38 322 ALA A N 1
ATOM 2358 C CA . ALA A 1 322 ? 26.289 10.055 12.532 1.00 93.38 322 ALA A CA 1
ATOM 2359 C C . ALA A 1 322 ? 25.323 9.085 11.840 1.00 93.38 322 ALA A C 1
ATOM 2361 O O . ALA A 1 322 ? 24.596 9.465 10.921 1.00 93.38 322 ALA A O 1
ATOM 2362 N N . SER A 1 323 ? 25.300 7.835 12.310 1.00 93.88 323 SER A N 1
ATOM 2363 C CA . SER A 1 323 ? 24.289 6.856 11.901 1.00 93.88 323 SER A CA 1
ATOM 2364 C C . SER A 1 323 ? 22.916 7.280 12.423 1.00 93.88 323 SER A C 1
ATOM 2366 O O . SER A 1 323 ? 22.785 7.610 13.604 1.00 93.88 323 SER A O 1
ATOM 2368 N N . VAL A 1 324 ? 21.904 7.271 11.556 1.00 93.56 324 VAL A N 1
ATOM 2369 C CA . VAL A 1 324 ? 20.512 7.580 11.914 1.00 93.56 324 VAL A CA 1
ATOM 2370 C C . VAL A 1 324 ? 19.576 6.442 11.491 1.00 93.56 324 VAL A C 1
ATOM 2372 O O . VAL A 1 324 ? 19.863 5.762 10.498 1.00 93.56 324 VAL A O 1
ATOM 2375 N N . PRO A 1 325 ? 18.468 6.206 12.224 1.00 92.69 325 PRO A N 1
ATOM 2376 C CA . PRO A 1 325 ? 17.495 5.176 11.871 1.00 92.69 325 PRO A CA 1
ATOM 2377 C C . PRO A 1 325 ? 16.942 5.337 10.454 1.00 92.69 325 PRO A C 1
ATOM 2379 O O . PRO A 1 325 ? 16.921 6.435 9.898 1.00 92.69 325 PRO A O 1
ATOM 2382 N N . PHE A 1 326 ? 16.463 4.234 9.881 1.00 95.81 326 PHE A N 1
ATOM 2383 C CA . PHE A 1 326 ? 15.841 4.265 8.567 1.00 95.81 326 PHE A CA 1
ATOM 2384 C C . PHE A 1 326 ? 14.597 5.156 8.563 1.00 95.81 326 PHE A C 1
ATOM 2386 O O . PHE A 1 326 ? 13.672 5.006 9.369 1.00 95.81 326 PHE A O 1
ATOM 2393 N N . SER A 1 327 ? 14.572 6.059 7.594 1.00 97.06 327 SER A N 1
ATOM 2394 C CA . SER A 1 327 ? 13.415 6.867 7.267 1.00 97.06 327 SER A CA 1
ATOM 2395 C C . SER A 1 327 ? 13.388 7.153 5.767 1.00 97.06 327 SER A C 1
ATOM 2397 O O . SER A 1 327 ? 14.404 7.046 5.082 1.00 97.06 327 SER A O 1
ATOM 2399 N N . LEU A 1 328 ? 12.225 7.509 5.232 1.00 97.75 328 LEU A N 1
ATOM 2400 C CA . LEU A 1 328 ? 12.071 8.006 3.869 1.00 97.75 328 LEU A CA 1
ATOM 2401 C C . LEU A 1 328 ? 11.160 9.231 3.887 1.00 97.75 328 LEU A C 1
ATOM 2403 O O . LEU A 1 328 ? 10.068 9.186 4.451 1.00 97.75 328 LEU A O 1
ATOM 2407 N N . LYS A 1 329 ? 11.575 10.307 3.214 1.00 98.44 329 LYS A N 1
ATOM 2408 C CA . LYS A 1 329 ? 10.704 11.450 2.905 1.00 98.44 329 LYS A CA 1
ATOM 2409 C C . LYS A 1 329 ? 10.116 11.255 1.512 1.00 98.44 329 LYS A C 1
ATOM 2411 O O . LYS A 1 329 ? 10.882 11.192 0.552 1.00 98.44 329 LYS A O 1
ATOM 2416 N N . LEU A 1 330 ? 8.795 11.132 1.389 1.00 98.62 330 LEU A N 1
ATOM 2417 C CA . LEU A 1 330 ? 8.109 10.922 0.112 1.00 98.62 330 LEU A CA 1
ATOM 2418 C C . LEU A 1 330 ? 7.269 12.141 -0.274 1.00 98.62 330 LEU A C 1
ATOM 2420 O O . LEU A 1 330 ? 6.527 12.662 0.551 1.00 98.62 330 LEU A O 1
ATOM 2424 N N . LEU A 1 331 ? 7.348 12.555 -1.538 1.00 98.31 331 LEU A N 1
ATOM 2425 C CA . LEU A 1 331 ? 6.563 13.646 -2.115 1.00 98.31 331 LEU A CA 1
ATOM 2426 C C . LEU A 1 331 ? 5.270 13.158 -2.754 1.00 98.31 331 LEU A C 1
ATOM 2428 O O . LEU A 1 331 ? 5.255 12.105 -3.402 1.00 98.31 331 LEU A O 1
ATOM 2432 N N . SER A 1 332 ? 4.224 13.978 -2.645 1.00 97.94 332 SER A N 1
ATOM 2433 C CA . SER A 1 332 ? 2.966 13.731 -3.338 1.00 97.94 332 SER A CA 1
ATOM 2434 C C . SER A 1 332 ? 3.116 13.875 -4.861 1.00 97.94 332 SER A C 1
ATOM 2436 O O . SER A 1 332 ? 3.912 14.693 -5.344 1.00 97.94 332 SER A O 1
ATOM 2438 N N . PRO A 1 333 ? 2.348 13.105 -5.654 1.00 97.00 333 PRO A N 1
ATOM 2439 C CA . PRO A 1 333 ? 2.330 13.247 -7.109 1.00 97.00 333 PRO A CA 1
ATOM 2440 C C . PRO A 1 333 ? 1.935 14.658 -7.575 1.00 97.00 333 PRO A C 1
ATOM 2442 O O . PRO A 1 333 ? 2.494 15.160 -8.550 1.00 97.00 333 PRO A O 1
ATOM 2445 N N . LEU A 1 334 ? 1.019 15.321 -6.853 1.00 96.00 334 LEU A N 1
ATOM 2446 C CA . LEU A 1 334 ? 0.609 16.706 -7.105 1.00 96.00 334 LEU A CA 1
ATOM 2447 C C . LEU A 1 334 ? 1.806 17.664 -7.026 1.00 96.00 334 LEU A C 1
ATOM 2449 O O . LEU A 1 334 ? 2.032 18.447 -7.951 1.00 96.00 334 LEU A O 1
ATOM 2453 N N . VAL A 1 335 ? 2.609 17.564 -5.962 1.00 97.38 335 VAL A N 1
ATOM 2454 C CA . VAL A 1 335 ? 3.819 18.380 -5.790 1.00 97.38 335 VAL A CA 1
ATOM 2455 C C . VAL A 1 335 ? 4.830 18.073 -6.895 1.00 97.38 335 VAL A C 1
ATOM 2457 O O . VAL A 1 335 ? 5.307 18.994 -7.555 1.00 97.38 335 VAL A O 1
ATOM 2460 N N . LEU A 1 336 ? 5.093 16.792 -7.178 1.00 97.38 336 LEU A N 1
ATOM 2461 C CA . LEU A 1 336 ? 6.032 16.370 -8.229 1.00 97.38 336 LEU A CA 1
ATOM 2462 C C . LEU A 1 336 ? 5.662 16.867 -9.625 1.00 97.38 336 LEU A C 1
ATOM 2464 O O . LEU A 1 336 ? 6.551 17.099 -10.443 1.00 97.38 336 LEU A O 1
ATOM 2468 N N . ARG A 1 337 ? 4.369 17.002 -9.915 1.00 96.56 337 ARG A N 1
ATOM 2469 C CA . ARG A 1 337 ? 3.853 17.490 -11.198 1.00 96.56 337 ARG A CA 1
ATOM 2470 C C . ARG A 1 337 ? 3.943 19.004 -11.327 1.00 96.56 337 ARG A C 1
ATOM 2472 O O . ARG A 1 337 ? 4.270 19.496 -12.405 1.00 96.56 337 ARG A O 1
ATOM 2479 N N . SER A 1 338 ? 3.601 19.722 -10.260 1.00 95.81 338 SER A N 1
ATOM 2480 C CA . SER A 1 338 ? 3.181 21.124 -10.357 1.00 95.81 338 SER A CA 1
ATOM 2481 C C . SER A 1 338 ? 4.095 22.119 -9.642 1.00 95.81 338 SER A C 1
ATOM 2483 O O . SER A 1 338 ? 4.013 23.308 -9.945 1.00 95.81 338 SER A O 1
ATOM 2485 N N . ALA A 1 339 ? 4.962 21.683 -8.723 1.00 97.50 339 ALA A N 1
ATOM 2486 C CA . ALA A 1 339 ? 5.838 22.602 -8.001 1.00 97.50 339 ALA A CA 1
ATOM 2487 C C . ALA A 1 339 ? 6.957 23.155 -8.911 1.00 97.50 339 ALA A C 1
ATOM 2489 O O . ALA A 1 339 ? 7.682 22.362 -9.526 1.00 97.50 339 ALA A O 1
ATOM 2490 N N . PRO A 1 340 ? 7.152 24.488 -8.988 1.00 97.00 340 PRO A N 1
ATOM 2491 C CA . PRO A 1 340 ? 8.197 25.093 -9.818 1.00 97.00 340 PRO A CA 1
ATOM 2492 C C . PRO A 1 340 ? 9.610 24.596 -9.492 1.00 97.00 340 PRO A C 1
ATOM 2494 O O . PRO A 1 340 ? 10.425 24.419 -10.394 1.00 97.00 340 PRO A O 1
ATOM 2497 N N . GLU A 1 341 ? 9.893 24.320 -8.218 1.00 97.00 341 GLU A N 1
ATOM 2498 C CA . GLU A 1 341 ? 11.189 23.829 -7.738 1.00 97.00 341 GLU A CA 1
ATOM 2499 C C . GLU A 1 341 ? 11.541 22.437 -8.295 1.00 97.00 341 GLU A C 1
ATOM 2501 O O . GLU A 1 341 ? 12.714 22.065 -8.344 1.00 97.00 341 GLU A O 1
ATOM 2506 N N . LEU A 1 342 ? 10.536 21.674 -8.740 1.00 97.50 342 LEU A N 1
ATOM 2507 C CA . LEU A 1 342 ? 10.687 20.318 -9.271 1.00 97.50 342 LEU A CA 1
ATOM 2508 C C . LEU A 1 342 ? 10.654 20.260 -10.801 1.00 97.50 342 LEU A C 1
ATOM 2510 O O . LEU A 1 342 ? 10.826 19.182 -11.371 1.00 97.50 342 LEU A O 1
ATOM 2514 N N . ALA A 1 343 ? 10.487 21.395 -11.484 1.00 95.44 343 ALA A N 1
ATOM 2515 C CA . ALA A 1 343 ? 10.480 21.442 -12.940 1.00 95.44 343 ALA A CA 1
ATOM 2516 C C . ALA A 1 343 ? 11.785 20.862 -13.522 1.00 95.44 343 ALA A C 1
ATOM 2518 O O . ALA A 1 343 ? 12.888 21.317 -13.215 1.00 95.44 343 ALA A O 1
ATOM 2519 N N . GLY A 1 344 ? 11.660 19.822 -14.352 1.00 94.38 344 GLY A N 1
ATOM 2520 C CA . GLY A 1 344 ? 12.801 19.132 -14.966 1.00 94.38 344 GLY A CA 1
ATOM 2521 C C . GLY A 1 344 ? 13.631 18.262 -14.012 1.00 94.38 344 GLY A C 1
ATOM 2522 O O . GLY A 1 344 ? 14.643 17.697 -14.429 1.00 94.38 344 GLY A O 1
ATOM 2523 N N . LYS A 1 345 ? 13.229 18.124 -12.742 1.00 96.06 345 LYS A N 1
ATOM 2524 C CA . LYS A 1 345 ? 13.889 17.242 -11.769 1.00 96.06 345 LYS A CA 1
ATOM 2525 C C . LYS A 1 345 ? 13.447 15.792 -11.939 1.00 96.06 345 LYS A C 1
ATOM 2527 O O . LYS A 1 345 ? 12.436 15.491 -12.573 1.00 96.06 345 LYS A O 1
ATOM 2532 N N . THR A 1 346 ? 14.207 14.875 -11.341 1.00 95.69 346 THR A N 1
ATOM 2533 C CA . THR A 1 346 ? 13.864 13.450 -11.359 1.00 95.69 346 THR A CA 1
ATOM 2534 C C . THR A 1 346 ? 12.449 13.222 -10.821 1.00 95.69 346 THR A C 1
ATOM 2536 O O . THR A 1 346 ? 12.109 13.729 -9.753 1.00 95.69 346 THR A O 1
ATOM 2539 N N . GLY A 1 347 ? 11.633 12.467 -11.558 1.00 95.56 347 GLY A N 1
ATOM 2540 C CA . GLY A 1 347 ? 10.247 12.153 -11.196 1.00 95.56 347 GLY A CA 1
ATOM 2541 C C . GLY A 1 347 ? 9.213 13.217 -11.559 1.00 95.56 347 GLY A C 1
ATOM 2542 O O . GLY A 1 347 ? 8.028 13.004 -11.290 1.00 95.56 347 GLY A O 1
ATOM 2543 N N . ASN A 1 348 ? 9.613 14.328 -12.188 1.00 97.44 348 ASN A N 1
ATOM 2544 C CA . ASN A 1 348 ? 8.693 15.355 -12.676 1.00 97.44 348 ASN A CA 1
ATOM 2545 C C . ASN A 1 348 ? 7.943 14.867 -13.928 1.00 97.44 348 ASN A C 1
ATOM 2547 O O . ASN A 1 348 ? 8.330 15.137 -15.067 1.00 97.44 348 ASN A O 1
ATOM 2551 N N . TYR A 1 349 ? 6.868 14.110 -13.708 1.00 97.31 349 TYR A N 1
ATOM 2552 C CA . TYR A 1 349 ? 5.915 13.735 -14.747 1.00 97.31 349 TYR A CA 1
ATOM 2553 C C . TYR A 1 349 ? 4.760 14.731 -14.782 1.00 97.31 349 TYR A C 1
ATOM 2555 O O . TYR A 1 349 ? 4.123 14.991 -13.763 1.00 97.31 349 TYR A O 1
ATOM 2563 N N . LEU A 1 350 ? 4.447 15.248 -15.970 1.00 96.56 350 LEU A N 1
ATOM 2564 C CA . LEU A 1 350 ? 3.385 16.250 -16.138 1.00 96.56 350 LEU A CA 1
ATOM 2565 C C . LEU A 1 350 ? 1.978 15.662 -16.001 1.00 96.56 350 LEU A C 1
ATOM 2567 O O . LEU A 1 350 ? 1.012 16.397 -15.834 1.00 96.56 350 LEU A O 1
ATOM 2571 N N . ASN A 1 351 ? 1.865 14.336 -16.050 1.00 95.88 351 ASN A N 1
ATOM 2572 C CA . ASN A 1 351 ? 0.610 13.604 -15.961 1.00 95.88 351 ASN A CA 1
ATOM 2573 C C . ASN A 1 351 ? 0.576 12.613 -14.788 1.00 95.88 351 ASN A C 1
ATOM 2575 O O . ASN A 1 351 ? -0.040 11.548 -14.872 1.00 95.88 351 ASN A O 1
ATOM 2579 N N . TRP A 1 352 ? 1.240 12.944 -13.677 1.00 95.75 352 TRP A N 1
ATOM 2580 C CA . TRP A 1 352 ? 0.845 12.365 -12.392 1.00 95.75 352 TRP A CA 1
ATOM 2581 C C . TRP A 1 352 ? -0.666 12.516 -12.196 1.00 95.75 352 TRP A C 1
ATOM 2583 O O . TRP A 1 352 ? -1.227 13.540 -12.581 1.00 95.75 352 TRP A O 1
ATOM 2593 N N . ARG A 1 353 ? -1.318 11.507 -11.628 1.00 92.69 353 ARG A N 1
ATOM 2594 C CA . ARG A 1 353 ? -2.679 11.589 -11.100 1.00 92.69 353 ARG A CA 1
ATOM 2595 C C . ARG A 1 353 ? -2.594 11.765 -9.591 1.00 92.69 353 ARG A C 1
ATOM 2597 O O . ARG A 1 353 ? -1.589 11.412 -8.975 1.00 92.69 353 ARG A O 1
ATOM 2604 N N . ASP A 1 354 ? -3.638 12.317 -8.997 1.00 89.12 354 ASP A N 1
ATOM 2605 C CA . ASP A 1 354 ? -3.632 12.606 -7.561 1.00 89.12 354 ASP A CA 1
ATOM 2606 C C . ASP A 1 354 ? -3.740 11.312 -6.724 1.00 89.12 354 ASP A C 1
ATOM 2608 O O . ASP A 1 354 ? -3.272 11.248 -5.590 1.00 89.12 354 ASP A O 1
ATOM 2612 N N . ASP A 1 355 ? -4.268 10.232 -7.307 1.00 89.69 355 ASP A N 1
ATOM 2613 C CA . ASP A 1 355 ? -4.355 8.907 -6.688 1.00 89.69 355 ASP A CA 1
ATOM 2614 C C . ASP A 1 355 ? -3.103 8.030 -6.879 1.00 89.69 355 ASP A C 1
ATOM 2616 O O . ASP A 1 355 ? -3.056 6.907 -6.365 1.00 89.69 355 ASP A O 1
ATOM 2620 N N . ASP A 1 356 ? -2.074 8.529 -7.572 1.00 95.06 356 ASP A N 1
ATOM 2621 C CA . ASP A 1 356 ? -0.798 7.833 -7.695 1.00 95.06 356 ASP A CA 1
ATOM 2622 C C . ASP A 1 356 ? -0.035 7.750 -6.366 1.00 95.06 356 ASP A C 1
ATOM 2624 O O . ASP A 1 356 ? -0.307 8.423 -5.371 1.00 95.06 356 ASP A O 1
ATOM 2628 N N . SER A 1 357 ? 0.983 6.891 -6.367 1.00 96.50 357 SER A N 1
ATOM 2629 C CA . SER A 1 357 ? 1.824 6.670 -5.192 1.00 96.50 357 SER A CA 1
ATOM 2630 C C . SER A 1 357 ? 2.840 7.792 -5.010 1.00 96.50 357 SER A C 1
ATOM 2632 O O . SER A 1 357 ? 3.516 8.175 -5.969 1.00 96.50 357 SER A O 1
ATOM 2634 N N . PHE A 1 358 ? 3.013 8.241 -3.768 1.00 98.38 358 PHE A N 1
ATOM 2635 C CA . PHE A 1 358 ? 4.066 9.180 -3.383 1.00 98.38 358 PHE A CA 1
ATOM 2636 C C . PHE A 1 358 ? 5.447 8.581 -3.679 1.00 98.38 358 PHE A C 1
ATOM 2638 O O . PHE A 1 358 ? 5.615 7.360 -3.657 1.00 98.38 358 PHE A O 1
ATOM 2645 N N . ARG A 1 359 ? 6.453 9.424 -3.944 1.00 98.38 359 ARG A N 1
ATOM 2646 C CA . ARG A 1 359 ? 7.811 8.977 -4.311 1.00 98.38 359 ARG A CA 1
ATOM 2647 C C . ARG A 1 359 ? 8.855 9.491 -3.330 1.00 98.38 359 ARG A C 1
ATOM 2649 O O . ARG A 1 359 ? 8.828 10.671 -2.997 1.00 98.38 359 ARG A O 1
ATOM 2656 N N . TYR A 1 360 ? 9.788 8.644 -2.893 1.00 98.06 360 TYR A N 1
ATOM 2657 C CA . TYR A 1 360 ? 10.850 9.051 -1.973 1.00 98.06 360 TYR A CA 1
ATOM 2658 C C . TYR A 1 360 ? 11.848 9.991 -2.652 1.00 98.06 360 TYR A C 1
ATOM 2660 O O . TYR A 1 360 ? 12.254 9.781 -3.803 1.00 98.06 360 TYR A O 1
ATOM 2668 N N . CYS A 1 361 ? 12.227 11.032 -1.918 1.00 98.19 361 CYS A N 1
ATOM 2669 C CA . CYS A 1 361 ? 13.205 12.026 -2.321 1.00 98.19 361 CYS A CA 1
ATOM 2670 C C . CYS A 1 361 ? 14.610 11.439 -2.349 1.00 98.19 361 CYS A C 1
ATOM 2672 O O . CYS A 1 361 ? 14.962 10.570 -1.554 1.00 98.19 361 CYS A O 1
ATOM 2674 N N . ARG A 1 362 ? 15.431 11.934 -3.268 1.00 96.38 362 ARG A N 1
ATOM 2675 C CA . ARG A 1 362 ? 16.809 11.473 -3.432 1.00 96.38 362 ARG A CA 1
ATOM 2676 C C . ARG A 1 362 ? 17.784 12.286 -2.579 1.00 96.38 362 ARG A C 1
ATOM 2678 O O . ARG A 1 362 ? 17.448 13.333 -2.036 1.00 96.38 362 ARG A O 1
ATOM 2685 N N . ILE A 1 363 ? 19.012 11.789 -2.506 1.00 95.25 363 ILE A N 1
ATOM 2686 C CA . ILE A 1 363 ? 20.188 12.510 -2.010 1.00 95.25 363 ILE A CA 1
ATOM 2687 C C . ILE A 1 363 ? 21.187 12.690 -3.149 1.00 95.25 363 ILE A C 1
ATOM 2689 O O . ILE A 1 363 ? 21.119 11.985 -4.162 1.00 95.25 363 ILE A O 1
ATOM 2693 N N . SER A 1 364 ? 22.118 13.626 -2.988 1.00 90.06 364 SER A N 1
ATOM 2694 C CA . SER A 1 364 ? 23.308 13.670 -3.829 1.00 90.06 364 SER A CA 1
ATOM 2695 C C . SER A 1 364 ? 24.242 12.514 -3.446 1.00 90.06 364 SER A C 1
ATOM 2697 O O . SER A 1 364 ? 24.477 12.246 -2.271 1.00 90.06 364 SER A O 1
ATOM 2699 N N . GLY A 1 365 ? 24.770 11.802 -4.443 1.00 87.81 365 GLY A N 1
ATOM 2700 C CA . GLY A 1 365 ? 25.671 10.668 -4.214 1.00 87.81 365 GLY A CA 1
ATOM 2701 C C . GLY A 1 365 ? 24.960 9.347 -3.895 1.00 87.81 365 GLY A C 1
ATOM 2702 O O . GLY A 1 365 ? 23.884 9.063 -4.425 1.00 87.81 365 GLY A O 1
ATOM 2703 N N . SER A 1 366 ? 25.617 8.508 -3.091 1.00 86.62 366 SER A N 1
ATOM 2704 C CA . SER A 1 366 ? 25.170 7.164 -2.713 1.00 86.62 366 SER A CA 1
ATOM 2705 C C . SER A 1 366 ? 24.819 7.083 -1.226 1.00 86.62 366 SER A C 1
ATOM 2707 O O . SER A 1 366 ? 25.304 7.866 -0.413 1.00 86.62 366 SER A O 1
ATOM 2709 N N . GLY A 1 367 ? 23.977 6.112 -0.870 1.00 91.44 367 GLY A N 1
ATOM 2710 C CA . GLY A 1 367 ? 23.542 5.868 0.505 1.00 91.44 367 GLY A CA 1
ATOM 2711 C C . GLY A 1 367 ? 22.024 5.819 0.641 1.00 91.44 367 GLY A C 1
ATOM 2712 O O . GLY A 1 367 ? 21.287 5.916 -0.343 1.00 91.44 367 GLY A O 1
ATOM 2713 N N . VAL A 1 368 ? 21.561 5.649 1.878 1.00 94.56 368 VAL A N 1
ATOM 2714 C CA . VAL A 1 368 ? 20.132 5.641 2.208 1.00 94.56 368 VAL A CA 1
ATOM 2715 C C . VAL A 1 368 ? 19.636 7.091 2.320 1.00 94.56 368 VAL A C 1
ATOM 2717 O O . VAL A 1 368 ? 20.179 7.841 3.135 1.00 94.56 368 VAL A O 1
ATOM 2720 N N . PRO A 1 369 ? 18.619 7.513 1.544 1.00 94.88 369 PRO A N 1
ATOM 2721 C CA . PRO A 1 369 ? 18.087 8.869 1.550 1.00 94.88 369 PRO A CA 1
ATOM 2722 C C . PRO A 1 369 ? 17.127 9.077 2.728 1.00 94.88 369 PRO A C 1
ATOM 2724 O O . PRO A 1 369 ? 15.934 9.328 2.549 1.00 94.88 369 PRO A O 1
ATOM 2727 N N . VAL A 1 370 ? 17.663 8.957 3.942 1.00 96.81 370 VAL A N 1
ATOM 2728 C CA . VAL A 1 370 ? 16.926 9.239 5.177 1.00 96.81 370 VAL A CA 1
ATOM 2729 C C . VAL A 1 370 ? 16.419 10.681 5.196 1.00 96.81 370 VAL A C 1
ATOM 2731 O O . VAL A 1 370 ? 17.022 11.579 4.599 1.00 96.81 370 VAL A O 1
ATOM 2734 N N . ALA A 1 371 ? 15.267 10.904 5.824 1.00 96.75 371 ALA A N 1
ATOM 2735 C CA . ALA A 1 371 ? 14.482 12.135 5.728 1.00 96.75 371 ALA A CA 1
ATOM 2736 C C . ALA A 1 371 ? 15.258 13.407 6.123 1.00 96.75 371 ALA A C 1
ATOM 2738 O O . ALA A 1 371 ? 14.978 14.497 5.601 1.00 96.75 371 ALA A O 1
ATOM 2739 N N . GLU A 1 372 ? 16.240 13.263 7.012 1.00 96.06 372 GLU A N 1
ATOM 2740 C CA . GLU A 1 372 ? 17.143 14.299 7.507 1.00 96.06 372 GLU A CA 1
ATOM 2741 C C . GLU A 1 372 ? 18.079 14.832 6.417 1.00 96.06 372 GLU A C 1
ATOM 2743 O O . GLU A 1 372 ? 18.385 16.021 6.409 1.00 96.06 372 GLU A O 1
ATOM 2748 N N . VAL A 1 373 ? 18.503 13.990 5.470 1.00 96.88 373 VAL A N 1
ATOM 2749 C CA . VAL A 1 373 ? 19.427 14.374 4.382 1.00 96.88 373 VAL A CA 1
ATOM 2750 C C . VAL A 1 373 ? 18.766 14.398 3.006 1.00 96.88 373 VAL A C 1
ATOM 2752 O O . VAL A 1 373 ? 19.345 14.930 2.063 1.00 96.88 373 VAL A O 1
ATOM 2755 N N . ALA A 1 374 ? 17.555 13.853 2.880 1.00 97.50 374 ALA A N 1
ATOM 2756 C CA . ALA A 1 374 ? 16.805 13.827 1.633 1.00 97.50 374 ALA A CA 1
ATOM 2757 C C . ALA A 1 374 ? 16.557 15.244 1.076 1.00 97.50 374 ALA A C 1
ATOM 2759 O O . ALA A 1 374 ? 15.953 16.097 1.740 1.00 97.50 374 ALA A O 1
ATOM 2760 N N . ASP A 1 375 ? 16.984 15.457 -0.170 1.00 97.25 375 ASP A N 1
ATOM 2761 C CA . ASP A 1 375 ? 16.949 16.722 -0.905 1.00 97.25 375 ASP A CA 1
ATOM 2762 C C . ASP A 1 375 ? 15.940 16.637 -2.059 1.00 97.25 375 ASP A C 1
ATOM 2764 O O . ASP A 1 375 ? 16.271 16.366 -3.217 1.00 97.25 375 ASP A O 1
ATOM 2768 N N . CYS A 1 376 ? 14.669 16.847 -1.723 1.00 97.62 376 CYS A N 1
ATOM 2769 C CA . CYS A 1 376 ? 13.578 16.751 -2.684 1.00 97.62 376 CYS A CA 1
ATOM 2770 C C . CYS A 1 376 ? 13.692 17.805 -3.796 1.00 97.62 376 CYS A C 1
ATOM 2772 O O . CYS A 1 376 ? 13.585 17.468 -4.972 1.00 97.62 376 CYS A O 1
ATOM 2774 N N . ALA A 1 377 ? 13.927 19.071 -3.437 1.00 97.06 377 ALA A N 1
ATOM 2775 C CA . ALA A 1 377 ? 13.977 20.176 -4.394 1.00 97.06 377 ALA A CA 1
ATOM 2776 C C . ALA A 1 377 ? 15.226 20.116 -5.292 1.00 97.06 377 ALA A C 1
ATOM 2778 O O . ALA A 1 377 ? 15.157 20.396 -6.491 1.00 97.06 377 ALA A O 1
ATOM 2779 N N . GLY A 1 378 ? 16.378 19.713 -4.750 1.00 96.31 378 GLY A N 1
ATOM 2780 C CA . GLY A 1 378 ? 17.608 19.610 -5.527 1.00 96.31 378 GLY A CA 1
ATOM 2781 C C . GLY A 1 378 ? 17.652 18.382 -6.435 1.00 96.31 378 GLY A C 1
ATOM 2782 O O . GLY A 1 378 ? 18.065 18.515 -7.595 1.00 96.31 378 GLY A O 1
ATOM 2783 N N . GLN A 1 379 ? 17.194 17.218 -5.951 1.00 96.75 379 GLN A N 1
ATOM 2784 C CA . GLN A 1 379 ? 17.403 15.915 -6.607 1.00 96.75 379 GLN A CA 1
ATOM 2785 C C . GLN A 1 379 ? 16.132 15.268 -7.191 1.00 96.75 379 GLN A C 1
ATOM 2787 O O . GLN A 1 379 ? 16.227 14.365 -8.036 1.00 96.75 379 GLN A O 1
ATOM 2792 N N . GLY A 1 380 ? 14.945 15.721 -6.783 1.00 97.50 380 GLY A N 1
ATOM 2793 C CA . GLY A 1 380 ? 13.662 15.114 -7.139 1.00 97.50 380 GLY A CA 1
ATOM 2794 C C . GLY A 1 380 ? 13.368 13.814 -6.377 1.00 97.50 380 GLY A C 1
ATOM 2795 O O . GLY A 1 380 ? 14.002 13.498 -5.367 1.00 97.50 380 GLY A O 1
ATOM 2796 N N . ALA A 1 381 ? 12.408 13.038 -6.884 1.00 97.75 381 ALA A N 1
ATOM 2797 C CA . ALA A 1 381 ? 11.944 11.781 -6.289 1.00 97.75 381 ALA A CA 1
ATOM 2798 C C . ALA A 1 381 ? 11.728 10.701 -7.363 1.00 97.75 381 ALA A C 1
ATOM 2800 O O . ALA A 1 381 ? 11.488 11.035 -8.517 1.00 97.75 381 ALA A O 1
ATOM 2801 N N . ILE A 1 382 ? 11.840 9.408 -7.032 1.00 92.62 382 ILE A N 1
ATOM 2802 C CA . ILE A 1 382 ? 11.886 8.352 -8.077 1.00 92.62 382 ILE A CA 1
ATOM 2803 C C . ILE A 1 382 ? 10.993 7.139 -7.867 1.00 92.62 382 ILE A C 1
ATOM 2805 O O . ILE A 1 382 ? 10.400 6.651 -8.823 1.00 92.62 382 ILE A O 1
ATOM 2809 N N . SER A 1 383 ? 10.914 6.613 -6.651 1.00 94.62 383 SER A N 1
ATOM 2810 C CA . SER A 1 383 ? 10.320 5.302 -6.394 1.00 94.62 383 SER A CA 1
ATOM 2811 C C . SER A 1 383 ? 9.563 5.321 -5.074 1.00 94.62 383 SER A C 1
ATOM 2813 O O . SER A 1 383 ? 9.602 6.300 -4.340 1.00 94.62 383 SER A O 1
ATOM 2815 N N . ASN A 1 384 ? 8.822 4.263 -4.793 1.00 96.56 384 ASN A N 1
ATOM 2816 C CA . ASN A 1 384 ? 8.171 4.025 -3.512 1.00 96.56 384 ASN A CA 1
ATOM 2817 C C . ASN A 1 384 ? 8.560 2.662 -2.926 1.00 96.56 384 ASN A C 1
ATOM 2819 O O . ASN A 1 384 ? 7.880 2.158 -2.042 1.00 96.56 384 ASN A O 1
ATOM 2823 N N . THR A 1 385 ? 9.628 2.049 -3.435 1.00 96.25 385 THR A N 1
ATOM 2824 C CA . THR A 1 385 ? 10.093 0.722 -3.021 1.00 96.25 385 THR A CA 1
ATOM 2825 C C . THR A 1 385 ? 11.556 0.769 -2.618 1.00 96.25 385 THR A C 1
ATOM 2827 O O . THR A 1 385 ? 12.343 1.463 -3.265 1.00 96.25 385 THR A O 1
ATOM 2830 N N . TRP A 1 386 ? 11.936 -0.014 -1.613 1.00 95.50 386 TRP A N 1
ATOM 2831 C CA . TRP A 1 386 ? 13.324 -0.168 -1.184 1.00 95.50 386 TRP A CA 1
ATOM 2832 C C . TRP A 1 386 ? 13.653 -1.642 -0.953 1.00 95.50 386 TRP A C 1
ATOM 2834 O O . TRP A 1 386 ? 12.883 -2.353 -0.310 1.00 95.50 386 TRP A O 1
ATOM 2844 N N . GLY A 1 387 ? 14.784 -2.114 -1.476 1.00 95.69 387 GLY A N 1
ATOM 2845 C CA . GLY A 1 387 ? 15.127 -3.530 -1.423 1.00 95.69 387 GLY A CA 1
ATOM 2846 C C . GLY A 1 387 ? 16.372 -3.900 -2.219 1.00 95.69 387 GLY A C 1
ATOM 2847 O O . GLY A 1 387 ? 17.158 -3.036 -2.607 1.00 95.69 387 GLY A O 1
ATOM 2848 N N . THR A 1 388 ? 16.509 -5.194 -2.490 1.00 96.44 388 THR A N 1
ATOM 2849 C CA . THR A 1 388 ? 17.654 -5.797 -3.182 1.00 96.44 388 THR A CA 1
ATOM 2850 C C . THR A 1 388 ? 17.222 -6.324 -4.543 1.00 96.44 388 THR A C 1
ATOM 2852 O O . THR A 1 388 ? 16.163 -6.939 -4.666 1.00 96.44 388 THR A O 1
ATOM 2855 N N . THR A 1 389 ? 18.048 -6.103 -5.568 1.00 95.56 389 THR A N 1
ATOM 2856 C CA . THR A 1 389 ? 17.885 -6.683 -6.911 1.00 95.56 389 THR A CA 1
ATOM 2857 C C . THR A 1 389 ? 19.110 -7.526 -7.251 1.00 95.56 389 THR A C 1
ATOM 2859 O O . THR A 1 389 ? 20.229 -7.097 -6.984 1.00 95.56 389 THR A O 1
ATOM 2862 N N . THR A 1 390 ? 18.917 -8.701 -7.850 1.00 95.12 390 THR A N 1
ATOM 2863 C CA . THR A 1 390 ? 20.005 -9.607 -8.246 1.00 95.12 390 THR A CA 1
ATOM 2864 C C . THR A 1 390 ? 19.686 -10.342 -9.549 1.00 95.12 390 THR A C 1
ATOM 2866 O O . THR A 1 390 ? 18.530 -10.668 -9.816 1.00 95.12 390 THR A O 1
ATOM 2869 N N . GLY A 1 391 ? 20.717 -10.640 -10.342 1.00 93.38 391 GLY A N 1
ATOM 2870 C CA . GLY A 1 391 ? 20.647 -11.613 -11.442 1.00 93.38 391 GLY A CA 1
ATOM 2871 C C . GLY A 1 391 ? 20.981 -13.046 -11.009 1.00 93.38 391 GLY A C 1
ATOM 2872 O O . GLY A 1 391 ? 20.753 -13.987 -11.764 1.00 93.38 391 GLY A O 1
ATOM 2873 N N . THR A 1 392 ? 21.504 -13.209 -9.791 1.00 92.38 392 THR A N 1
ATOM 2874 C CA . THR A 1 392 ? 21.925 -14.484 -9.201 1.00 92.38 392 THR A CA 1
ATOM 2875 C C . THR A 1 392 ? 21.160 -14.666 -7.888 1.00 92.38 392 THR A C 1
ATOM 2877 O O . THR A 1 392 ? 21.588 -14.145 -6.856 1.00 92.38 392 THR A O 1
ATOM 2880 N N . PRO A 1 393 ? 19.967 -15.283 -7.916 1.00 92.38 393 PRO A N 1
ATOM 2881 C CA . PRO A 1 393 ? 19.126 -15.426 -6.733 1.00 92.38 393 PRO A CA 1
ATOM 2882 C C . PRO A 1 393 ? 19.638 -16.573 -5.848 1.00 92.38 393 PRO A C 1
ATOM 2884 O O . PRO A 1 393 ? 19.241 -17.725 -6.000 1.00 92.38 393 PRO A O 1
ATOM 2887 N N . ASP A 1 394 ? 20.560 -16.255 -4.945 1.00 92.69 394 ASP A N 1
ATOM 2888 C CA . ASP A 1 394 ? 21.216 -17.205 -4.047 1.00 92.69 394 ASP A CA 1
ATOM 2889 C C . ASP A 1 394 ? 21.230 -16.711 -2.587 1.00 92.69 394 ASP A C 1
ATOM 2891 O O . ASP A 1 394 ? 20.733 -15.631 -2.257 1.00 92.69 394 ASP A O 1
ATOM 2895 N N . ALA A 1 395 ? 21.834 -17.505 -1.700 1.00 94.50 395 ALA A N 1
ATOM 2896 C CA . ALA A 1 395 ? 21.939 -17.176 -0.281 1.00 94.50 395 ALA A CA 1
ATOM 2897 C C . ALA A 1 395 ? 22.752 -15.892 -0.003 1.00 94.50 395 ALA A C 1
ATOM 2899 O O . ALA A 1 395 ? 22.558 -15.258 1.033 1.00 94.50 395 ALA A O 1
ATOM 2900 N N . ALA A 1 396 ? 23.657 -15.479 -0.901 1.00 95.50 396 ALA A N 1
ATOM 2901 C CA . ALA A 1 396 ? 24.415 -14.238 -0.740 1.00 95.50 396 ALA A CA 1
ATOM 2902 C C . ALA A 1 396 ? 23.550 -13.015 -1.082 1.00 95.50 396 ALA A C 1
ATOM 2904 O O . ALA A 1 396 ? 23.625 -11.978 -0.412 1.00 95.50 396 ALA A O 1
ATOM 2905 N N . ALA A 1 397 ? 22.679 -13.144 -2.087 1.00 95.19 397 ALA A N 1
ATOM 2906 C CA . ALA A 1 397 ? 21.646 -12.154 -2.359 1.00 95.19 397 ALA A CA 1
ATOM 2907 C C . ALA A 1 397 ? 20.645 -12.048 -1.195 1.00 95.19 397 ALA A C 1
ATOM 2909 O O . ALA A 1 397 ? 20.224 -10.939 -0.855 1.00 95.19 397 ALA A O 1
ATOM 2910 N N . ASP A 1 398 ? 20.310 -13.167 -0.543 1.00 96.81 398 ASP A N 1
ATOM 2911 C CA . ASP A 1 398 ? 19.479 -13.163 0.667 1.00 96.81 398 ASP A CA 1
ATOM 2912 C C . ASP A 1 398 ? 20.156 -12.435 1.824 1.00 96.81 398 ASP A C 1
ATOM 2914 O O . ASP A 1 398 ? 19.573 -11.496 2.362 1.00 96.81 398 ASP A O 1
ATOM 2918 N N . ALA A 1 399 ? 21.422 -12.747 2.109 1.00 96.62 399 ALA A N 1
ATOM 2919 C CA . ALA A 1 399 ? 22.202 -12.026 3.113 1.00 96.62 399 ALA A CA 1
ATOM 2920 C C . ALA A 1 399 ? 22.287 -10.514 2.821 1.00 96.62 399 ALA A C 1
ATOM 2922 O O . ALA A 1 399 ? 22.292 -9.701 3.744 1.00 96.62 399 ALA A O 1
ATOM 2923 N N . SER A 1 400 ? 22.309 -10.118 1.543 1.00 96.25 400 SER A N 1
ATOM 2924 C CA . SER A 1 400 ? 22.294 -8.705 1.144 1.00 96.25 400 SER A CA 1
ATOM 2925 C C . SER A 1 400 ? 20.958 -8.020 1.447 1.00 96.25 400 SER A C 1
ATOM 2927 O O . SER A 1 400 ? 20.949 -6.851 1.823 1.00 96.25 400 SER A O 1
ATOM 2929 N N . PHE A 1 401 ? 19.828 -8.718 1.288 1.00 96.94 401 PHE A N 1
ATOM 2930 C CA . PHE A 1 401 ? 18.523 -8.209 1.718 1.00 96.94 401 PHE A CA 1
ATOM 2931 C C . PHE A 1 401 ? 18.410 -8.167 3.245 1.00 96.94 401 PHE A C 1
ATOM 2933 O O . PHE A 1 401 ? 17.962 -7.162 3.790 1.00 96.94 401 PHE A O 1
ATOM 2940 N N . ASP A 1 402 ? 18.870 -9.205 3.940 1.00 95.69 402 ASP A N 1
ATOM 2941 C CA . ASP A 1 402 ? 18.820 -9.273 5.403 1.00 95.69 402 ASP A CA 1
ATOM 2942 C C . ASP A 1 402 ? 19.681 -8.172 6.046 1.00 95.69 402 ASP A C 1
ATOM 2944 O O . ASP A 1 402 ? 19.287 -7.565 7.043 1.00 95.69 402 ASP A O 1
ATOM 2948 N N . ALA A 1 403 ? 20.809 -7.817 5.417 1.00 95.50 403 ALA A N 1
ATOM 2949 C CA . ALA A 1 403 ? 21.652 -6.689 5.814 1.00 95.50 403 ALA A CA 1
AT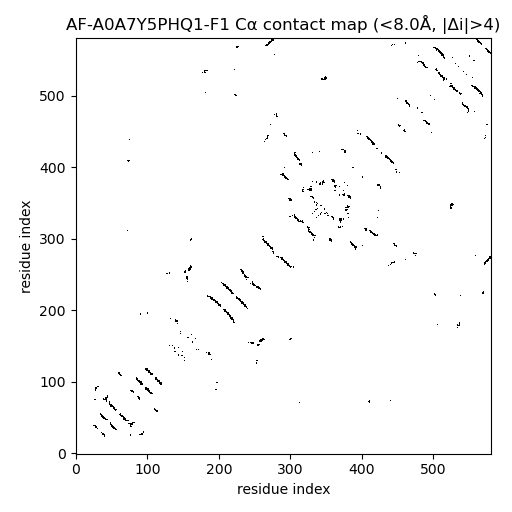OM 2950 C C . ALA A 1 403 ? 20.949 -5.321 5.716 1.00 95.50 403 ALA A C 1
ATOM 2952 O O . ALA A 1 403 ? 21.418 -4.354 6.318 1.00 95.50 403 ALA A O 1
ATOM 2953 N N . LEU A 1 404 ? 19.817 -5.220 5.004 1.00 95.44 404 LEU A N 1
ATOM 2954 C CA . LEU A 1 404 ? 18.983 -4.018 5.029 1.00 95.44 404 LEU A CA 1
ATOM 2955 C C . LEU A 1 404 ? 18.249 -3.854 6.365 1.00 95.44 404 LEU A C 1
ATOM 2957 O O . LEU A 1 404 ? 17.713 -2.785 6.602 1.00 95.44 404 LEU A O 1
ATOM 2961 N N . GLY A 1 405 ? 18.185 -4.859 7.243 1.00 93.50 405 GLY A N 1
ATOM 2962 C CA . GLY A 1 405 ? 17.609 -4.700 8.585 1.00 93.50 405 GLY A CA 1
ATOM 2963 C C . GLY A 1 405 ? 16.089 -4.487 8.620 1.00 93.50 405 GLY A C 1
ATOM 2964 O O . GLY A 1 405 ? 15.559 -3.972 9.607 1.00 93.50 405 GLY A O 1
ATOM 2965 N N . PHE A 1 406 ? 15.371 -4.861 7.556 1.00 93.50 406 PHE A N 1
ATOM 2966 C CA . PHE A 1 406 ? 13.910 -4.955 7.586 1.00 93.50 406 PHE A CA 1
ATOM 2967 C C . PHE A 1 406 ? 13.466 -6.134 8.444 1.00 93.50 406 PHE A C 1
ATOM 2969 O O . PHE A 1 406 ? 14.117 -7.175 8.443 1.00 93.50 406 PHE A O 1
ATOM 2976 N N . VAL A 1 407 ? 12.331 -5.997 9.137 1.00 86.50 407 VAL A N 1
ATOM 2977 C CA . VAL A 1 407 ? 11.848 -7.015 10.081 1.00 86.50 407 VAL A CA 1
ATOM 2978 C C . VAL A 1 407 ? 10.376 -7.349 9.858 1.00 86.50 407 VAL A C 1
ATOM 2980 O O . VAL A 1 407 ? 9.548 -6.468 9.642 1.00 86.50 407 VAL A O 1
ATOM 2983 N N . ALA A 1 408 ? 10.050 -8.642 9.925 1.00 85.56 408 ALA A N 1
ATOM 2984 C CA . ALA A 1 408 ? 8.679 -9.142 9.890 1.00 85.56 408 ALA A CA 1
ATOM 2985 C C . ALA A 1 408 ? 7.901 -8.738 11.155 1.00 85.56 408 ALA A C 1
ATOM 2987 O O . ALA A 1 408 ? 8.431 -8.756 12.263 1.00 85.56 408 ALA A O 1
ATOM 2988 N N . GLY A 1 409 ? 6.642 -8.349 10.987 1.00 79.56 409 GLY A N 1
ATOM 2989 C CA . GLY A 1 409 ? 5.796 -7.799 12.045 1.00 79.56 409 GLY A CA 1
ATOM 2990 C C . GLY A 1 409 ? 6.142 -6.359 12.439 1.00 79.56 409 GLY A C 1
ATOM 2991 O O . GLY A 1 409 ? 5.407 -5.762 13.218 1.00 79.56 409 GLY A O 1
ATOM 2992 N N . ALA A 1 410 ? 7.221 -5.769 11.909 1.00 79.75 410 ALA A N 1
ATOM 2993 C CA . ALA A 1 410 ? 7.608 -4.396 12.217 1.00 79.75 410 ALA A CA 1
ATOM 2994 C C . ALA A 1 410 ? 6.532 -3.394 11.801 1.00 79.75 410 ALA A C 1
ATOM 2996 O O . ALA A 1 410 ? 5.728 -3.650 10.900 1.00 79.75 410 ALA A O 1
ATOM 2997 N N . SER A 1 411 ? 6.551 -2.205 12.407 1.00 84.50 411 SER A N 1
ATOM 2998 C CA . SER A 1 411 ? 5.775 -1.096 11.857 1.00 84.50 411 SER A CA 1
ATOM 2999 C C . SER A 1 411 ? 6.536 0.175 11.631 1.00 84.50 411 SER A C 1
ATOM 3001 O O . SER A 1 411 ? 7.577 0.459 12.216 1.00 84.50 411 SER A O 1
ATOM 3003 N N . TYR A 1 412 ? 5.918 0.923 10.738 1.00 91.12 412 TYR A N 1
ATOM 3004 C CA . TYR A 1 412 ? 6.389 2.141 10.157 1.00 91.12 412 TYR A CA 1
ATOM 3005 C C . TYR A 1 412 ? 5.435 3.245 10.574 1.00 91.12 412 TYR A C 1
ATOM 3007 O O . TYR A 1 412 ? 4.228 3.179 10.317 1.00 91.12 412 TYR A O 1
ATOM 3015 N N . VAL A 1 413 ? 5.989 4.246 11.243 1.00 94.44 413 VAL A N 1
ATOM 3016 C CA . VAL A 1 413 ? 5.279 5.471 11.586 1.00 94.44 413 VAL A CA 1
ATOM 3017 C C . VAL A 1 413 ? 5.262 6.343 10.342 1.00 94.44 413 VAL A C 1
ATOM 3019 O O . VAL A 1 413 ? 6.314 6.660 9.795 1.00 94.44 413 VAL A O 1
ATOM 3022 N N . VAL A 1 414 ? 4.070 6.712 9.891 1.00 96.88 414 VAL A N 1
ATOM 3023 C CA . VAL A 1 414 ? 3.841 7.563 8.723 1.00 96.88 414 VAL A CA 1
ATOM 3024 C C . VAL A 1 414 ? 3.337 8.910 9.216 1.00 96.88 414 VAL A C 1
ATOM 3026 O O . VAL A 1 414 ? 2.185 9.032 9.628 1.00 96.88 414 VAL A O 1
ATOM 3029 N N . GLN A 1 415 ? 4.202 9.915 9.183 1.00 98.00 415 GLN A N 1
ATOM 3030 C CA . GLN A 1 415 ? 3.873 11.299 9.507 1.00 98.00 415 GLN A CA 1
ATOM 3031 C C . GLN A 1 415 ? 3.501 12.046 8.229 1.00 98.00 415 GLN A C 1
ATOM 3033 O O . GLN A 1 415 ? 4.255 12.030 7.256 1.00 98.00 415 GLN A O 1
ATOM 3038 N N . VAL A 1 416 ? 2.334 12.682 8.227 1.00 98.19 416 VAL A N 1
ATOM 3039 C CA . VAL A 1 416 ? 1.753 13.354 7.060 1.00 98.19 416 VAL A CA 1
ATOM 3040 C C . VAL A 1 416 ? 1.826 14.860 7.243 1.00 98.19 416 VAL A C 1
ATOM 3042 O O . VAL A 1 416 ? 1.453 15.358 8.303 1.00 98.19 416 VAL A O 1
ATOM 3045 N N . TYR A 1 417 ? 2.270 15.573 6.212 1.00 98.50 417 TYR A N 1
ATOM 3046 C CA . TYR A 1 417 ? 2.461 17.020 6.232 1.00 98.50 417 TYR A CA 1
ATOM 3047 C C . TYR A 1 417 ? 1.805 17.670 5.009 1.00 98.50 417 TYR A C 1
ATOM 3049 O O . TYR A 1 417 ? 1.790 17.091 3.920 1.00 98.50 417 TYR A O 1
ATOM 3057 N N . ASP A 1 418 ? 1.291 18.882 5.187 1.00 97.12 418 ASP A N 1
ATOM 3058 C CA . ASP A 1 418 ? 0.660 19.716 4.153 1.00 97.12 418 ASP A CA 1
ATOM 3059 C C . ASP A 1 418 ? 1.425 21.028 3.896 1.00 97.12 418 ASP A C 1
ATOM 3061 O O . ASP A 1 418 ? 0.965 21.907 3.171 1.00 97.12 418 ASP A O 1
ATOM 3065 N N . ASP A 1 419 ? 2.622 21.151 4.467 1.00 97.56 419 ASP A N 1
ATOM 3066 C CA . ASP A 1 419 ? 3.414 22.374 4.472 1.00 97.56 419 ASP A CA 1
ATOM 3067 C C . ASP A 1 419 ? 4.650 22.305 3.542 1.00 97.56 419 ASP A C 1
ATOM 3069 O O . ASP A 1 419 ? 4.875 21.334 2.816 1.00 97.56 419 ASP A O 1
ATOM 3073 N N . ASP A 1 420 ? 5.469 23.363 3.558 1.00 97.19 420 ASP A N 1
ATOM 3074 C CA . ASP A 1 420 ? 6.666 23.531 2.716 1.00 97.19 420 ASP A CA 1
ATOM 3075 C C . ASP A 1 420 ? 7.950 22.831 3.228 1.00 97.19 420 ASP A C 1
ATOM 3077 O O . ASP A 1 420 ? 9.039 23.057 2.696 1.00 97.19 420 ASP A O 1
ATOM 3081 N N . GLY A 1 421 ? 7.873 21.963 4.243 1.00 97.69 421 GLY A N 1
ATOM 3082 C CA . GLY A 1 421 ? 9.029 21.273 4.842 1.00 97.69 421 GLY A CA 1
ATOM 3083 C C . GLY A 1 421 ? 9.787 20.334 3.895 1.00 97.69 421 GLY A C 1
ATOM 3084 O O . GLY A 1 421 ? 10.898 19.888 4.195 1.00 97.69 421 GLY A O 1
ATOM 3085 N N . TRP A 1 422 ? 9.222 20.057 2.721 1.00 97.94 422 TRP A N 1
ATOM 3086 C CA . TRP A 1 422 ? 9.873 19.312 1.650 1.00 97.94 422 TRP A CA 1
ATOM 3087 C C . TRP A 1 422 ? 10.887 20.133 0.838 1.00 97.94 422 TRP A C 1
ATOM 3089 O O . TRP A 1 422 ? 11.767 19.543 0.210 1.00 97.94 422 TRP A O 1
ATOM 3099 N N . LYS A 1 423 ? 10.788 21.471 0.835 1.00 97.88 423 LYS A N 1
ATOM 3100 C CA . LYS A 1 423 ? 11.604 22.346 -0.031 1.00 97.88 423 LYS A CA 1
ATOM 3101 C C . LYS A 1 423 ? 13.075 22.410 0.369 1.00 97.88 423 LYS A C 1
ATOM 3103 O O . LYS A 1 423 ? 13.917 22.763 -0.451 1.00 97.88 423 LYS A O 1
ATOM 3108 N N . THR A 1 424 ? 13.393 22.080 1.617 1.00 97.12 424 THR A N 1
ATOM 3109 C CA . THR A 1 424 ? 14.756 22.120 2.151 1.00 97.12 424 THR A CA 1
ATOM 3110 C C . THR A 1 424 ? 15.156 20.784 2.771 1.00 97.12 424 THR A C 1
ATOM 3112 O O . THR A 1 424 ? 14.330 20.017 3.285 1.00 97.12 424 THR A O 1
ATOM 3115 N N . VAL A 1 425 ? 16.460 20.503 2.746 1.00 97.12 425 VAL A N 1
ATOM 3116 C CA . VAL A 1 425 ? 17.048 19.373 3.476 1.00 97.12 425 VAL A CA 1
ATOM 3117 C C . VAL A 1 425 ? 16.714 19.517 4.959 1.00 97.12 425 VAL A C 1
ATOM 3119 O O . VAL A 1 425 ? 16.788 20.610 5.518 1.00 97.12 425 VAL A O 1
ATOM 3122 N N . ASN A 1 426 ? 16.284 18.418 5.580 1.00 96.44 426 ASN A N 1
ATOM 3123 C CA . ASN A 1 426 ? 15.769 18.390 6.949 1.00 96.44 426 ASN A CA 1
ATOM 3124 C C . ASN A 1 426 ? 14.596 19.355 7.260 1.00 96.44 426 ASN A C 1
ATOM 3126 O O . ASN A 1 426 ? 14.269 19.558 8.423 1.00 96.44 426 ASN A O 1
ATOM 3130 N N . GLY A 1 427 ? 13.912 19.926 6.259 1.00 97.00 427 GLY A N 1
ATOM 3131 C CA . GLY A 1 427 ? 12.899 20.973 6.476 1.00 97.00 427 GLY A CA 1
ATOM 3132 C C . GLY A 1 427 ? 11.657 20.560 7.281 1.00 97.00 427 GLY A C 1
ATOM 3133 O O . GLY A 1 427 ? 10.920 21.426 7.745 1.00 97.00 427 GLY A O 1
ATOM 3134 N N . HIS A 1 428 ? 11.447 19.257 7.474 1.00 95.94 428 HIS A N 1
ATOM 3135 C CA . HIS A 1 428 ? 10.402 18.671 8.317 1.00 95.94 428 HIS A CA 1
ATOM 3136 C C . HIS A 1 428 ? 10.709 18.737 9.825 1.00 95.94 428 HIS A C 1
ATOM 3138 O O . HIS A 1 428 ? 9.796 18.592 10.638 1.00 95.94 428 HIS A O 1
ATOM 3144 N N . ALA A 1 429 ? 11.972 18.939 10.217 1.00 95.38 429 ALA A N 1
ATOM 3145 C CA . ALA A 1 429 ? 12.371 18.956 11.619 1.00 95.38 429 ALA A CA 1
ATOM 3146 C C . ALA A 1 429 ? 11.651 20.077 12.388 1.00 95.38 429 ALA A C 1
ATOM 3148 O O . ALA A 1 429 ? 11.621 21.228 11.957 1.00 95.38 429 ALA A O 1
ATOM 3149 N N . GLY A 1 430 ? 11.062 19.729 13.535 1.00 93.00 430 GLY A N 1
ATOM 3150 C CA . GLY A 1 430 ? 10.295 20.661 14.369 1.00 93.00 430 GLY A CA 1
ATOM 3151 C C . GLY A 1 430 ? 8.897 21.007 13.843 1.00 93.00 430 GLY A C 1
ATOM 3152 O O . GLY A 1 430 ? 8.205 21.795 14.484 1.00 93.00 430 GLY A O 1
ATOM 3153 N N . ARG A 1 431 ? 8.460 20.431 12.714 1.00 95.50 431 ARG A N 1
ATOM 3154 C CA . ARG A 1 431 ? 7.100 20.619 12.190 1.00 95.50 431 ARG A CA 1
ATOM 3155 C C . ARG A 1 431 ? 6.124 19.605 12.779 1.00 95.50 431 ARG A C 1
ATOM 3157 O O . ARG A 1 431 ? 6.480 18.449 13.012 1.00 95.50 431 ARG A O 1
ATOM 3164 N N . THR A 1 432 ? 4.879 20.034 12.960 1.00 96.00 432 THR A N 1
ATOM 3165 C CA . THR A 1 432 ? 3.787 19.184 13.446 1.00 96.00 432 THR A CA 1
ATOM 3166 C C . THR A 1 432 ? 3.104 18.493 12.264 1.00 96.00 432 THR A C 1
ATOM 3168 O O . THR A 1 432 ? 2.574 19.192 11.405 1.00 96.00 432 THR A O 1
ATOM 3171 N N . PRO A 1 433 ? 3.074 17.149 12.205 1.00 97.12 433 PRO A N 1
ATOM 3172 C CA . PRO A 1 433 ? 2.296 16.438 11.196 1.00 97.12 433 PRO A CA 1
ATOM 3173 C C . PRO A 1 433 ? 0.797 16.736 11.341 1.00 97.12 433 PRO A C 1
ATOM 3175 O O . PRO A 1 433 ? 0.280 16.752 12.459 1.00 97.12 433 PRO A O 1
ATOM 3178 N N . ILE A 1 434 ? 0.072 16.864 10.228 1.00 95.38 434 ILE A N 1
ATOM 3179 C CA . ILE A 1 434 ? -1.400 16.957 10.231 1.00 95.38 434 ILE A CA 1
ATOM 3180 C C . ILE A 1 434 ? -2.067 15.626 10.598 1.00 95.38 434 ILE A C 1
ATOM 3182 O O . ILE A 1 434 ? -3.217 15.589 11.039 1.00 95.38 434 ILE A O 1
ATOM 3186 N N . ALA A 1 435 ? -1.344 14.518 10.419 1.00 94.25 435 ALA A N 1
ATOM 3187 C CA . ALA A 1 435 ? -1.744 13.194 10.861 1.00 94.25 435 ALA A CA 1
ATOM 3188 C C . ALA A 1 435 ? -0.522 12.296 11.078 1.00 94.25 435 ALA A C 1
ATOM 3190 O O . ALA A 1 435 ? 0.527 12.478 10.462 1.00 94.25 435 ALA A O 1
ATOM 3191 N N . THR A 1 436 ? -0.672 11.296 11.944 1.00 94.25 436 THR A N 1
ATOM 3192 C CA . THR A 1 436 ? 0.316 10.231 12.134 1.00 94.25 436 THR A CA 1
ATOM 3193 C C . THR A 1 436 ? -0.395 8.887 12.097 1.00 94.25 436 THR A C 1
ATOM 3195 O O . THR A 1 436 ? -1.391 8.690 12.793 1.00 94.25 436 THR A O 1
ATOM 3198 N N . TYR A 1 437 ? 0.109 7.969 11.278 1.00 91.12 437 TYR A N 1
ATOM 3199 C CA . TYR A 1 437 ? -0.405 6.610 11.150 1.00 91.12 437 TYR A CA 1
ATOM 3200 C C . TYR A 1 437 ? 0.672 5.588 11.458 1.00 91.12 437 TYR A C 1
ATOM 3202 O O . TYR A 1 437 ? 1.864 5.873 11.391 1.00 91.12 437 TYR A O 1
ATOM 3210 N N . THR A 1 438 ? 0.223 4.364 11.692 1.00 89.69 438 THR A N 1
ATOM 3211 C CA . THR A 1 438 ? 1.083 3.193 11.758 1.00 89.69 438 THR A CA 1
ATOM 3212 C C . THR A 1 438 ? 0.707 2.252 10.622 1.00 89.69 438 THR A C 1
ATOM 3214 O O . THR A 1 438 ? -0.479 2.005 10.382 1.00 89.69 438 THR A O 1
ATOM 3217 N N . ALA A 1 439 ? 1.711 1.757 9.905 1.00 89.56 439 ALA A N 1
ATOM 3218 C CA . ALA A 1 439 ? 1.571 0.720 8.892 1.00 89.56 439 ALA A CA 1
ATOM 3219 C C . ALA A 1 439 ? 2.480 -0.458 9.248 1.00 89.56 439 ALA A C 1
ATOM 3221 O O . ALA A 1 439 ? 3.662 -0.267 9.526 1.00 89.56 439 ALA A O 1
ATOM 3222 N N . THR A 1 440 ? 1.927 -1.665 9.239 1.00 86.12 440 THR A N 1
ATOM 3223 C CA . THR A 1 440 ? 2.631 -2.885 9.644 1.00 86.12 440 THR A CA 1
ATOM 3224 C C . THR A 1 440 ? 3.030 -3.695 8.423 1.00 86.12 440 THR A C 1
ATOM 3226 O O . THR A 1 440 ? 2.269 -3.783 7.462 1.00 86.12 440 THR A O 1
ATOM 3229 N N . VAL A 1 441 ? 4.217 -4.295 8.474 1.00 85.31 441 VAL A N 1
ATOM 3230 C CA . VAL A 1 441 ? 4.667 -5.296 7.505 1.00 85.31 441 VAL A CA 1
ATOM 3231 C C . VAL A 1 441 ? 4.519 -6.654 8.172 1.00 85.31 441 VAL A C 1
ATOM 3233 O O . VAL A 1 441 ? 5.393 -7.022 8.952 1.00 85.31 441 VAL A O 1
ATOM 3236 N N . PRO A 1 442 ? 3.435 -7.409 7.926 1.00 76.50 442 PRO A N 1
ATOM 3237 C CA . PRO A 1 442 ? 3.190 -8.652 8.655 1.00 76.50 442 PRO A CA 1
ATOM 3238 C C . PRO A 1 442 ? 4.288 -9.688 8.398 1.00 76.50 442 PRO A C 1
ATOM 3240 O O . PRO A 1 442 ? 4.638 -10.460 9.283 1.00 76.50 442 PRO A O 1
ATOM 3243 N N . ARG A 1 443 ? 4.886 -9.671 7.202 1.00 86.94 443 ARG A N 1
ATOM 3244 C CA . ARG A 1 443 ? 6.008 -10.535 6.840 1.00 86.94 443 ARG A CA 1
ATOM 3245 C C . ARG A 1 443 ? 6.928 -9.886 5.822 1.00 86.94 443 ARG A C 1
ATOM 3247 O O . ARG A 1 443 ? 6.523 -8.987 5.092 1.00 86.94 443 ARG A O 1
ATOM 3254 N N . LEU A 1 444 ? 8.149 -10.400 5.733 1.00 93.56 444 LEU A N 1
ATOM 3255 C CA . LEU A 1 444 ? 9.095 -10.028 4.686 1.00 93.56 444 LEU A CA 1
ATOM 3256 C C . LEU A 1 444 ? 8.828 -10.809 3.380 1.00 93.56 444 LEU A C 1
ATOM 3258 O O . LEU A 1 444 ? 8.191 -11.875 3.416 1.00 93.56 444 LEU A O 1
ATOM 3262 N N . PRO A 1 445 ? 9.314 -10.305 2.227 1.00 95.19 445 PRO A N 1
ATOM 3263 C CA . PRO A 1 445 ? 9.267 -11.033 0.959 1.00 95.19 445 PRO A CA 1
ATOM 3264 C C . PRO A 1 445 ? 9.932 -12.409 1.077 1.00 95.19 445 PRO A C 1
ATOM 3266 O O . PRO A 1 445 ? 10.915 -12.544 1.814 1.00 95.19 445 PRO A O 1
ATOM 3269 N N . TYR A 1 446 ? 9.453 -13.402 0.320 1.00 94.56 446 TYR A N 1
ATOM 3270 C CA . TYR A 1 446 ? 10.108 -14.714 0.205 1.00 94.56 446 TYR A CA 1
ATOM 3271 C C . TYR A 1 446 ? 11.572 -14.552 -0.203 1.00 94.56 446 TYR A C 1
ATOM 3273 O O . TYR A 1 446 ? 11.910 -13.598 -0.910 1.00 94.56 446 TYR A O 1
ATOM 3281 N N . THR A 1 447 ? 12.433 -15.450 0.256 1.00 95.25 447 THR A N 1
ATOM 3282 C CA . THR A 1 447 ? 13.868 -15.452 -0.050 1.00 95.25 447 THR A CA 1
ATOM 3283 C C . THR A 1 447 ? 14.133 -15.651 -1.541 1.00 95.25 447 THR A C 1
ATOM 3285 O O . THR A 1 447 ? 13.303 -16.171 -2.289 1.00 95.25 447 THR A O 1
ATOM 3288 N N . PHE A 1 448 ? 15.299 -15.212 -2.003 1.00 94.75 448 PHE A N 1
ATOM 3289 C CA . PHE A 1 448 ? 15.755 -15.451 -3.361 1.00 94.75 448 PHE A CA 1
ATOM 3290 C C . PHE A 1 448 ? 15.900 -16.946 -3.610 1.00 94.75 448 PHE A C 1
ATOM 3292 O O . PHE A 1 448 ? 15.456 -17.400 -4.658 1.00 94.75 448 PHE A O 1
ATOM 3299 N N . VAL A 1 449 ? 16.423 -17.714 -2.647 1.00 91.94 449 VAL A N 1
ATOM 3300 C CA . VAL A 1 449 ? 16.534 -19.176 -2.770 1.00 91.94 449 VAL A CA 1
ATOM 3301 C C . VAL A 1 449 ? 15.165 -19.848 -2.919 1.00 91.94 449 VAL A C 1
ATOM 3303 O O . VAL A 1 449 ? 15.003 -20.693 -3.798 1.00 91.94 449 VAL A O 1
ATOM 3306 N N . GLU A 1 450 ? 14.162 -19.459 -2.123 1.00 90.44 450 GLU A N 1
ATOM 3307 C CA . GLU A 1 450 ? 12.794 -19.992 -2.254 1.00 90.44 450 GLU A CA 1
ATOM 3308 C C . GLU A 1 450 ? 12.184 -19.683 -3.626 1.00 90.44 450 GLU A C 1
ATOM 3310 O O . GLU A 1 450 ? 11.480 -20.514 -4.198 1.00 90.44 450 GLU A O 1
ATOM 3315 N N . MET A 1 451 ? 12.463 -18.495 -4.166 1.00 85.88 451 MET A N 1
ATOM 3316 C CA . MET A 1 451 ? 11.860 -18.046 -5.418 1.00 85.88 451 MET A CA 1
ATOM 3317 C C . MET A 1 451 ? 12.631 -18.488 -6.669 1.00 85.88 451 MET A C 1
ATOM 3319 O O . MET A 1 451 ? 12.038 -18.592 -7.742 1.00 85.88 451 MET A O 1
ATOM 3323 N N . ALA A 1 452 ? 13.932 -18.762 -6.559 1.00 83.38 452 ALA A N 1
ATOM 3324 C CA . ALA A 1 452 ? 14.800 -19.135 -7.676 1.00 83.38 452 ALA A CA 1
ATOM 3325 C C . ALA A 1 452 ? 14.469 -20.502 -8.282 1.00 83.38 452 ALA A C 1
ATOM 3327 O O . ALA A 1 452 ? 14.788 -20.748 -9.448 1.00 83.38 452 ALA A O 1
ATOM 3328 N N . GLY A 1 453 ? 13.879 -21.409 -7.495 1.00 83.19 453 GLY A N 1
ATOM 3329 C CA . GLY A 1 453 ? 13.723 -22.809 -7.887 1.00 83.19 453 GLY A CA 1
ATOM 3330 C C . GLY A 1 453 ? 15.063 -23.410 -8.329 1.00 83.19 453 GLY A C 1
ATOM 3331 O O . GLY A 1 453 ? 16.081 -23.233 -7.664 1.00 83.19 453 GLY A O 1
ATOM 3332 N N . THR A 1 454 ? 15.093 -24.089 -9.480 1.00 79.62 454 THR A N 1
ATOM 3333 C CA . THR A 1 454 ? 16.350 -24.593 -10.077 1.00 79.62 454 THR A CA 1
ATOM 3334 C C . THR A 1 454 ? 16.944 -23.653 -11.137 1.00 79.62 454 THR A C 1
ATOM 3336 O O . THR A 1 454 ? 17.780 -24.080 -11.934 1.00 79.62 454 THR A O 1
ATOM 3339 N N . GLY A 1 455 ? 16.502 -22.391 -11.190 1.00 81.25 455 GLY A N 1
ATOM 3340 C CA . GLY A 1 455 ? 16.978 -21.356 -12.113 1.00 81.25 455 GLY A CA 1
ATOM 3341 C C . GLY A 1 455 ? 15.853 -20.664 -12.899 1.00 81.25 455 GLY A C 1
ATOM 3342 O O . GLY A 1 455 ? 14.693 -21.050 -12.780 1.00 81.25 455 GLY A O 1
ATOM 3343 N N . PRO A 1 456 ? 16.172 -19.690 -13.778 1.00 80.81 456 PRO A N 1
ATOM 3344 C CA . PRO A 1 456 ? 15.176 -18.848 -14.468 1.00 80.81 456 PRO A CA 1
ATOM 3345 C C . PRO A 1 456 ? 14.160 -19.588 -15.349 1.00 80.81 456 PRO A C 1
ATOM 3347 O O . PRO A 1 456 ? 13.170 -19.001 -15.784 1.00 80.81 456 PRO A O 1
ATOM 3350 N N . THR A 1 457 ? 14.419 -20.863 -15.658 1.00 81.75 457 THR A N 1
ATOM 3351 C CA . THR A 1 457 ? 13.529 -21.742 -16.425 1.00 81.75 457 THR A CA 1
ATOM 3352 C C . THR A 1 457 ? 12.646 -22.637 -15.551 1.00 81.75 457 THR A C 1
ATOM 3354 O O . THR A 1 457 ? 11.678 -23.201 -16.065 1.00 81.75 457 THR A O 1
ATOM 3357 N N . ALA A 1 458 ? 12.849 -22.667 -14.231 1.00 84.00 458 ALA A N 1
ATOM 3358 C CA . ALA A 1 458 ? 12.023 -23.388 -13.257 1.00 84.00 458 ALA A CA 1
ATOM 3359 C C . ALA A 1 458 ? 11.878 -22.633 -11.912 1.00 84.00 458 ALA A C 1
ATOM 3361 O O . ALA A 1 458 ? 11.777 -23.256 -10.857 1.00 84.00 458 ALA A O 1
ATOM 3362 N N . ASP A 1 459 ? 11.897 -21.300 -11.959 1.00 89.56 459 ASP A N 1
ATOM 3363 C CA . ASP A 1 459 ? 11.644 -20.406 -10.824 1.00 89.56 459 ASP A CA 1
ATOM 3364 C C . ASP A 1 459 ? 10.173 -20.418 -10.363 1.00 89.56 459 ASP A C 1
ATOM 3366 O O . ASP A 1 459 ? 9.271 -20.873 -11.072 1.00 89.56 459 ASP A O 1
ATOM 3370 N N . ALA A 1 460 ? 9.922 -19.915 -9.152 1.00 90.81 460 ALA A N 1
ATOM 3371 C CA . ALA A 1 460 ? 8.610 -19.924 -8.505 1.00 90.81 460 ALA A CA 1
ATOM 3372 C C . ALA A 1 460 ? 7.723 -18.730 -8.915 1.00 90.81 460 ALA A C 1
ATOM 3374 O O . ALA A 1 460 ? 7.017 -18.150 -8.089 1.00 90.81 460 ALA A O 1
ATOM 3375 N N . PHE A 1 461 ? 7.754 -18.344 -10.193 1.00 94.31 461 PHE A N 1
ATOM 3376 C CA . PHE A 1 461 ? 6.976 -17.223 -10.723 1.00 94.31 461 PHE A CA 1
ATOM 3377 C C . PHE A 1 461 ? 6.120 -17.629 -11.930 1.00 94.31 461 PHE A C 1
ATOM 3379 O O . PHE A 1 461 ? 6.509 -18.488 -12.726 1.00 94.31 461 PHE A O 1
ATOM 3386 N N . PRO A 1 462 ? 4.956 -16.983 -12.119 1.00 93.88 462 PRO A N 1
ATOM 3387 C CA . PRO A 1 462 ? 4.202 -17.100 -13.357 1.00 93.88 462 PRO A CA 1
ATOM 3388 C C . PRO A 1 462 ? 5.006 -16.463 -14.494 1.00 93.88 462 PRO A C 1
ATOM 3390 O O . PRO A 1 462 ? 5.557 -15.379 -14.331 1.00 93.88 462 PRO A O 1
ATOM 3393 N N . ARG A 1 463 ? 5.058 -17.105 -15.662 1.00 92.50 463 ARG A N 1
ATOM 3394 C CA . ARG A 1 463 ? 5.780 -16.580 -16.827 1.00 92.50 463 ARG A CA 1
ATOM 3395 C C . ARG A 1 463 ? 4.833 -16.109 -17.890 1.00 92.50 463 ARG A C 1
ATOM 3397 O O . ARG A 1 463 ? 4.074 -16.907 -18.430 1.00 92.50 463 ARG A O 1
ATOM 3404 N N . MET A 1 464 ? 4.917 -14.825 -18.193 1.00 94.38 464 MET A N 1
ATOM 3405 C CA . MET A 1 464 ? 4.137 -14.200 -19.244 1.00 94.38 464 MET A CA 1
ATOM 3406 C C . MET A 1 464 ? 4.751 -14.480 -20.615 1.00 94.38 464 MET A C 1
ATOM 3408 O O . MET A 1 464 ? 5.964 -14.528 -20.778 1.00 94.38 464 MET A O 1
ATOM 3412 N N . THR A 1 465 ? 3.894 -14.671 -21.608 1.00 93.44 465 THR A N 1
ATOM 3413 C CA . THR A 1 465 ? 4.259 -14.892 -23.008 1.00 93.44 465 THR A CA 1
ATOM 3414 C C . THR A 1 465 ? 3.254 -14.174 -23.899 1.00 93.44 465 THR A C 1
ATOM 3416 O O . THR A 1 465 ? 2.058 -14.162 -23.597 1.00 93.44 465 THR A O 1
ATOM 3419 N N . ALA A 1 466 ? 3.722 -13.585 -25.000 1.00 94.00 466 ALA A N 1
ATOM 3420 C CA . ALA A 1 466 ? 2.849 -13.055 -26.041 1.00 94.00 466 ALA A CA 1
ATOM 3421 C C . ALA A 1 466 ? 2.627 -14.124 -27.116 1.00 94.00 466 ALA A C 1
ATOM 3423 O O . ALA A 1 466 ? 3.572 -14.605 -27.745 1.00 94.00 466 ALA A O 1
ATOM 3424 N N . THR A 1 467 ? 1.375 -14.532 -27.317 1.00 88.69 467 THR A N 1
ATOM 3425 C CA . THR A 1 467 ? 1.051 -15.632 -28.232 1.00 88.69 467 THR A CA 1
ATOM 3426 C C . THR A 1 467 ? 1.428 -15.265 -29.669 1.00 88.69 467 THR A C 1
ATOM 3428 O O . THR A 1 467 ? 0.868 -14.336 -30.245 1.00 88.69 467 THR A O 1
ATOM 3431 N N . GLY A 1 468 ? 2.364 -16.014 -30.261 1.00 90.19 468 GLY A N 1
ATOM 3432 C CA . GLY A 1 468 ? 2.805 -15.810 -31.646 1.00 90.19 468 GLY A CA 1
ATOM 3433 C C . GLY A 1 468 ? 3.743 -14.616 -31.862 1.00 90.19 468 GLY A C 1
ATOM 3434 O O . GLY A 1 468 ? 3.983 -14.256 -33.012 1.00 90.19 468 GLY A O 1
ATOM 3435 N N . MET A 1 469 ? 4.279 -14.012 -30.794 1.00 95.00 469 MET A N 1
ATOM 3436 C CA . MET A 1 469 ? 5.209 -12.882 -30.881 1.00 95.00 469 MET A CA 1
ATOM 3437 C C . MET A 1 469 ? 6.514 -13.169 -30.134 1.00 95.00 469 MET A C 1
ATOM 3439 O O . MET A 1 469 ? 6.523 -13.675 -29.016 1.00 95.00 469 MET A O 1
ATOM 3443 N N . THR A 1 470 ? 7.630 -12.799 -30.752 1.00 95.62 470 THR A N 1
ATOM 3444 C CA . THR A 1 470 ? 8.944 -12.705 -30.101 1.00 95.62 470 THR A CA 1
ATOM 3445 C C . THR A 1 470 ? 9.059 -11.404 -29.302 1.00 95.62 470 THR A C 1
ATOM 3447 O O . THR A 1 470 ? 8.324 -10.449 -29.558 1.00 95.62 470 THR A O 1
ATOM 3450 N N . ALA A 1 471 ? 10.033 -11.310 -28.391 1.00 95.31 471 ALA A N 1
ATOM 3451 C CA . ALA A 1 471 ? 10.299 -10.070 -27.654 1.00 95.31 471 ALA A CA 1
ATOM 3452 C C . ALA A 1 471 ? 10.607 -8.877 -28.582 1.00 95.31 471 ALA A C 1
ATOM 3454 O O . ALA A 1 471 ? 10.163 -7.761 -28.326 1.00 95.31 471 ALA A O 1
ATOM 3455 N N . VAL A 1 472 ? 11.285 -9.120 -29.711 1.00 97.31 472 VAL A N 1
ATOM 3456 C CA . VAL A 1 472 ? 11.521 -8.104 -30.750 1.00 97.31 472 VAL A CA 1
ATOM 3457 C C . VAL A 1 472 ? 10.200 -7.602 -31.330 1.00 97.31 472 VAL A C 1
ATOM 3459 O O . VAL A 1 472 ? 9.979 -6.398 -31.393 1.00 97.31 472 VAL A O 1
ATOM 3462 N N . GLN A 1 473 ? 9.277 -8.504 -31.668 1.00 97.25 473 GLN A N 1
ATOM 3463 C CA . GLN A 1 473 ? 7.962 -8.124 -32.195 1.00 97.25 473 GLN A CA 1
ATOM 3464 C C . GLN A 1 473 ? 7.098 -7.411 -31.148 1.00 97.25 473 GLN A C 1
ATOM 3466 O O . GLN A 1 473 ? 6.374 -6.479 -31.492 1.00 97.25 473 GLN A O 1
ATOM 3471 N N . MET A 1 474 ? 7.177 -7.811 -29.873 1.00 96.94 474 MET A N 1
ATOM 3472 C CA . MET A 1 474 ? 6.512 -7.096 -28.778 1.00 96.94 474 MET A CA 1
ATOM 3473 C C . MET A 1 474 ? 7.045 -5.666 -28.656 1.00 96.94 474 MET A C 1
ATOM 3475 O O . MET A 1 474 ? 6.254 -4.726 -28.582 1.00 96.94 474 MET A O 1
ATOM 3479 N N . ARG A 1 475 ? 8.373 -5.491 -28.695 1.00 97.06 475 ARG A N 1
ATOM 3480 C CA . ARG A 1 475 ? 9.028 -4.177 -28.690 1.00 97.06 475 ARG A CA 1
ATOM 3481 C C . ARG A 1 475 ? 8.578 -3.338 -29.877 1.00 97.06 475 ARG A C 1
ATOM 3483 O O . ARG A 1 475 ? 8.193 -2.185 -29.698 1.00 97.06 475 ARG A O 1
ATOM 3490 N N . ASP A 1 476 ? 8.638 -3.896 -31.082 1.00 97.25 476 ASP A N 1
ATOM 3491 C CA . ASP A 1 476 ? 8.289 -3.182 -32.310 1.00 97.25 476 ASP A CA 1
ATOM 3492 C C . ASP A 1 476 ? 6.825 -2.719 -32.273 1.00 97.25 476 ASP A C 1
ATOM 3494 O O . ASP A 1 476 ? 6.533 -1.575 -32.619 1.00 97.25 476 ASP A O 1
ATOM 3498 N N . ASN A 1 477 ? 5.919 -3.558 -31.757 1.00 97.12 477 ASN A N 1
ATOM 3499 C CA . ASN A 1 477 ? 4.530 -3.179 -31.519 1.00 97.12 477 ASN A CA 1
ATOM 3500 C C . ASN A 1 477 ? 4.410 -2.073 -30.458 1.00 97.12 477 ASN A C 1
ATOM 3502 O O . ASN A 1 477 ? 3.747 -1.072 -30.704 1.00 97.12 477 ASN A O 1
ATOM 3506 N N . LEU A 1 478 ? 5.100 -2.194 -29.316 1.00 96.25 478 LEU A N 1
ATOM 3507 C CA . LEU A 1 478 ? 5.129 -1.172 -28.260 1.00 96.25 478 LEU A CA 1
ATOM 3508 C C . LEU A 1 478 ? 5.598 0.198 -28.784 1.00 96.25 478 LEU A C 1
ATOM 3510 O O . LEU A 1 478 ? 5.108 1.229 -28.316 1.00 96.25 478 LEU A O 1
ATOM 3514 N N . MET A 1 479 ? 6.528 0.209 -29.743 1.00 95.62 479 MET A N 1
ATOM 3515 C CA . MET A 1 479 ? 7.104 1.414 -30.349 1.00 95.62 479 MET A CA 1
ATOM 3516 C C . MET A 1 479 ? 6.354 1.945 -31.568 1.00 95.62 479 MET A C 1
ATOM 3518 O O . MET A 1 479 ? 6.660 3.046 -32.033 1.00 95.62 479 MET A O 1
ATOM 3522 N N . ALA A 1 480 ? 5.380 1.200 -32.085 1.00 96.06 480 ALA A N 1
ATOM 3523 C CA . ALA A 1 480 ? 4.613 1.617 -33.243 1.00 96.06 480 ALA A CA 1
ATOM 3524 C C . ALA A 1 480 ? 3.831 2.912 -32.962 1.00 96.06 480 ALA A C 1
ATOM 3526 O O . ALA A 1 480 ? 3.370 3.168 -31.850 1.00 96.06 480 ALA A O 1
ATOM 3527 N N . ALA A 1 481 ? 3.625 3.722 -34.004 1.00 93.56 481 ALA A N 1
ATOM 3528 C CA . ALA A 1 481 ? 2.734 4.883 -33.926 1.00 93.56 481 ALA A CA 1
ATOM 3529 C C . ALA A 1 481 ? 1.265 4.470 -33.703 1.00 93.56 481 ALA A C 1
ATOM 3531 O O . ALA A 1 481 ? 0.485 5.222 -33.123 1.00 93.56 481 ALA A O 1
ATOM 3532 N N . SER A 1 482 ? 0.899 3.267 -34.154 1.00 95.69 482 SER A N 1
ATOM 3533 C CA . SER A 1 482 ? -0.432 2.669 -34.011 1.00 95.69 482 SER A CA 1
ATOM 3534 C C . SER A 1 482 ? -0.302 1.229 -33.499 1.00 95.69 482 SER A C 1
ATOM 3536 O O . SER A 1 482 ? -0.483 0.283 -34.272 1.00 95.69 482 SER A O 1
ATOM 3538 N N . PRO A 1 483 ? 0.076 1.058 -32.220 1.00 96.69 483 PRO A N 1
ATOM 3539 C CA . PRO A 1 483 ? 0.241 -0.257 -31.615 1.00 96.69 483 PRO A CA 1
ATOM 3540 C C . PRO A 1 483 ? -1.072 -1.044 -31.652 1.00 96.69 483 PRO A C 1
ATOM 3542 O O . PRO A 1 483 ? -2.158 -0.470 -31.551 1.00 96.69 483 PRO A O 1
ATOM 3545 N N . GLN A 1 484 ? -0.968 -2.360 -31.800 1.00 95.75 484 GLN A N 1
ATOM 3546 C CA . GLN A 1 484 ? -2.108 -3.272 -31.759 1.00 95.75 484 GLN A CA 1
ATOM 3547 C C . GLN A 1 484 ? -2.196 -3.961 -30.392 1.00 95.75 484 GLN A C 1
ATOM 3549 O O . GLN A 1 484 ? -1.157 -4.262 -29.797 1.00 95.75 484 GLN A O 1
ATOM 3554 N N . PRO A 1 485 ? -3.408 -4.256 -29.887 1.00 95.94 485 PRO A N 1
ATOM 3555 C CA . PRO A 1 485 ? -3.561 -5.091 -28.703 1.00 95.94 485 PRO A CA 1
ATOM 3556 C C . PRO A 1 485 ? -2.888 -6.458 -28.878 1.00 95.94 485 PRO A C 1
ATOM 3558 O O . PRO A 1 485 ? -2.888 -7.023 -29.973 1.00 95.94 485 PRO A O 1
ATOM 3561 N N . MET A 1 486 ? -2.340 -7.008 -27.795 1.00 95.38 486 MET A N 1
ATOM 3562 C CA . MET A 1 486 ? -1.619 -8.287 -27.812 1.00 95.38 486 MET A CA 1
ATOM 3563 C C . MET A 1 486 ? -2.357 -9.359 -27.019 1.00 95.38 486 MET A C 1
ATOM 3565 O O . MET A 1 486 ? -2.952 -9.084 -25.983 1.00 95.38 486 MET A O 1
ATOM 3569 N N . ASN A 1 487 ? -2.274 -10.609 -27.462 1.00 95.94 487 ASN A N 1
ATOM 3570 C CA . ASN A 1 487 ? -2.747 -11.735 -26.664 1.00 95.94 487 ASN A CA 1
ATOM 3571 C C . ASN A 1 487 ? -1.629 -12.184 -25.728 1.00 95.94 487 ASN A C 1
ATOM 3573 O O . ASN A 1 487 ? -0.542 -12.541 -26.190 1.00 95.94 487 ASN A O 1
ATOM 3577 N N . LEU A 1 488 ? -1.901 -12.161 -24.424 1.00 96.50 488 LEU A N 1
ATOM 3578 C CA . LEU A 1 488 ? -0.950 -12.580 -23.400 1.00 96.50 488 LEU A CA 1
ATOM 3579 C C . LEU A 1 488 ? -1.457 -13.838 -22.701 1.00 96.50 488 LEU A C 1
ATOM 3581 O O . LEU A 1 488 ? -2.637 -13.941 -22.368 1.00 96.50 488 LEU A O 1
ATOM 3585 N N . SER A 1 489 ? -0.551 -14.773 -22.442 1.00 96.44 489 SER A N 1
ATOM 3586 C CA . SER A 1 489 ? -0.789 -15.987 -21.658 1.00 96.44 489 SER A CA 1
ATOM 3587 C C . SER A 1 489 ? 0.305 -16.177 -20.619 1.00 96.44 489 SER A C 1
ATOM 3589 O O . SER A 1 489 ? 1.435 -15.732 -20.825 1.00 96.44 489 SER A O 1
ATOM 3591 N N . TRP A 1 490 ? -0.004 -16.849 -19.512 1.00 96.00 490 TRP A N 1
ATOM 3592 C CA . TRP A 1 490 ? 0.980 -17.122 -18.470 1.00 96.00 490 TRP A CA 1
ATOM 3593 C C . TRP A 1 490 ? 0.814 -18.480 -17.799 1.00 96.00 490 TRP A C 1
ATOM 3595 O O . TRP A 1 490 ? -0.280 -19.045 -17.732 1.00 96.00 490 TRP A O 1
ATOM 3605 N N . THR A 1 491 ? 1.924 -18.999 -17.274 1.00 94.25 491 THR A N 1
ATOM 3606 C CA . THR A 1 491 ? 1.909 -20.193 -16.422 1.00 94.25 491 THR A CA 1
ATOM 3607 C C . THR A 1 491 ? 1.222 -19.901 -15.088 1.00 94.25 491 THR A C 1
ATOM 3609 O O . THR A 1 491 ? 1.142 -18.756 -14.640 1.00 94.25 491 THR A O 1
ATOM 3612 N N . ALA A 1 492 ? 0.700 -20.944 -14.439 1.00 91.44 492 ALA A N 1
ATOM 3613 C CA . ALA A 1 492 ? 0.150 -20.804 -13.097 1.00 91.44 492 ALA A CA 1
ATOM 3614 C C . ALA A 1 492 ? 1.234 -20.352 -12.110 1.00 91.44 492 ALA A C 1
ATOM 3616 O O . ALA A 1 492 ? 2.375 -20.803 -12.200 1.00 91.44 492 ALA A O 1
ATOM 3617 N N . LEU A 1 493 ? 0.851 -19.499 -11.158 1.00 92.56 493 LEU A N 1
ATOM 3618 C CA . LEU A 1 493 ? 1.670 -19.226 -9.984 1.00 92.56 493 LEU A CA 1
ATOM 3619 C C . LEU A 1 493 ? 1.808 -20.533 -9.174 1.00 92.56 493 LEU A C 1
ATOM 3621 O O . LEU A 1 493 ? 0.777 -21.122 -8.828 1.00 92.56 493 LEU A O 1
ATOM 3625 N N . PRO A 1 494 ? 3.034 -21.015 -8.901 1.00 89.62 494 PRO A N 1
ATOM 3626 C CA . PRO A 1 494 ? 3.243 -22.163 -8.022 1.00 89.62 494 PRO A CA 1
ATOM 3627 C C . PRO A 1 494 ? 2.735 -21.898 -6.601 1.00 89.62 494 PRO A C 1
ATOM 3629 O O . PRO A 1 494 ? 2.570 -20.749 -6.195 1.00 89.62 494 PRO A O 1
ATOM 3632 N N . ALA A 1 495 ? 2.498 -22.962 -5.830 1.00 89.12 495 ALA A N 1
ATOM 3633 C CA . ALA A 1 495 ? 2.139 -22.813 -4.423 1.00 89.12 495 ALA A CA 1
ATOM 3634 C C . ALA A 1 495 ? 3.238 -22.043 -3.678 1.00 89.12 495 ALA A C 1
ATOM 3636 O O . ALA A 1 495 ? 4.425 -22.326 -3.853 1.00 89.12 495 ALA A O 1
ATOM 3637 N N . ALA A 1 496 ? 2.834 -21.077 -2.855 1.00 89.69 496 ALA A N 1
ATOM 3638 C CA . ALA A 1 496 ? 3.773 -20.312 -2.057 1.00 89.69 496 ALA A CA 1
ATOM 3639 C C . ALA A 1 496 ? 4.502 -21.222 -1.045 1.00 89.69 496 ALA A C 1
ATOM 3641 O O . ALA A 1 496 ? 3.886 -22.168 -0.541 1.00 89.69 496 ALA A O 1
ATOM 3642 N N . PRO A 1 497 ? 5.772 -20.933 -0.695 1.00 87.38 497 PRO A N 1
ATOM 3643 C CA . PRO A 1 497 ? 6.543 -21.733 0.263 1.00 87.38 497 PRO A CA 1
ATOM 3644 C C . PRO A 1 497 ? 5.854 -21.945 1.621 1.00 87.38 497 PRO A C 1
ATOM 3646 O O . PRO A 1 497 ? 6.020 -22.987 2.246 1.00 87.38 497 PRO A O 1
ATOM 3649 N N . ASP A 1 498 ? 5.050 -20.978 2.064 1.00 86.75 498 ASP A N 1
ATOM 3650 C CA . ASP A 1 498 ? 4.300 -21.008 3.325 1.00 86.75 498 ASP A CA 1
ATOM 3651 C C . ASP A 1 498 ? 2.843 -21.485 3.171 1.00 86.75 498 ASP A C 1
ATOM 3653 O O . ASP A 1 498 ? 2.058 -21.404 4.114 1.00 86.75 498 ASP A O 1
ATOM 3657 N N . GLY A 1 499 ? 2.456 -21.967 1.986 1.00 87.94 499 GLY A N 1
ATOM 3658 C CA . GLY A 1 499 ? 1.116 -22.484 1.703 1.00 87.94 499 GLY A CA 1
ATOM 3659 C C . GLY A 1 499 ? 0.022 -21.421 1.566 1.00 87.94 499 GLY A C 1
ATOM 3660 O O . GLY A 1 499 ? -1.148 -21.782 1.422 1.00 87.94 499 GLY A O 1
ATOM 3661 N N . ARG A 1 500 ? 0.357 -20.122 1.591 1.00 87.56 500 ARG A N 1
ATOM 3662 C CA . ARG A 1 500 ? -0.629 -19.049 1.402 1.00 87.56 500 ARG A CA 1
ATOM 3663 C C . ARG A 1 500 ? -1.212 -19.051 -0.008 1.00 87.56 500 ARG A C 1
ATOM 3665 O O . ARG A 1 500 ? -0.521 -19.295 -0.998 1.00 87.56 500 ARG A O 1
ATOM 3672 N N . ALA A 1 501 ? -2.497 -18.723 -0.088 1.00 92.00 501 ALA A N 1
ATOM 3673 C CA . ALA A 1 501 ? -3.193 -18.542 -1.350 1.00 92.00 501 ALA A CA 1
ATOM 3674 C C . ALA A 1 501 ? -2.956 -17.131 -1.902 1.00 92.00 501 ALA A C 1
ATOM 3676 O O . ALA A 1 501 ? -3.035 -16.143 -1.173 1.00 92.00 501 ALA A O 1
ATOM 3677 N N . PHE A 1 502 ? -2.732 -17.056 -3.211 1.00 93.94 502 PHE A N 1
ATOM 3678 C CA . PHE A 1 502 ? -2.597 -15.814 -3.959 1.00 93.94 502 PHE A CA 1
ATOM 3679 C C . PHE A 1 502 ? -3.610 -15.796 -5.102 1.00 93.94 502 PHE A C 1
ATOM 3681 O O . PHE A 1 502 ? -3.724 -16.762 -5.857 1.00 93.94 502 PHE A O 1
ATOM 3688 N N . GLY A 1 503 ? -4.311 -14.677 -5.246 1.00 93.56 503 GLY A N 1
ATOM 3689 C CA . GLY A 1 503 ? -5.248 -14.426 -6.335 1.00 93.56 503 GLY A CA 1
ATOM 3690 C C . GLY A 1 503 ? -4.620 -13.492 -7.360 1.00 93.56 503 GLY A C 1
ATOM 3691 O O . GLY A 1 503 ? -3.905 -12.554 -6.993 1.00 93.56 503 GLY A O 1
ATOM 3692 N N . LEU A 1 504 ? -4.872 -13.731 -8.651 1.00 95.25 504 LEU A N 1
ATOM 3693 C CA . LEU A 1 504 ? -4.487 -12.774 -9.686 1.00 95.25 504 LEU A CA 1
ATOM 3694 C C . LEU A 1 504 ? -5.286 -11.482 -9.484 1.00 95.25 504 LEU A C 1
ATOM 3696 O O . LEU A 1 504 ? -6.510 -11.482 -9.601 1.00 95.25 504 LEU A O 1
ATOM 3700 N N . TRP A 1 505 ? -4.597 -10.375 -9.216 1.00 94.38 505 TRP A N 1
ATOM 3701 C CA . TRP A 1 505 ? -5.233 -9.065 -9.132 1.00 94.38 505 TRP A CA 1
ATOM 3702 C C . TRP A 1 505 ? -5.447 -8.467 -10.518 1.00 94.38 505 TRP A C 1
ATOM 3704 O O . TRP A 1 505 ? -6.515 -7.931 -10.809 1.00 94.38 505 TRP A O 1
ATOM 3714 N N . GLY A 1 506 ? -4.450 -8.568 -11.395 1.00 95.44 506 GLY A N 1
ATOM 3715 C CA . GLY A 1 506 ? -4.566 -8.047 -12.749 1.00 95.44 506 GLY A CA 1
ATOM 3716 C C . GLY A 1 506 ? -3.248 -7.974 -13.499 1.00 95.44 506 GLY A C 1
ATOM 3717 O O . GLY A 1 506 ? -2.206 -8.443 -13.035 1.00 95.44 506 GLY A O 1
ATOM 3718 N N . LEU A 1 507 ? -3.343 -7.370 -14.678 1.00 96.06 507 LEU A N 1
ATOM 3719 C CA . LEU A 1 507 ? -2.242 -7.085 -15.579 1.00 96.06 507 LEU A CA 1
ATOM 3720 C C . LEU A 1 507 ? -2.158 -5.588 -15.834 1.00 96.06 507 LEU A C 1
ATOM 3722 O O . LEU A 1 507 ? -3.184 -4.903 -15.835 1.00 96.06 507 LEU A O 1
ATOM 3726 N N . SER A 1 508 ? -0.956 -5.099 -16.117 1.00 96.62 508 SER A N 1
ATOM 3727 C CA . SER A 1 508 ? -0.769 -3.733 -16.592 1.00 96.62 508 SER A CA 1
ATOM 3728 C C . SER A 1 508 ? 0.220 -3.632 -17.738 1.00 96.62 508 SER A C 1
ATOM 3730 O O . SER A 1 508 ? 1.202 -4.361 -17.779 1.00 96.62 508 SER A O 1
ATOM 3732 N N . GLU A 1 509 ? -0.034 -2.696 -18.647 1.00 97.38 509 GLU A N 1
ATOM 3733 C CA . GLU A 1 509 ? 0.984 -2.096 -19.505 1.00 97.38 509 GLU A CA 1
ATOM 3734 C C . GLU A 1 509 ? 1.403 -0.804 -18.816 1.00 97.38 509 GLU A C 1
ATOM 3736 O O . GLU A 1 509 ? 0.540 0.007 -18.473 1.00 97.38 509 GLU A O 1
ATOM 3741 N N . TYR A 1 510 ? 2.701 -0.581 -18.657 1.00 97.44 510 TYR A N 1
ATOM 3742 C CA . TYR A 1 510 ? 3.237 0.719 -18.285 1.00 97.44 510 TYR A CA 1
ATOM 3743 C C . TYR A 1 510 ? 4.302 1.161 -19.282 1.00 97.44 510 TYR A C 1
ATOM 3745 O O . TYR A 1 510 ? 5.063 0.351 -19.800 1.00 97.44 510 TYR A O 1
ATOM 3753 N N . PHE A 1 511 ? 4.384 2.460 -19.557 1.00 97.56 511 PHE A N 1
ATOM 3754 C CA . PHE A 1 511 ? 5.530 3.035 -20.259 1.00 97.56 511 PHE A CA 1
ATOM 3755 C C . PHE A 1 511 ? 5.786 4.469 -19.820 1.00 97.56 511 PHE A C 1
ATOM 3757 O O . PHE A 1 511 ? 4.903 5.148 -19.294 1.00 97.56 511 PHE A O 1
ATOM 3764 N N . GLN A 1 512 ? 6.989 4.961 -20.101 1.00 96.94 512 GLN A N 1
ATOM 3765 C CA . GLN A 1 512 ? 7.374 6.348 -19.847 1.00 96.94 512 GLN A CA 1
ATOM 3766 C C . GLN A 1 512 ? 8.334 6.880 -20.910 1.00 96.94 512 GLN A C 1
ATOM 3768 O O . GLN A 1 512 ? 8.953 6.121 -21.660 1.00 96.94 512 GLN A O 1
ATOM 3773 N N . GLY A 1 513 ? 8.455 8.204 -20.962 1.00 95.94 513 GLY A N 1
ATOM 3774 C CA . GLY A 1 513 ? 9.340 8.882 -21.896 1.00 95.94 513 GLY A CA 1
ATOM 3775 C C . GLY A 1 513 ? 9.420 10.394 -21.681 1.00 95.94 513 GLY A C 1
ATOM 3776 O O . GLY A 1 513 ? 8.553 10.968 -21.012 1.00 95.94 513 GLY A O 1
ATOM 3777 N N . PRO A 1 514 ? 10.443 11.058 -22.245 1.00 96.56 514 PRO A N 1
ATOM 3778 C CA . PRO A 1 514 ? 10.612 12.495 -22.112 1.00 96.56 514 PRO A CA 1
ATOM 3779 C C . PRO A 1 514 ? 9.539 13.272 -22.872 1.00 96.56 514 PRO A C 1
ATOM 3781 O O . PRO A 1 514 ? 9.005 12.823 -23.891 1.00 96.56 514 PRO A O 1
ATOM 3784 N N . LYS A 1 515 ? 9.255 14.487 -22.402 1.00 96.44 515 LYS A N 1
ATOM 3785 C CA . LYS A 1 515 ? 8.458 15.454 -23.153 1.00 96.44 515 LYS A CA 1
ATOM 3786 C C . LYS A 1 515 ? 9.173 15.861 -24.452 1.00 96.44 515 LYS A C 1
ATOM 3788 O O . LYS A 1 515 ? 10.395 15.997 -24.518 1.00 96.44 515 LYS A O 1
ATOM 3793 N N . ALA A 1 516 ? 8.392 16.082 -25.503 1.00 94.00 516 ALA A N 1
ATOM 3794 C CA . ALA A 1 516 ? 8.844 16.639 -26.765 1.00 94.00 516 ALA A CA 1
ATOM 3795 C C . ALA A 1 516 ? 9.413 18.055 -26.570 1.00 94.00 516 ALA A C 1
ATOM 3797 O O . ALA A 1 516 ? 8.837 18.898 -25.872 1.00 94.00 516 ALA A O 1
ATOM 3798 N N . GLY A 1 517 ? 10.563 18.305 -27.199 1.00 91.62 517 GLY A N 1
ATOM 3799 C CA . GLY A 1 517 ? 11.296 19.566 -27.079 1.00 91.62 517 GLY A CA 1
ATOM 3800 C C . GLY A 1 517 ? 12.183 19.680 -25.835 1.00 91.62 517 GLY A C 1
ATOM 3801 O O . GLY A 1 517 ? 12.761 20.742 -25.620 1.00 91.62 517 GLY A O 1
ATOM 3802 N N . ASN A 1 518 ? 12.320 18.621 -25.026 1.00 92.75 518 ASN A N 1
ATOM 3803 C CA . ASN A 1 518 ? 13.371 18.570 -24.009 1.00 92.75 518 ASN A CA 1
ATOM 3804 C C . ASN A 1 518 ? 14.754 18.743 -24.665 1.00 92.75 518 ASN A C 1
ATOM 3806 O O . ASN A 1 518 ? 14.987 18.259 -25.776 1.00 92.75 518 ASN A O 1
ATOM 3810 N N . ALA A 1 519 ? 15.682 19.407 -23.967 1.00 84.38 519 ALA A N 1
ATOM 3811 C CA . ALA A 1 519 ? 17.081 19.465 -24.388 1.00 84.38 519 ALA A CA 1
ATOM 3812 C C . ALA A 1 519 ? 17.657 18.044 -24.537 1.00 84.38 519 ALA A C 1
ATOM 3814 O O . ALA A 1 519 ? 17.214 17.118 -23.851 1.00 84.38 519 ALA A O 1
ATOM 3815 N N . ASN A 1 520 ? 18.639 17.866 -25.428 1.00 76.00 520 ASN A N 1
ATOM 3816 C CA . ASN A 1 520 ? 19.208 16.549 -25.731 1.00 76.00 520 ASN A CA 1
ATOM 3817 C C . ASN A 1 520 ? 19.576 15.788 -24.442 1.00 76.00 520 ASN A C 1
ATOM 3819 O O . ASN A 1 520 ? 20.313 16.300 -23.602 1.00 76.00 520 ASN A O 1
ATOM 3823 N N . ASN A 1 521 ? 19.066 14.558 -24.317 1.00 76.38 521 ASN A N 1
ATOM 3824 C CA . ASN A 1 521 ? 19.240 13.631 -23.186 1.00 76.38 521 ASN A CA 1
ATOM 3825 C C . ASN A 1 521 ? 18.506 13.978 -21.874 1.00 76.38 521 ASN A C 1
ATOM 3827 O O . ASN A 1 521 ? 18.666 13.253 -20.892 1.00 76.38 521 ASN A O 1
ATOM 3831 N N . ALA A 1 522 ? 17.681 15.028 -21.823 1.00 89.44 522 ALA A N 1
ATOM 3832 C CA . ALA A 1 522 ? 16.885 15.319 -20.630 1.00 89.44 522 ALA A CA 1
ATOM 3833 C C . ALA A 1 522 ? 15.623 14.437 -20.559 1.00 89.44 522 ALA A C 1
ATOM 3835 O O . ALA A 1 522 ? 14.688 14.595 -21.348 1.00 89.44 522 ALA A O 1
ATOM 3836 N N . SER A 1 523 ? 15.571 13.538 -19.570 1.00 91.25 523 SER A N 1
ATOM 3837 C CA . SER A 1 523 ? 14.414 12.658 -19.330 1.00 91.25 523 SER A CA 1
ATOM 3838 C C . SER A 1 523 ? 13.191 13.382 -18.759 1.00 91.25 523 SER A C 1
ATOM 3840 O O . SER A 1 523 ? 12.075 12.890 -18.911 1.00 91.25 523 SER A O 1
ATOM 3842 N N . TYR A 1 524 ? 13.389 14.531 -18.104 1.00 95.25 524 TYR A N 1
ATOM 3843 C CA . TYR A 1 524 ? 12.343 15.273 -17.400 1.00 95.25 524 TYR A CA 1
ATOM 3844 C C . TYR A 1 524 ? 12.237 16.727 -17.903 1.00 95.25 524 TYR A C 1
ATOM 3846 O O . TYR A 1 524 ? 13.266 17.308 -18.254 1.00 95.25 524 TYR A O 1
ATOM 3854 N N . PRO A 1 525 ? 11.034 17.335 -17.930 1.00 96.50 525 PRO A N 1
ATOM 3855 C CA . PRO A 1 525 ? 9.747 16.724 -17.601 1.00 96.50 525 PRO A CA 1
ATOM 3856 C C . PRO A 1 525 ? 9.413 15.552 -18.528 1.00 96.50 525 PRO A C 1
ATOM 3858 O O . PRO A 1 525 ? 9.851 15.506 -19.681 1.00 96.50 525 PRO A O 1
ATOM 3861 N N . GLY A 1 526 ? 8.681 14.583 -17.991 1.00 96.69 526 GLY A N 1
ATOM 3862 C CA . GLY A 1 526 ? 8.314 13.361 -18.696 1.00 96.69 526 GLY A CA 1
ATOM 3863 C C . GLY A 1 526 ? 6.809 13.138 -18.740 1.00 96.69 526 GLY A C 1
ATOM 3864 O O . GLY A 1 526 ? 6.029 13.811 -18.063 1.00 96.69 526 GLY A O 1
ATOM 3865 N N . TYR A 1 527 ? 6.419 12.120 -19.495 1.00 97.38 527 TYR A N 1
ATOM 3866 C CA . TYR A 1 527 ? 5.087 11.533 -19.472 1.00 97.38 527 TYR A CA 1
ATOM 3867 C C . TYR A 1 527 ? 5.188 10.040 -19.174 1.00 97.38 527 TYR A C 1
ATOM 3869 O O . TYR A 1 527 ? 6.199 9.397 -19.461 1.00 97.38 527 TYR A O 1
ATOM 3877 N N . ARG A 1 528 ? 4.114 9.483 -18.628 1.00 95.94 528 ARG A N 1
ATOM 3878 C CA . ARG A 1 528 ? 3.961 8.041 -18.421 1.00 95.94 528 ARG A CA 1
ATOM 3879 C C . ARG A 1 528 ? 2.543 7.590 -18.733 1.00 95.94 528 ARG A C 1
ATOM 3881 O O . ARG A 1 528 ? 1.636 8.410 -18.773 1.00 95.94 528 ARG A O 1
ATOM 3888 N N . SER A 1 529 ? 2.331 6.308 -18.946 1.00 95.62 529 SER A N 1
ATOM 3889 C CA . SER A 1 529 ? 0.997 5.741 -19.108 1.00 95.62 529 SER A CA 1
ATOM 3890 C C . SER A 1 529 ? 0.921 4.435 -18.355 1.00 95.62 529 SER A C 1
ATOM 3892 O O . SER A 1 529 ? 1.914 3.717 -18.287 1.00 95.62 529 SER A O 1
ATOM 3894 N N . ILE A 1 530 ? -0.257 4.139 -17.816 1.00 94.69 530 ILE A N 1
ATOM 3895 C CA . ILE A 1 530 ? -0.578 2.821 -17.292 1.00 94.69 530 ILE A CA 1
ATOM 3896 C C . ILE A 1 530 ? -1.975 2.420 -17.754 1.00 94.69 530 ILE A C 1
ATOM 3898 O O . ILE A 1 530 ? -2.921 3.203 -17.636 1.00 94.69 530 ILE A O 1
ATOM 3902 N N . ALA A 1 531 ? -2.094 1.213 -18.292 1.00 93.94 531 ALA A N 1
ATOM 3903 C CA . ALA A 1 531 ? -3.357 0.599 -18.675 1.00 93.94 531 ALA A CA 1
ATOM 3904 C C . ALA A 1 531 ? -3.501 -0.724 -17.927 1.00 93.94 531 ALA A C 1
ATOM 3906 O O . ALA A 1 531 ? -2.542 -1.486 -17.853 1.00 93.94 531 ALA A O 1
ATOM 3907 N N . TYR A 1 532 ? -4.686 -0.995 -17.383 1.00 93.81 532 TYR A N 1
ATOM 3908 C CA . TYR A 1 532 ? -4.952 -2.181 -16.569 1.00 93.81 532 TYR A CA 1
ATOM 3909 C C . TYR A 1 532 ? -5.944 -3.128 -17.246 1.00 93.81 532 TYR A C 1
ATOM 3911 O O . TYR A 1 532 ? -6.836 -2.695 -17.976 1.00 93.81 532 TYR A O 1
ATOM 3919 N N . GLN A 1 533 ? -5.809 -4.420 -16.951 1.00 94.88 533 GLN A N 1
ATOM 3920 C CA . GLN A 1 533 ? -6.758 -5.478 -17.294 1.00 94.88 533 GLN A CA 1
ATOM 3921 C C . GLN A 1 533 ? -6.972 -6.399 -16.086 1.00 94.88 533 GLN A C 1
ATOM 3923 O O . GLN A 1 533 ? -6.020 -6.752 -15.390 1.00 94.88 533 GLN A O 1
ATOM 3928 N N . HIS A 1 534 ? -8.216 -6.828 -15.863 1.00 95.19 534 HIS A N 1
ATOM 3929 C CA . HIS A 1 534 ? -8.604 -7.678 -14.730 1.00 95.19 534 HIS A CA 1
ATOM 3930 C C . HIS A 1 534 ? -9.395 -8.907 -15.223 1.00 95.19 534 HIS A C 1
ATOM 3932 O O . HIS A 1 534 ? -10.620 -8.928 -15.134 1.00 95.19 534 HIS A O 1
ATOM 3938 N N . PRO A 1 535 ? -8.725 -9.936 -15.779 1.00 92.38 535 PRO A N 1
ATOM 3939 C CA . PRO A 1 535 ? -9.381 -11.089 -16.416 1.00 92.38 535 PRO A CA 1
ATOM 3940 C C . PRO A 1 535 ? -10.019 -12.104 -15.438 1.00 92.38 535 PRO A C 1
ATOM 3942 O O . PRO A 1 535 ? -10.506 -13.146 -15.870 1.00 92.38 535 PRO A O 1
ATOM 3945 N N . GLY A 1 536 ? -10.030 -11.819 -14.132 1.00 90.62 536 GLY A N 1
ATOM 3946 C CA . GLY A 1 536 ? -10.489 -12.719 -13.069 1.00 90.62 536 GLY A CA 1
ATOM 3947 C C . GLY A 1 536 ? -9.338 -13.453 -12.373 1.00 90.62 536 GLY A C 1
ATOM 3948 O O . GLY A 1 536 ? -8.291 -13.708 -12.970 1.00 90.62 536 GLY A O 1
ATOM 3949 N N . SER A 1 537 ? -9.522 -13.812 -11.099 1.00 90.69 537 SER A N 1
ATOM 3950 C CA . SER A 1 537 ? -8.408 -14.210 -10.222 1.00 90.69 537 SER A CA 1
ATOM 3951 C C . SER A 1 537 ? -7.761 -15.564 -10.539 1.00 90.69 537 SER A C 1
ATOM 3953 O O . SER A 1 537 ? -6.651 -15.842 -10.084 1.00 90.69 537 SER A O 1
ATOM 3955 N N . GLN A 1 538 ? -8.409 -16.383 -11.373 1.00 89.81 538 GLN A N 1
ATOM 3956 C CA . GLN A 1 538 ? -7.899 -17.679 -11.840 1.00 89.81 538 GLN A CA 1
ATOM 3957 C C . GLN A 1 538 ? -7.498 -17.684 -13.322 1.00 89.81 538 GLN A C 1
ATOM 3959 O O . GLN A 1 538 ? -7.119 -18.726 -13.861 1.00 89.81 538 GLN A O 1
ATOM 3964 N N . ALA A 1 539 ? -7.562 -16.536 -14.002 1.00 93.56 539 ALA A N 1
ATOM 3965 C CA . ALA A 1 539 ? -7.225 -16.460 -15.416 1.00 93.56 539 ALA A CA 1
ATOM 3966 C C . ALA A 1 539 ? -5.756 -16.831 -15.688 1.00 93.56 539 ALA A C 1
ATOM 3968 O O . ALA A 1 539 ? -4.860 -16.670 -14.847 1.00 93.56 539 ALA A O 1
ATOM 3969 N N . ARG A 1 540 ? -5.521 -17.344 -16.900 1.00 95.00 540 ARG A N 1
ATOM 3970 C CA . ARG A 1 540 ? -4.195 -17.719 -17.434 1.00 95.00 540 ARG A CA 1
ATOM 3971 C C . ARG A 1 540 ? -3.887 -17.084 -18.788 1.00 95.00 540 ARG A C 1
ATOM 3973 O O . ARG A 1 540 ? -2.850 -17.352 -19.385 1.00 95.00 540 ARG A O 1
ATOM 3980 N N . SER A 1 541 ? -4.807 -16.270 -19.289 1.00 95.88 541 SER A N 1
ATOM 3981 C CA . SER A 1 541 ? -4.624 -15.490 -20.503 1.00 95.88 541 SER A CA 1
ATOM 3982 C C . SER A 1 541 ? -5.582 -14.308 -20.528 1.00 95.88 541 SER A C 1
ATOM 3984 O O . SER A 1 541 ? -6.593 -14.301 -19.822 1.00 95.88 541 SER A O 1
ATOM 3986 N N . VAL A 1 542 ? -5.256 -13.321 -21.354 1.00 95.12 542 VAL A N 1
ATOM 3987 C CA . VAL A 1 542 ? -6.155 -12.240 -21.744 1.00 95.12 542 VAL A CA 1
ATOM 3988 C C . VAL A 1 542 ? -6.069 -12.061 -23.257 1.00 95.12 542 VAL A C 1
ATOM 3990 O O . VAL A 1 542 ? -4.979 -12.010 -23.836 1.00 95.12 542 VAL A O 1
ATOM 3993 N N . GLY A 1 543 ? -7.233 -11.995 -23.900 1.00 90.44 543 GLY A N 1
ATOM 3994 C CA . GLY A 1 543 ? -7.329 -11.568 -25.290 1.00 90.44 543 GLY A CA 1
ATOM 3995 C C . GLY A 1 543 ? -7.255 -10.046 -25.355 1.00 90.44 543 GLY A C 1
ATOM 3996 O O . GLY A 1 543 ? -7.948 -9.378 -24.594 1.00 90.44 543 GLY A O 1
ATOM 3997 N N . ALA A 1 544 ? -6.437 -9.507 -26.258 1.00 91.56 544 ALA A N 1
ATOM 3998 C CA . ALA A 1 544 ? -6.327 -8.069 -26.509 1.00 91.56 544 ALA A CA 1
ATOM 3999 C C . ALA A 1 544 ? -5.904 -7.209 -25.293 1.00 91.56 544 ALA A C 1
ATOM 4001 O O . ALA A 1 544 ? -6.539 -6.200 -24.982 1.00 91.56 544 ALA A O 1
ATOM 4002 N N . MET A 1 545 ? -4.786 -7.557 -24.645 1.00 94.50 545 MET A N 1
ATOM 4003 C CA . MET A 1 545 ? -4.073 -6.640 -23.749 1.00 94.50 545 MET A CA 1
ATOM 4004 C C . MET A 1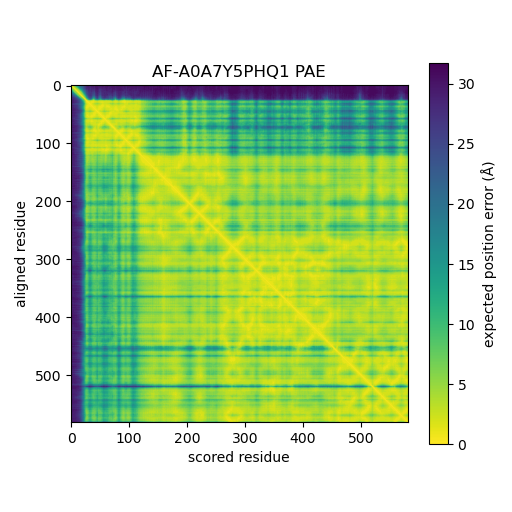 545 ? -3.798 -5.317 -24.483 1.00 94.50 545 MET A C 1
ATOM 4006 O O . MET A 1 545 ? -3.157 -5.348 -25.540 1.00 94.50 545 MET A O 1
ATOM 4010 N N . PRO A 1 546 ? -4.245 -4.165 -23.952 1.00 93.12 546 PRO A N 1
ATOM 4011 C CA . PRO A 1 546 ? -3.955 -2.875 -24.554 1.00 93.12 546 PRO A CA 1
ATOM 4012 C C . PRO A 1 546 ? -2.450 -2.636 -24.672 1.00 93.12 546 PRO A C 1
ATOM 4014 O O . PRO A 1 546 ? -1.690 -2.904 -23.743 1.00 93.12 546 PRO A O 1
ATOM 4017 N N . VAL A 1 547 ? -2.045 -2.104 -25.822 1.00 96.19 547 VAL A N 1
ATOM 4018 C CA . VAL A 1 547 ? -0.725 -1.508 -26.022 1.00 96.19 547 VAL A CA 1
ATOM 4019 C C . VAL A 1 547 ? -0.983 -0.081 -26.461 1.00 96.19 547 VAL A C 1
ATOM 4021 O O . VAL A 1 547 ? -1.564 0.157 -27.517 1.00 96.19 547 VAL A O 1
ATOM 4024 N N . THR A 1 548 ? -0.646 0.872 -25.608 1.00 96.62 548 THR A N 1
ATOM 4025 C CA . THR A 1 548 ? -1.125 2.246 -25.712 1.00 96.62 548 THR A CA 1
ATOM 4026 C C . THR A 1 548 ? -0.117 3.080 -26.498 1.00 96.62 548 THR A C 1
ATOM 4028 O O . THR A 1 548 ? 1.088 3.015 -26.254 1.00 96.62 548 THR A O 1
ATOM 4031 N N . ALA A 1 549 ? -0.567 3.880 -27.467 1.00 96.38 549 ALA A N 1
ATOM 4032 C CA . ALA A 1 549 ? 0.324 4.783 -28.200 1.00 96.38 549 ALA A CA 1
ATOM 4033 C C . ALA A 1 549 ? 0.949 5.825 -27.255 1.00 96.38 549 ALA A C 1
ATOM 4035 O O . ALA A 1 549 ? 0.351 6.205 -26.246 1.00 96.38 549 ALA A O 1
ATOM 4036 N N . LYS A 1 550 ? 2.149 6.327 -27.577 1.00 95.12 550 LYS A N 1
ATOM 4037 C CA . LYS A 1 550 ? 2.727 7.430 -26.795 1.00 95.12 550 LYS A CA 1
ATOM 4038 C C . LYS A 1 550 ? 1.831 8.681 -26.891 1.00 95.12 550 LYS A C 1
ATOM 4040 O O . LYS A 1 550 ? 1.300 8.947 -27.972 1.00 95.12 550 LYS A O 1
ATOM 4045 N N . PRO A 1 551 ? 1.708 9.493 -25.825 1.00 94.88 551 PRO A N 1
ATOM 4046 C CA . PRO A 1 551 ? 1.090 10.813 -25.921 1.00 94.88 551 PRO A CA 1
ATOM 4047 C C . PRO A 1 551 ? 1.755 11.668 -27.009 1.00 94.88 551 PRO A C 1
ATOM 4049 O O . PRO A 1 551 ? 2.959 11.542 -27.251 1.00 94.88 551 PRO A O 1
ATOM 4052 N N . ALA A 1 552 ? 0.992 12.564 -27.640 1.00 93.50 552 ALA A N 1
ATOM 4053 C CA . ALA A 1 552 ? 1.509 13.451 -28.689 1.00 93.50 552 ALA A CA 1
ATOM 4054 C C . ALA A 1 552 ? 2.722 14.270 -28.208 1.00 93.50 552 ALA A C 1
ATOM 4056 O O . ALA A 1 552 ? 3.726 14.360 -28.913 1.00 93.50 552 ALA A O 1
ATOM 4057 N N . ASP A 1 553 ? 2.664 14.751 -26.964 1.00 95.12 553 ASP A N 1
ATOM 4058 C CA . ASP A 1 553 ? 3.713 15.559 -26.340 1.00 95.12 553 ASP A CA 1
ATOM 4059 C C . ASP A 1 553 ? 4.876 14.743 -25.762 1.00 95.12 553 ASP A C 1
ATOM 4061 O O . ASP A 1 553 ? 5.787 15.319 -25.173 1.00 95.12 553 ASP A O 1
ATOM 4065 N N . MET A 1 554 ? 4.881 13.415 -25.899 1.00 96.06 554 MET A N 1
ATOM 4066 C CA . MET A 1 554 ? 6.029 12.571 -25.553 1.00 96.06 554 MET A CA 1
ATOM 4067 C C . MET A 1 554 ? 6.928 12.414 -26.784 1.00 96.06 554 MET A C 1
ATOM 4069 O O . MET A 1 554 ? 6.435 12.099 -27.866 1.00 96.06 554 MET A O 1
ATOM 4073 N N . SER A 1 555 ? 8.244 12.583 -26.653 1.00 93.94 555 SER A N 1
ATOM 4074 C CA . SER A 1 555 ? 9.171 12.438 -27.788 1.00 93.94 555 SER A CA 1
ATOM 4075 C C . SER A 1 555 ? 9.287 10.981 -28.249 1.00 93.94 555 SER A C 1
ATOM 4077 O O . SER A 1 555 ? 9.061 10.680 -29.420 1.00 93.94 555 SER A O 1
ATOM 4079 N N . ALA A 1 556 ? 9.562 10.070 -27.320 1.00 92.62 556 ALA A N 1
ATOM 4080 C CA . ALA A 1 556 ? 9.654 8.631 -27.538 1.00 92.62 556 ALA A CA 1
ATOM 4081 C C . ALA A 1 556 ? 9.355 7.884 -26.234 1.00 92.62 556 ALA A C 1
ATOM 4083 O O . ALA A 1 556 ? 9.533 8.446 -25.155 1.00 92.62 556 ALA A O 1
ATOM 4084 N N . LYS A 1 557 ? 8.954 6.610 -26.324 1.00 95.62 557 LYS A N 1
ATOM 4085 C CA . LYS A 1 557 ? 8.988 5.716 -25.161 1.00 95.62 557 LYS A CA 1
ATOM 4086 C C . LYS A 1 557 ? 10.442 5.318 -24.913 1.00 95.62 557 LYS A C 1
ATOM 4088 O O . LYS A 1 557 ? 11.110 4.845 -25.829 1.00 95.62 557 LYS A O 1
ATOM 4093 N N . THR A 1 558 ? 10.924 5.522 -23.694 1.00 94.75 558 THR A N 1
ATOM 4094 C CA . THR A 1 558 ? 12.282 5.136 -23.268 1.00 94.75 558 THR A CA 1
ATOM 4095 C C . THR A 1 558 ? 12.271 3.981 -22.276 1.00 94.75 558 THR A C 1
ATOM 4097 O O . THR A 1 558 ? 13.324 3.545 -21.845 1.00 94.75 558 THR A O 1
ATOM 4100 N N . TYR A 1 559 ? 11.084 3.537 -21.872 1.00 96.94 559 TYR A N 1
ATOM 4101 C CA . TYR A 1 559 ? 10.863 2.356 -21.053 1.00 96.94 559 TYR A CA 1
ATOM 4102 C C . TYR A 1 559 ? 9.441 1.863 -21.289 1.00 96.94 559 TYR A C 1
ATOM 4104 O O . TYR A 1 559 ? 8.533 2.689 -21.437 1.00 96.94 559 TYR A O 1
ATOM 4112 N N . GLY A 1 560 ? 9.235 0.552 -21.261 1.00 97.69 560 GLY A N 1
ATOM 4113 C CA . GLY A 1 560 ? 7.904 -0.028 -21.142 1.00 97.69 560 GLY A CA 1
ATOM 4114 C C . GLY A 1 560 ? 7.927 -1.409 -20.510 1.00 97.69 560 GLY A C 1
ATOM 4115 O O . GLY A 1 560 ? 8.928 -2.110 -20.586 1.00 97.69 560 GLY A O 1
ATOM 4116 N N . GLU A 1 561 ? 6.824 -1.797 -19.890 1.00 97.44 561 GLU A N 1
ATOM 4117 C CA . GLU A 1 561 ? 6.680 -3.072 -19.202 1.00 97.44 561 GLU A CA 1
ATOM 4118 C C . GLU A 1 561 ? 5.261 -3.625 -19.334 1.00 97.44 561 GLU A C 1
ATOM 4120 O O . GLU A 1 561 ? 4.284 -2.876 -19.435 1.00 97.44 561 GLU A O 1
ATOM 4125 N N . PHE A 1 562 ? 5.168 -4.952 -19.302 1.00 97.62 562 PHE A N 1
ATOM 4126 C CA . PHE A 1 562 ? 3.932 -5.680 -19.055 1.00 97.62 562 PHE A CA 1
ATOM 4127 C C . PHE A 1 562 ? 4.076 -6.430 -17.739 1.00 97.62 562 PHE A C 1
ATOM 4129 O O . PHE A 1 562 ? 4.988 -7.244 -17.598 1.00 97.62 562 PHE A O 1
ATOM 4136 N N . SER A 1 563 ? 3.166 -6.181 -16.805 1.00 97.50 563 SER A N 1
ATOM 4137 C CA . SER A 1 563 ? 3.232 -6.716 -15.447 1.00 97.50 563 SER A CA 1
ATOM 4138 C C . SER A 1 563 ? 2.039 -7.601 -15.143 1.00 97.50 563 SER A C 1
ATOM 4140 O O . SER A 1 563 ? 0.915 -7.317 -15.555 1.00 97.50 563 SER A O 1
ATOM 4142 N N . LEU A 1 564 ? 2.285 -8.654 -14.373 1.00 97.38 564 LEU A N 1
ATOM 4143 C CA . LEU A 1 564 ? 1.291 -9.544 -13.787 1.00 97.38 564 LEU A CA 1
ATOM 4144 C C . LEU A 1 564 ? 1.401 -9.452 -12.267 1.00 97.38 564 LEU A C 1
ATOM 4146 O O . LEU A 1 564 ? 2.482 -9.682 -11.728 1.00 97.38 564 LEU A O 1
ATOM 4150 N N . LEU A 1 565 ? 0.303 -9.136 -11.579 1.00 96.50 565 LEU A N 1
ATOM 4151 C CA . LEU A 1 565 ? 0.294 -8.920 -10.130 1.00 96.50 565 LEU A CA 1
ATOM 4152 C C . LEU A 1 565 ? -0.624 -9.916 -9.420 1.00 96.50 565 LEU A C 1
ATOM 4154 O O . LEU A 1 565 ? -1.830 -9.937 -9.665 1.00 96.50 565 LEU A O 1
ATOM 4158 N N . TYR A 1 566 ? -0.063 -10.676 -8.483 1.00 96.44 566 TYR A N 1
ATOM 4159 C CA . TYR A 1 566 ? -0.791 -11.533 -7.549 1.00 96.44 566 TYR A CA 1
ATOM 4160 C C . TYR A 1 566 ? -0.741 -10.962 -6.135 1.00 96.44 566 TYR A C 1
ATOM 4162 O O . TYR A 1 566 ? 0.296 -10.446 -5.711 1.00 96.44 566 TYR A O 1
ATOM 4170 N N . LEU A 1 567 ? -1.847 -11.090 -5.402 1.00 94.19 567 LEU A N 1
ATOM 4171 C CA . LEU A 1 567 ? -1.995 -10.609 -4.028 1.00 94.19 567 LEU A CA 1
ATOM 4172 C C . LEU A 1 567 ? -2.504 -11.730 -3.119 1.00 94.19 567 LEU A C 1
ATOM 4174 O O . LEU A 1 567 ? -3.372 -12.504 -3.519 1.00 94.19 567 LEU A O 1
ATOM 4178 N N . ASP A 1 568 ? -2.020 -11.766 -1.878 1.00 91.94 568 ASP A N 1
ATOM 4179 C CA . ASP A 1 568 ? -2.587 -12.609 -0.814 1.00 91.94 568 ASP A CA 1
ATOM 4180 C C . ASP A 1 568 ? -3.664 -11.881 0.008 1.00 91.94 568 ASP A C 1
ATOM 4182 O O . ASP A 1 568 ? -4.199 -12.440 0.958 1.00 91.94 568 ASP A O 1
ATOM 4186 N N . TYR A 1 569 ? -3.960 -10.622 -0.338 1.00 90.06 569 TYR A N 1
ATOM 4187 C CA . TYR A 1 569 ? -4.798 -9.695 0.428 1.00 90.06 569 TYR A CA 1
ATOM 4188 C C . TYR A 1 569 ? -4.323 -9.420 1.865 1.00 90.06 569 TYR A C 1
ATOM 4190 O O . TYR A 1 569 ? -5.109 -8.902 2.656 1.00 90.06 569 TYR A O 1
ATOM 4198 N N . ASN A 1 570 ? -3.048 -9.652 2.190 1.00 90.38 570 ASN A N 1
ATOM 4199 C CA . ASN A 1 570 ? -2.399 -9.323 3.469 1.00 90.38 570 ASN A CA 1
ATOM 4200 C C . ASN A 1 570 ? -1.057 -8.605 3.249 1.00 90.38 570 ASN A C 1
ATOM 4202 O O . ASN A 1 570 ? -0.073 -8.854 3.943 1.00 90.38 570 ASN A O 1
ATOM 4206 N N . ASP A 1 571 ? -1.043 -7.695 2.270 1.00 90.50 571 ASP A N 1
ATOM 4207 C CA . ASP A 1 571 ? 0.091 -6.826 1.941 1.00 90.50 571 ASP A CA 1
ATOM 4208 C C . ASP A 1 571 ? 1.342 -7.570 1.427 1.00 90.50 571 ASP A C 1
ATOM 4210 O O . ASP A 1 571 ? 2.453 -7.041 1.480 1.00 90.50 571 ASP A O 1
ATOM 4214 N N . VAL A 1 572 ? 1.161 -8.757 0.834 1.00 92.81 572 VAL A N 1
ATOM 4215 C CA . VAL A 1 572 ? 2.205 -9.479 0.092 1.00 92.81 572 VAL A CA 1
ATOM 4216 C C . VAL A 1 572 ? 1.864 -9.528 -1.393 1.00 92.81 572 VAL A C 1
ATOM 4218 O O . VAL A 1 572 ? 0.713 -9.734 -1.787 1.00 92.81 572 VAL A O 1
ATOM 4221 N N . GLN A 1 573 ? 2.879 -9.330 -2.232 1.00 95.19 573 GLN A N 1
ATOM 4222 C CA . GLN A 1 573 ? 2.740 -9.318 -3.681 1.00 95.19 573 GLN A CA 1
ATOM 4223 C C . GLN A 1 573 ? 3.767 -10.216 -4.360 1.00 95.19 573 GLN A C 1
ATOM 4225 O O . GLN A 1 573 ? 4.956 -10.185 -4.030 1.00 95.19 573 GLN A O 1
ATOM 4230 N N . ILE A 1 574 ? 3.309 -10.922 -5.390 1.00 96.38 574 ILE A N 1
ATOM 4231 C CA . ILE A 1 574 ? 4.173 -11.584 -6.366 1.00 96.38 574 ILE A CA 1
ATOM 4232 C C . ILE A 1 574 ? 3.941 -10.914 -7.716 1.00 96.38 574 ILE A C 1
ATOM 4234 O O . ILE A 1 574 ? 2.804 -10.817 -8.183 1.00 96.38 574 ILE A O 1
ATOM 4238 N N . VAL A 1 575 ? 5.022 -10.428 -8.321 1.00 96.94 575 VAL A N 1
ATOM 4239 C CA . VAL A 1 575 ? 4.995 -9.689 -9.584 1.00 96.94 575 VAL A CA 1
ATOM 4240 C C . VAL A 1 575 ? 5.867 -10.395 -10.612 1.00 96.94 575 VAL A C 1
ATOM 4242 O O . VAL A 1 575 ? 6.994 -10.783 -10.304 1.00 96.94 575 VAL A O 1
ATOM 4245 N N . SER A 1 576 ? 5.355 -10.552 -11.830 1.00 97.06 576 SER A N 1
ATOM 4246 C CA . SER A 1 576 ? 6.170 -10.933 -12.983 1.00 97.06 576 SER A CA 1
ATOM 4247 C C . SER A 1 576 ? 6.061 -9.877 -14.068 1.00 97.06 576 SER A C 1
ATOM 4249 O O . SER A 1 576 ? 4.961 -9.591 -14.538 1.00 97.06 576 SER A O 1
ATOM 4251 N N . ASP A 1 577 ? 7.213 -9.390 -14.509 1.00 97.00 577 ASP A N 1
ATOM 4252 C CA . ASP A 1 577 ? 7.360 -8.331 -15.496 1.00 97.00 577 ASP A CA 1
ATOM 4253 C C . ASP A 1 577 ? 8.068 -8.852 -16.756 1.00 97.00 577 ASP A C 1
ATOM 4255 O O . ASP A 1 577 ? 8.958 -9.706 -16.692 1.00 97.00 577 ASP A O 1
ATOM 4259 N N . ILE A 1 578 ? 7.669 -8.314 -17.908 1.00 97.44 578 ILE A N 1
ATOM 4260 C CA . ILE A 1 578 ? 8.486 -8.253 -19.123 1.00 97.44 578 ILE A CA 1
ATOM 4261 C C . ILE A 1 578 ? 8.781 -6.775 -19.362 1.00 97.44 578 ILE A C 1
ATOM 4263 O O . ILE A 1 578 ? 7.848 -6.027 -19.660 1.00 97.44 578 ILE A O 1
ATOM 4267 N N . SER A 1 579 ? 10.043 -6.357 -19.260 1.00 97.94 579 SER A N 1
ATOM 4268 C CA . SER A 1 579 ? 10.456 -4.958 -19.408 1.00 97.94 579 SER A CA 1
ATOM 4269 C C . SER A 1 579 ? 11.352 -4.712 -20.624 1.00 97.94 579 SER A C 1
ATOM 4271 O O . SER A 1 579 ? 12.174 -5.540 -21.025 1.00 97.94 579 SER A O 1
ATOM 4273 N N . PHE A 1 580 ? 11.210 -3.522 -21.201 1.00 98.25 580 PHE A N 1
ATOM 4274 C CA . PHE A 1 580 ? 12.009 -2.984 -22.294 1.00 98.25 580 PHE A CA 1
ATOM 4275 C C . PHE A 1 580 ? 12.691 -1.702 -21.811 1.00 98.25 580 PHE A C 1
ATOM 4277 O O . PHE A 1 580 ? 12.007 -0.731 -21.480 1.00 98.25 580 PHE A O 1
ATOM 4284 N N . ASN A 1 581 ? 14.027 -1.721 -21.745 1.00 93.81 581 ASN A N 1
ATOM 4285 C CA . ASN A 1 581 ? 14.865 -0.689 -21.113 1.00 93.81 581 ASN A CA 1
ATOM 4286 C C . ASN A 1 581 ? 15.820 0.007 -22.080 1.00 93.81 581 ASN A C 1
ATOM 4288 O O . ASN A 1 581 ? 16.426 -0.698 -22.924 1.00 93.81 581 ASN A O 1
#

Foldseek 3Di:
DDDDDDDDDDPPPPPPPPPPPDPPDQAFEQEPVQQKTFHQWEDEPQWIWGRWIWHDPDQQKTATDDTHTDPPHADGQWYQYPVQQKIWHQWYHYPPWIWGRWIWHDPDNRITHTDDTHTDDPVVLVLVVVLQVLLLVCQAAFPHQLCSNQVQAWQLADAAQDGSVRSNVVCVVCVVQVRLLCVQSRNKDKDDKDWRHWDWDQAPVRWIKIKTWIFIKIATPLGFIAGRDIWIKMAAWPPPLPPRDDIDGHGHIGTNYPSDNHHWAKFWEWEKEQEAALVFLHQDVVRIKIWTKIFGFIANQPLQFQKKKKFWWWAWWDDPNDTHGAMFIWGFLCCLADPPLNALAESHEVDRHRGDGTFTADAPDDTHCHQQRGACSPHNGYHRIDTFMDSDQDVVSQVVRVNRGDDAFHKMKMFTHHDDLNNDRNSCPPPHGPDIDIYTRNGGYDGSVQQQQVHPVGGQAKDKDFPPDRSSRVSCLLFDQDHWFTKMFIDDRDQHPVRFDKFWSWKKKKWKAAFPPPDPPRRPPIHMDMDIDNPTRPDGIDDGHDRDHDPPRGPGTNKMKMKTWIDSNHRYIYMYIHMHD

Solvent-accessible surface area (backbone atoms only — not comparable to full-atom values): 30116 Å² total; per-residue (Å²): 138,83,93,86,87,87,81,90,76,82,83,76,80,73,79,76,76,72,78,71,75,79,72,82,66,82,56,29,38,35,42,81,87,82,30,36,35,40,33,50,20,36,22,48,84,84,43,17,29,29,63,28,30,27,37,49,79,52,94,61,26,28,37,67,75,45,64,44,80,38,84,74,43,30,84,38,72,24,41,36,40,84,89,77,36,34,38,39,33,43,39,36,37,45,82,95,44,48,26,32,64,26,31,27,38,50,80,53,94,60,26,25,36,68,75,44,67,43,72,59,56,68,64,59,55,50,53,52,50,53,50,51,52,51,55,33,60,54,24,51,85,41,67,55,55,47,70,65,65,48,65,58,40,38,69,56,16,19,41,48,15,36,41,50,67,58,50,38,51,50,40,64,76,37,42,71,64,48,41,38,56,47,43,62,50,35,47,30,42,80,39,80,78,41,74,50,44,78,47,82,46,72,34,96,87,71,43,48,26,38,37,35,35,36,32,26,27,36,42,33,72,87,64,25,43,31,66,77,44,70,38,32,31,34,24,33,34,47,58,86,43,88,95,50,89,59,59,43,73,42,82,63,74,22,37,32,36,68,68,34,68,42,26,70,43,36,27,18,28,34,36,41,36,36,33,22,30,60,89,67,25,47,71,39,89,63,43,43,37,39,35,38,29,42,33,52,47,33,26,29,58,69,67,70,49,38,34,35,40,38,37,37,71,32,48,62,17,70,50,98,91,36,83,38,76,19,32,37,30,24,37,24,29,58,46,36,43,66,38,77,70,25,65,53,24,47,61,14,25,71,67,54,47,48,64,38,62,24,20,32,21,29,47,87,85,85,80,53,33,18,42,65,56,16,24,32,39,85,48,12,25,76,43,40,63,54,72,39,75,38,69,61,54,30,71,68,52,35,51,57,43,56,68,30,46,62,55,60,47,23,36,30,42,36,35,31,30,66,62,74,32,58,66,38,60,34,42,52,69,95,60,81,55,83,42,76,46,76,27,57,26,73,48,66,43,73,51,35,51,73,41,26,53,88,36,96,90,52,35,59,58,39,49,79,45,48,72,97,48,53,60,39,53,52,43,52,35,63,68,32,88,78,32,62,56,40,41,38,35,38,52,74,68,58,83,42,97,86,70,58,46,65,32,42,55,33,36,33,32,38,37,33,22,22,31,54,86,50,61,93,91,42,58,35,44,19,38,66,51,76,49,78,48,36,76,47,47,82,56,51,55,44,82,56,43,74,41,73,53,78,57,89,62,32,64,51,78,64,32,36,35,41,39,39,38,31,35,30,62,66,51,39,36,46,36,32,35,43,35,29,75

Mean predicted aligned error: 7.8 Å

Nearest PDB structures (foldseek):
  6p7l-assembly1_D  TM=4.387E-01  e=3.178E-02  Streptomyces sp. CM020
  6p7l-assembly2_C  TM=4.412E-01  e=3.751E-02  Streptomyces sp. CM020
  6p7l-assembly1_A  TM=4.325E-01  e=3.964E-02  Streptomyces sp. CM020
  3eby-assembly1_A  TM=4.483E-01  e=6.618E-01  Novosphingobium aromaticivorans DSM 12444
  5wd6-assembly1_A  TM=3.738E-01  e=3.811E-01  Bos taurus

Radius of gyration: 26.65 Å; Cα contacts (8 Å, |Δi|>4): 1420; chains: 1; bounding box: 58×103×77 Å

Sequence (581 aa):
MPRRTPAAIAALTLVVAAAQANAETQEIVYDATSGVLTIPSVSVGTATFTQVTLLNTGNYTFALQGASAQVPAAPATARYDTSTNVLWLPAVQVGGTTFLDVTLLNVGNYTFTLQGAAALDAQLLADVRALLAADDALWAQAVPAAATRFSLADSCYRRDGRTKSWITADLEANAALVAARDAPSIGKRIENVRIVAVRDTVNPDASTRREVDAMVDVAYADGTRATDRVSTLISGSSSGTTGCTTPQTGAGWRFLGNQKWVGASVRARNVRDERYAMSSGAALSPAVNYRRDLQFQVTDPMGNATYVVITGPGPAGTANGASVPFSLKLLSPLVLRSAPELAGKTGNYLNWRDDDSFRYCRISGSGVPVAEVADCAGQGAISNTWGTTTGTPDAAADASFDALGFVAGASYVVQVYDDDGWKTVNGHAGRTPIATYTATVPRLPYTFVEMAGTGPTADAFPRMTATGMTAVQMRDNLMAASPQPMNLSWTALPAAPDGRAFGLWGLSEYFQGPKAGNANNASYPGYRSIAYQHPGSQARSVGAMPVTAKPADMSAKTYGEFSLLYLDYNDVQIVSDISFN

pLDDT: mean 90.21, std 14.33, range [21.67, 98.62]

Secondary structure (DSSP, 8-state):
---------------------------EEEETTTTEEEEEEEEETTEEEEEEEEEEEETTEEEEEEEEEESS----SEEEETTTTEEEEEEEEETTEEEEEEEEEEEETTEEEEEEEEEPPHHHHHHHHHHHHHHHHHHSSSPPPHHHHTTTB-TT-EETTEEHHHHHHHHHHTHHHHHHHHGGGTT-EEEEEEEEEEEEEE-TTS-EEEEEEEEEEEE-TTS-EEEEEEEEEEEEE-TT-TT-SS--EEEEEEEEE---SSEEEEEEEEEEEEEE-TTT-PEEEEEEEEEEEEEEEEE-TT---SEEEEESSS--EEETTEEE--EEEEE-HHHHHH-GGGTTSBT-BTT--TTSBPEEEP-SSSS---TTT--HHHHBEEESEEEEEESS-SHHHHHHHHTT---TT-EEEEEEE-SSTTSSTTTTTTPPPSEEEEEE--SPPPPHHHHHTTSTTS-SS--EEETT--HHHHHHHHHSSSPPPEEEEEPPPPPPTT----EEEEEEEEEEEEBTTPPTT---SEEEEEEEE---TT--EEEEE--PPPPTTB----EEEEEEEEE-SSSEEEEEEEEE-